Protein AF-A0A844MMY8-F1 (afdb_monomer_lite)

Structure (mmCIF, N/CA/C/O backbone):
data_AF-A0A844MMY8-F1
#
_entry.id   AF-A0A844MMY8-F1
#
loop_
_atom_site.group_PDB
_atom_site.id
_atom_site.type_symbol
_atom_site.label_atom_id
_atom_site.label_alt_id
_atom_site.label_comp_id
_atom_site.label_asym_id
_atom_site.label_entity_id
_atom_site.label_seq_id
_atom_site.pdbx_PDB_ins_code
_atom_site.Cartn_x
_atom_site.Cartn_y
_atom_site.Cartn_z
_atom_site.occupancy
_atom_site.B_iso_or_equiv
_atom_site.auth_seq_id
_atom_site.auth_comp_id
_atom_site.auth_asym_id
_atom_site.auth_atom_id
_atom_site.pdbx_PDB_model_num
ATOM 1 N N . MET A 1 1 ? -20.496 33.159 46.612 1.00 36.12 1 MET A N 1
ATOM 2 C CA . MET A 1 1 ? -21.439 32.023 46.579 1.00 36.12 1 MET A CA 1
ATOM 3 C C . MET A 1 1 ? -22.538 32.361 45.583 1.00 36.12 1 MET A C 1
ATOM 5 O O . MET A 1 1 ? -23.432 33.113 45.930 1.00 36.12 1 MET A O 1
ATOM 9 N N . TYR A 1 2 ? -22.430 31.902 44.335 1.00 32.75 2 TYR A N 1
ATOM 10 C CA . TYR A 1 2 ? -23.520 31.998 43.359 1.00 32.75 2 TYR A CA 1
ATOM 11 C C . TYR A 1 2 ? -24.105 30.597 43.206 1.00 32.75 2 TYR A C 1
ATOM 13 O O . TYR A 1 2 ? -23.544 29.748 42.520 1.00 32.75 2 TYR A O 1
ATOM 21 N N . THR A 1 3 ? -25.186 30.333 43.929 1.00 41.75 3 THR A N 1
ATOM 22 C CA . THR A 1 3 ? -26.015 29.145 43.750 1.00 41.75 3 THR A CA 1
ATOM 23 C C . THR A 1 3 ? -26.840 29.348 42.481 1.00 41.75 3 THR A C 1
ATOM 25 O O . THR A 1 3 ? -27.788 30.128 42.464 1.00 41.75 3 THR A O 1
ATOM 28 N N . SER A 1 4 ? -26.464 28.679 41.389 1.00 43.34 4 SER A N 1
ATOM 29 C CA . SER A 1 4 ? -27.285 28.597 40.178 1.00 43.34 4 SER A CA 1
ATOM 30 C C . SER A 1 4 ? -28.481 27.685 40.461 1.00 43.34 4 SER A C 1
ATOM 32 O O . SER A 1 4 ? -28.447 26.478 40.217 1.00 43.34 4 SER A O 1
ATOM 34 N N . THR A 1 5 ? -29.533 28.247 41.043 1.00 51.28 5 THR A N 1
ATOM 35 C CA . THR A 1 5 ? -30.830 27.592 41.145 1.00 51.28 5 THR A CA 1
ATOM 36 C C . THR A 1 5 ? -31.421 27.520 39.742 1.00 51.28 5 THR A C 1
ATOM 38 O O . THR A 1 5 ? -31.941 28.501 39.216 1.00 51.28 5 THR A O 1
ATOM 41 N N . LEU A 1 6 ? -31.349 26.347 39.108 1.00 52.34 6 LEU A N 1
ATOM 42 C CA . LEU A 1 6 ? -32.318 26.027 38.062 1.00 52.34 6 LEU A CA 1
ATOM 43 C C . LEU A 1 6 ? -33.708 26.278 38.675 1.00 52.34 6 LEU A C 1
ATOM 45 O O . LEU A 1 6 ? -33.994 25.706 39.734 1.00 52.34 6 LEU A O 1
ATOM 49 N N . PRO A 1 7 ? -34.553 27.151 38.100 1.00 65.94 7 PRO A N 1
ATOM 50 C CA . PRO A 1 7 ? -35.840 27.454 38.703 1.00 65.94 7 PRO A CA 1
ATOM 51 C C . PRO A 1 7 ? -36.644 26.153 38.788 1.00 65.94 7 PRO A C 1
ATOM 53 O O . PRO A 1 7 ? -36.786 25.438 37.797 1.00 65.94 7 PRO A O 1
ATOM 56 N N . GLN A 1 8 ? -37.139 25.812 39.983 1.00 65.69 8 GLN A N 1
ATOM 57 C CA . GLN A 1 8 ? -37.882 24.571 40.271 1.00 65.69 8 GLN A CA 1
ATOM 58 C C . GLN A 1 8 ? -39.009 24.293 39.265 1.00 65.69 8 GLN A C 1
ATOM 60 O O . GLN A 1 8 ? -39.330 23.134 39.010 1.00 65.69 8 GLN A O 1
ATOM 65 N N . SER A 1 9 ? -39.557 25.339 38.644 1.00 63.69 9 SER A N 1
ATOM 66 C CA . SER A 1 9 ? -40.526 25.260 37.552 1.00 63.69 9 SER A CA 1
ATOM 67 C C . SER A 1 9 ? -39.974 24.595 36.285 1.00 63.69 9 SER A C 1
ATOM 69 O O . SER A 1 9 ? -40.670 23.782 35.686 1.00 63.69 9 SER A O 1
ATOM 71 N N . GLN A 1 10 ? -38.723 24.862 35.895 1.00 64.44 10 GLN A N 1
ATOM 72 C CA . GLN A 1 10 ? -38.068 24.193 34.765 1.00 64.44 10 GLN A CA 1
ATOM 73 C C . GLN A 1 10 ? -37.782 22.723 35.072 1.00 64.44 10 GLN A C 1
ATOM 75 O O . GLN A 1 10 ? -37.980 21.871 34.211 1.00 64.44 10 GLN A O 1
ATOM 80 N N . LEU A 1 11 ? -37.379 22.401 36.306 1.00 67.25 11 LEU A N 1
ATOM 81 C CA . LEU A 1 11 ? -37.163 21.013 36.717 1.00 67.25 11 LEU A CA 1
ATOM 82 C C . LEU A 1 11 ? -38.486 20.230 36.765 1.00 67.25 11 LEU A C 1
ATOM 84 O O . LEU A 1 11 ? -38.545 19.090 36.312 1.00 67.25 11 LEU A O 1
ATOM 88 N N . ALA A 1 12 ? -39.557 20.846 37.274 1.00 74.25 12 ALA A N 1
ATOM 89 C CA . ALA A 1 12 ? -40.899 20.267 37.280 1.00 74.25 12 ALA A CA 1
ATOM 90 C C . ALA A 1 12 ? -41.437 20.074 35.853 1.00 74.25 12 ALA A C 1
ATOM 92 O O . ALA A 1 12 ? -41.962 19.008 35.538 1.00 74.25 12 ALA A O 1
ATOM 93 N N . HIS A 1 13 ? -41.226 21.055 34.969 1.00 74.38 13 HIS A N 1
ATOM 94 C CA . HIS A 1 13 ? -41.562 20.959 33.551 1.00 74.38 13 HIS A CA 1
ATOM 95 C C . HIS A 1 13 ? -40.797 19.817 32.869 1.00 74.38 13 HIS A C 1
ATOM 97 O O . HIS A 1 13 ? -41.408 19.002 32.186 1.00 74.38 13 HIS A O 1
ATOM 103 N N . LEU A 1 14 ? -39.480 19.701 33.075 1.00 65.12 14 LEU A N 1
ATOM 104 C CA . LEU A 1 14 ? -38.668 18.620 32.502 1.00 65.12 14 LEU A CA 1
ATOM 105 C C . LEU A 1 14 ? -39.064 17.235 33.037 1.00 65.12 14 LEU A C 1
ATOM 107 O O . LEU A 1 14 ? -39.080 16.284 32.266 1.00 65.12 14 LEU A O 1
ATOM 111 N N . LYS A 1 15 ? -39.445 17.121 34.317 1.00 69.00 15 LYS A N 1
ATOM 112 C CA . LYS A 1 15 ? -39.974 15.873 34.897 1.00 69.00 15 LYS A CA 1
ATOM 113 C C . LYS A 1 15 ? -41.361 15.502 34.356 1.00 69.00 15 LYS A C 1
ATOM 115 O O . LYS A 1 15 ? -41.656 14.320 34.217 1.00 69.00 15 LYS A O 1
ATOM 120 N N . ALA A 1 16 ? -42.208 16.489 34.056 1.00 73.81 16 ALA A N 1
ATOM 121 C CA . ALA A 1 16 ? -43.549 16.280 33.500 1.00 73.81 16 ALA A CA 1
ATOM 122 C C . ALA A 1 16 ? -43.545 16.060 31.976 1.00 73.81 16 ALA A C 1
ATOM 124 O O . ALA A 1 16 ? -44.453 15.434 31.425 1.00 73.81 16 ALA A O 1
ATOM 125 N N . THR A 1 17 ? -42.519 16.557 31.284 1.00 59.88 17 THR A N 1
ATOM 126 C CA . THR A 1 17 ? -42.361 16.398 29.839 1.00 59.88 17 THR A CA 1
ATOM 127 C C . THR A 1 17 ? -41.838 14.997 29.548 1.00 59.88 17 THR A C 1
ATOM 129 O O . THR A 1 17 ? -40.646 14.736 29.679 1.00 59.88 17 THR A O 1
ATOM 132 N N . LYS A 1 18 ? -42.708 14.080 29.106 1.00 55.31 18 LYS A N 1
ATOM 133 C CA . LYS A 1 18 ? -42.243 12.830 28.486 1.00 55.31 18 LYS A CA 1
ATOM 134 C C . LYS A 1 18 ? -41.450 13.202 27.228 1.00 55.31 18 LYS A C 1
ATOM 136 O O . LYS A 1 18 ? -42.053 13.769 26.311 1.00 55.31 18 LYS A O 1
ATOM 141 N N . PRO A 1 19 ? -40.137 12.927 27.151 1.00 54.69 19 PRO A N 1
ATOM 142 C CA . PRO A 1 19 ? -39.389 13.238 25.949 1.00 54.69 19 PRO A CA 1
ATOM 143 C C . PRO A 1 19 ? -39.979 12.404 24.809 1.00 54.69 19 PRO A C 1
ATOM 145 O O . PRO A 1 19 ? -40.080 11.183 24.909 1.00 54.69 19 PRO A O 1
ATOM 148 N N . LYS A 1 20 ? -40.420 13.061 23.735 1.00 41.12 20 LYS A N 1
ATOM 149 C CA . LYS A 1 20 ? -40.782 12.365 22.501 1.00 41.12 20 LYS A CA 1
ATOM 150 C C . LYS A 1 20 ? -39.494 12.074 21.746 1.00 41.12 20 LYS A C 1
ATOM 152 O O . LYS A 1 20 ? -39.033 12.889 20.956 1.00 41.12 20 LYS A O 1
ATOM 157 N N . TYR A 1 21 ? -38.904 10.921 22.022 1.00 46.59 21 TYR A N 1
ATOM 158 C CA . TYR A 1 21 ? -37.867 10.350 21.174 1.00 46.59 21 TYR A CA 1
ATOM 159 C C . TYR A 1 21 ? -38.557 9.632 20.016 1.00 46.59 21 TYR A C 1
ATOM 161 O O . TYR A 1 21 ? -39.164 8.578 20.194 1.00 46.59 21 TYR A O 1
ATOM 169 N N . ALA A 1 22 ? -38.479 10.219 18.825 1.00 38.53 22 ALA A N 1
ATOM 170 C CA . ALA A 1 22 ? -38.630 9.445 17.606 1.00 38.53 22 ALA A CA 1
ATOM 171 C C . ALA A 1 22 ? -37.302 8.713 17.409 1.00 38.53 22 ALA A C 1
ATOM 173 O O . ALA A 1 22 ? -36.314 9.309 16.980 1.00 38.53 22 ALA A O 1
ATOM 174 N N . LEU A 1 23 ? -37.255 7.439 17.801 1.00 44.72 23 LEU A N 1
ATOM 175 C CA . LEU A 1 23 ? -36.214 6.562 17.284 1.00 44.72 23 LEU A CA 1
ATOM 176 C C . LEU A 1 23 ? -36.405 6.548 15.760 1.00 44.72 23 LEU A C 1
ATOM 178 O O . LEU A 1 23 ? -37.543 6.359 15.324 1.00 44.72 23 LEU A O 1
ATOM 182 N N . PRO A 1 24 ? -35.361 6.810 14.952 1.00 46.94 24 PRO A N 1
ATOM 183 C CA . PRO A 1 24 ? -35.466 6.663 13.506 1.00 46.94 24 PRO A CA 1
ATOM 184 C C . PRO A 1 24 ? -36.042 5.280 13.225 1.00 46.94 24 PRO A C 1
ATOM 186 O O . PRO A 1 24 ? -35.600 4.334 13.884 1.00 46.94 24 PRO A O 1
ATOM 189 N N . ASP A 1 25 ? -37.015 5.178 12.314 1.00 48.03 25 ASP A N 1
ATOM 190 C CA . ASP A 1 25 ? -37.605 3.904 11.893 1.00 48.03 25 ASP A CA 1
ATOM 191 C C . ASP A 1 25 ? -36.473 2.909 11.626 1.00 48.03 25 ASP A C 1
ATOM 193 O O . ASP A 1 25 ? -35.747 3.007 10.640 1.00 48.03 25 ASP A O 1
ATOM 197 N N . ILE A 1 26 ? -36.264 2.028 12.606 1.00 50.84 26 ILE A N 1
ATOM 198 C CA . ILE A 1 26 ? -35.167 1.073 12.698 1.00 50.84 26 ILE A CA 1
ATOM 199 C C . ILE A 1 26 ? -33.801 1.714 12.381 1.00 50.84 26 ILE A C 1
ATOM 201 O O . ILE A 1 26 ? -33.213 1.513 11.315 1.00 50.84 26 ILE A O 1
ATOM 205 N N . ALA A 1 27 ? -33.232 2.451 13.337 1.00 56.16 27 ALA A N 1
ATOM 206 C CA . ALA A 1 27 ? -31.795 2.702 13.333 1.00 56.16 27 ALA A CA 1
ATOM 207 C C . ALA A 1 27 ? -31.052 1.356 13.465 1.00 56.16 27 ALA A C 1
ATOM 209 O O . ALA A 1 27 ? -30.640 0.959 14.550 1.00 56.16 27 ALA A O 1
ATOM 210 N N . ASN A 1 28 ? -30.837 0.665 12.339 1.00 76.06 28 ASN A N 1
ATOM 211 C CA . ASN A 1 28 ? -30.014 -0.544 12.216 1.00 76.06 28 ASN A CA 1
ATOM 212 C C . ASN A 1 28 ? -28.538 -0.277 12.559 1.00 76.06 28 ASN A C 1
ATOM 214 O O . ASN A 1 28 ? -27.682 -1.101 12.267 1.00 76.06 28 ASN A O 1
ATOM 218 N N . SER A 1 29 ? -28.193 0.890 13.104 1.00 84.75 29 SER A N 1
ATOM 219 C CA . SER A 1 29 ? -26.869 1.173 13.628 1.00 84.75 29 SER A CA 1
ATOM 220 C C . SER A 1 29 ? -26.875 2.354 14.587 1.00 84.75 29 SER A C 1
ATOM 222 O O . SER A 1 29 ? -27.616 3.314 14.377 1.00 84.75 29 SER A O 1
ATOM 224 N N . PHE A 1 30 ? -25.972 2.328 15.561 1.00 87.12 30 PHE A N 1
ATOM 225 C CA . PHE A 1 30 ? -25.628 3.473 16.399 1.00 87.12 30 PHE A CA 1
ATOM 226 C C . PHE A 1 30 ? -24.109 3.539 16.601 1.00 87.12 30 PHE A C 1
ATOM 228 O O . PHE A 1 30 ? -23.391 2.564 16.373 1.00 87.12 30 PHE A O 1
ATOM 235 N N . VAL A 1 31 ? -23.601 4.713 16.976 1.00 89.69 31 VAL A N 1
ATOM 236 C CA . VAL A 1 31 ? -22.163 4.963 17.135 1.00 89.69 31 VAL A CA 1
ATOM 237 C C . VAL A 1 31 ? -21.904 5.580 18.500 1.00 89.69 31 VAL A C 1
ATOM 239 O O . VAL A 1 31 ? -22.552 6.555 18.871 1.00 89.69 31 VAL A O 1
ATOM 242 N N . LEU A 1 32 ? -20.929 5.027 19.212 1.00 91.75 32 LEU A N 1
ATOM 243 C CA . LEU A 1 32 ? -20.371 5.562 20.444 1.00 91.75 32 LEU A CA 1
ATOM 244 C C . LEU A 1 32 ? -18.982 6.105 20.114 1.00 91.75 32 LEU A C 1
ATOM 246 O O . LEU A 1 32 ? -18.034 5.348 19.900 1.00 91.75 32 LEU A O 1
ATOM 250 N N . VAL A 1 33 ? -18.890 7.427 19.990 1.00 91.06 33 VAL A N 1
ATOM 251 C CA . VAL A 1 33 ? -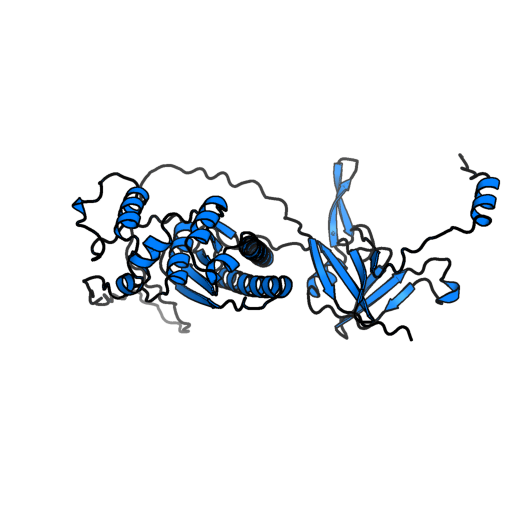17.642 8.121 19.655 1.00 91.06 33 VAL A CA 1
ATOM 252 C C . VAL A 1 33 ? -16.766 8.173 20.895 1.00 91.06 33 VAL A C 1
ATOM 254 O O . VAL A 1 33 ? -17.228 8.620 21.937 1.00 91.06 33 VAL A O 1
ATOM 257 N N . GLY A 1 34 ? -15.526 7.715 20.758 1.00 89.62 34 GLY A N 1
ATOM 258 C CA . GLY A 1 34 ? -14.546 7.743 21.835 1.00 89.62 34 GLY A CA 1
ATOM 259 C C . GLY A 1 34 ? -13.541 8.879 21.688 1.00 89.62 34 GLY A C 1
ATOM 260 O O . GLY A 1 34 ? -13.336 9.403 20.586 1.00 89.62 34 GLY A O 1
ATOM 261 N N . SER A 1 35 ? -12.882 9.232 22.789 1.00 85.94 35 SER A N 1
ATOM 262 C CA . SER A 1 35 ? -11.821 10.239 22.828 1.00 85.94 35 SER A CA 1
ATOM 263 C C . SER A 1 35 ? -10.567 9.743 23.557 1.00 85.94 35 SER A C 1
ATOM 265 O O . SER A 1 35 ? -10.591 8.806 24.345 1.00 85.94 35 SER A O 1
ATOM 267 N N . LYS A 1 36 ? -9.426 10.383 23.282 1.00 82.31 36 LYS A N 1
ATOM 268 C CA . LYS A 1 36 ? -8.106 10.018 23.838 1.00 82.31 36 LYS A CA 1
ATOM 269 C C . LYS A 1 36 ? -7.976 10.244 25.353 1.00 82.31 36 LYS A C 1
ATOM 271 O O . LYS A 1 36 ? -7.073 9.707 25.987 1.00 82.31 36 LYS A O 1
ATOM 276 N N . ASP A 1 37 ? -8.816 11.117 25.897 1.00 82.25 37 ASP A N 1
ATOM 277 C CA . ASP A 1 37 ? -8.902 11.471 27.315 1.00 82.25 37 ASP A CA 1
ATOM 278 C C . ASP A 1 37 ? -9.904 10.596 28.080 1.00 82.25 37 ASP A C 1
ATOM 280 O O . ASP A 1 37 ? -10.070 10.767 29.285 1.00 82.25 37 ASP A O 1
ATOM 284 N N . GLU A 1 38 ? -10.535 9.639 27.400 1.00 86.19 38 GLU A N 1
ATOM 285 C CA . GLU A 1 38 ? -11.451 8.679 28.000 1.00 86.19 38 GLU A CA 1
ATOM 286 C C . GLU A 1 38 ? -10.732 7.354 28.282 1.00 86.19 38 GLU A C 1
ATOM 288 O O . GLU A 1 38 ? -9.877 6.915 27.508 1.00 86.19 38 GLU A O 1
ATOM 293 N N . SER A 1 39 ? -11.082 6.708 29.398 1.00 86.44 39 SER A N 1
ATOM 294 C CA . SER A 1 39 ? -10.570 5.381 29.762 1.00 86.44 39 SER A CA 1
ATOM 295 C C . SER A 1 39 ? -10.835 4.372 28.647 1.00 86.44 39 SER A C 1
ATOM 297 O O . SER A 1 39 ? -11.929 4.353 28.076 1.00 86.44 39 SER A O 1
ATOM 299 N N . SER A 1 40 ? -9.816 3.581 28.305 1.00 87.00 40 SER A N 1
ATOM 300 C CA . SER A 1 40 ? -9.834 2.639 27.174 1.00 87.00 40 SER A CA 1
ATOM 301 C C . SER A 1 40 ? -10.287 3.276 25.848 1.00 87.00 40 SER A C 1
ATOM 303 O O . SER A 1 40 ? -10.797 2.599 24.956 1.00 87.00 40 SER A O 1
ATOM 305 N N . GLY A 1 41 ? -10.119 4.597 25.711 1.00 87.75 41 GLY A N 1
ATOM 306 C CA . GLY A 1 41 ? -10.432 5.353 24.505 1.00 87.75 41 GLY A CA 1
ATOM 307 C C . GLY A 1 41 ? -11.904 5.680 24.279 1.00 87.75 41 GLY A C 1
ATOM 308 O O . GLY A 1 41 ? -12.203 6.249 23.226 1.00 87.75 41 GLY A O 1
ATOM 309 N N . ASN A 1 42 ? -12.810 5.301 25.191 1.00 92.62 42 ASN A N 1
ATOM 310 C CA . ASN A 1 42 ? -14.250 5.545 25.072 1.00 92.62 42 ASN A CA 1
ATOM 311 C C . ASN A 1 42 ? -14.969 5.446 26.430 1.00 92.62 42 ASN A C 1
ATOM 313 O O . ASN A 1 42 ? -14.933 4.406 27.077 1.00 92.62 42 ASN A O 1
ATOM 317 N N . GLN A 1 43 ? -15.671 6.488 26.877 1.00 90.75 43 GLN A N 1
ATOM 318 C CA . GLN A 1 43 ? -16.357 6.448 28.182 1.00 90.75 43 GLN A CA 1
ATOM 319 C C . GLN A 1 43 ? -17.694 5.682 28.158 1.00 90.75 43 GLN A C 1
ATOM 321 O O . GLN A 1 43 ? -18.150 5.189 29.191 1.00 90.75 43 GLN A O 1
ATOM 326 N N . LEU A 1 44 ? -18.360 5.619 27.003 1.00 91.94 44 LEU A N 1
ATOM 327 C CA . LEU A 1 44 ? -19.688 5.013 26.868 1.00 91.94 44 LEU A CA 1
ATOM 328 C C . LEU A 1 44 ? -19.621 3.508 26.625 1.00 91.94 44 LEU A C 1
ATOM 330 O O . LEU A 1 44 ? -20.568 2.802 26.965 1.00 91.94 44 LEU A O 1
ATOM 334 N N . ALA A 1 45 ? -18.537 3.016 26.029 1.00 92.56 45 ALA A N 1
ATOM 335 C CA . ALA A 1 45 ? -18.331 1.592 25.834 1.00 92.56 45 ALA A CA 1
ATOM 336 C C . ALA A 1 45 ? -16.846 1.240 25.731 1.00 92.56 45 ALA A C 1
ATOM 338 O O . ALA A 1 45 ? -16.158 1.734 24.845 1.00 92.56 45 ALA A O 1
ATOM 339 N N . GLN A 1 46 ? -16.373 0.365 26.611 1.00 93.88 46 GLN A N 1
ATOM 340 C CA . GLN A 1 46 ? -14.957 0.050 26.792 1.00 93.88 46 GLN A CA 1
ATOM 341 C C . GLN A 1 46 ? -14.668 -1.391 26.406 1.00 93.88 46 GLN A C 1
ATOM 343 O O . GLN A 1 46 ? -15.468 -2.281 26.690 1.00 93.88 46 GLN A O 1
ATOM 348 N N . PHE A 1 47 ? -13.515 -1.610 25.777 1.00 91.69 47 PHE A N 1
ATOM 349 C CA . PHE A 1 47 ? -12.948 -2.944 25.646 1.00 91.69 47 PHE A CA 1
ATOM 350 C C . PHE A 1 47 ? -11.915 -3.172 26.740 1.00 91.69 47 PHE A C 1
ATOM 352 O O . PHE A 1 47 ? -11.024 -2.342 26.919 1.00 91.69 47 PHE A O 1
ATOM 359 N N . ASP A 1 48 ? -12.003 -4.334 27.372 1.00 91.06 48 ASP A N 1
ATOM 360 C CA . ASP A 1 48 ? -10.958 -4.912 28.204 1.00 91.06 48 ASP A CA 1
ATOM 361 C C . ASP A 1 48 ? -10.412 -6.152 27.496 1.00 91.06 48 ASP A C 1
ATOM 363 O O . ASP A 1 48 ? -11.175 -6.947 26.945 1.00 91.06 48 ASP A O 1
ATOM 367 N N . TYR A 1 49 ? -9.092 -6.315 27.483 1.00 91.25 49 TYR A N 1
ATOM 368 C CA . TYR A 1 49 ? -8.445 -7.480 26.886 1.00 91.25 49 TYR A CA 1
ATOM 369 C C . TYR A 1 49 ? -8.064 -8.501 27.961 1.00 91.25 49 TYR A C 1
ATOM 371 O O . TYR A 1 49 ? -7.430 -8.157 28.958 1.00 91.25 49 TYR A O 1
ATOM 379 N N . ILE A 1 50 ? -8.434 -9.763 27.738 1.00 90.12 50 ILE A N 1
ATOM 380 C CA . ILE A 1 50 ? -8.101 -10.899 28.596 1.00 90.12 50 ILE A CA 1
ATOM 381 C C . ILE A 1 50 ? -7.125 -11.810 27.844 1.00 90.12 50 ILE A C 1
ATOM 383 O O . ILE A 1 50 ? -7.513 -12.480 26.887 1.00 90.12 50 ILE A O 1
ATOM 387 N N . GLU A 1 51 ? -5.877 -11.883 28.323 1.00 87.00 51 GLU A N 1
ATOM 388 C CA . GLU A 1 51 ? -4.797 -12.671 27.700 1.00 87.00 51 GLU A CA 1
ATOM 389 C C . GLU A 1 51 ? -5.107 -14.169 27.596 1.00 87.00 51 GLU A C 1
ATOM 391 O O . GLU A 1 51 ? -4.783 -14.802 26.600 1.00 87.00 51 GLU A O 1
ATOM 396 N N . ASN A 1 52 ? -5.777 -14.738 28.598 1.00 85.12 52 ASN A N 1
ATOM 397 C CA . ASN A 1 52 ? -6.236 -16.126 28.604 1.00 85.12 52 ASN A CA 1
ATOM 398 C C . ASN A 1 52 ? -7.736 -16.107 28.924 1.00 85.12 52 ASN A C 1
ATOM 400 O O . ASN A 1 52 ? -8.077 -15.956 30.100 1.00 85.12 52 ASN A O 1
ATOM 404 N N . PRO A 1 53 ? -8.637 -16.165 27.922 1.00 87.06 53 PRO A N 1
ATOM 405 C CA . PRO A 1 53 ? -8.550 -17.008 26.720 1.00 87.06 53 PRO A CA 1
ATOM 406 C C . PRO A 1 53 ? -8.294 -16.277 25.379 1.00 87.06 53 PRO A C 1
ATOM 408 O O . PRO A 1 53 ? -8.801 -16.724 24.355 1.00 87.06 53 PRO A O 1
ATOM 411 N N . ASP A 1 54 ? -7.536 -15.179 25.357 1.00 87.62 54 ASP A N 1
ATOM 412 C CA . ASP A 1 54 ? -7.298 -14.354 24.157 1.00 87.62 54 ASP A CA 1
ATOM 413 C C . ASP A 1 54 ? -8.599 -13.768 23.573 1.00 87.62 54 ASP A C 1
ATOM 415 O O . ASP A 1 54 ? -9.037 -14.048 22.450 1.00 87.62 54 ASP A O 1
ATOM 419 N N . SER A 1 55 ? -9.284 -12.981 24.404 1.00 89.19 55 SER A N 1
ATOM 420 C CA . SER A 1 55 ? -10.587 -12.408 24.067 1.00 89.19 55 SER A CA 1
ATOM 421 C C . SER A 1 55 ? -10.784 -11.026 24.674 1.00 89.19 55 SER A C 1
ATOM 423 O O . SER A 1 55 ? -10.165 -10.670 25.676 1.00 89.19 55 SER A O 1
ATOM 425 N N . PHE A 1 56 ? -11.675 -10.256 24.069 1.00 89.25 56 PHE A N 1
ATOM 426 C CA . PHE A 1 56 ? -12.135 -8.979 24.572 1.00 89.25 56 PHE A CA 1
ATOM 427 C C . PHE A 1 56 ? -13.457 -9.133 25.316 1.00 89.25 56 PHE A C 1
ATOM 429 O O . PHE A 1 56 ? -14.340 -9.898 24.915 1.00 89.25 56 PHE A O 1
ATOM 436 N N . VAL A 1 57 ? -13.598 -8.319 26.352 1.00 92.81 57 VAL A N 1
ATOM 437 C CA . VAL A 1 57 ? -14.859 -8.029 27.025 1.00 92.81 57 VAL A CA 1
ATOM 438 C C . VAL A 1 57 ? -15.270 -6.619 26.648 1.00 92.81 57 VAL A C 1
ATOM 440 O O . VAL A 1 57 ? -14.486 -5.682 26.776 1.00 92.81 57 VAL A O 1
ATOM 443 N N . LEU A 1 58 ? -16.492 -6.463 26.155 1.00 93.44 58 LEU A N 1
ATOM 444 C CA . LEU A 1 58 ? -17.087 -5.167 25.862 1.00 93.44 58 LEU A CA 1
ATOM 445 C C . LEU A 1 58 ? -18.043 -4.781 26.983 1.00 93.44 58 LEU A C 1
ATOM 447 O O . LEU A 1 58 ? -19.069 -5.429 27.176 1.00 93.44 58 LEU A O 1
ATOM 451 N N . SER A 1 59 ? -17.731 -3.689 27.669 1.00 93.94 59 SER A N 1
ATOM 452 C CA . SER A 1 59 ? -18.577 -3.087 28.695 1.00 93.94 59 SER A CA 1
ATOM 453 C C . SER A 1 59 ? -19.264 -1.851 28.123 1.00 93.94 59 SER A C 1
ATOM 455 O O . SER A 1 59 ? -18.607 -0.844 27.884 1.00 93.94 59 SER A O 1
ATOM 457 N N . ILE A 1 60 ? -20.578 -1.899 27.903 1.00 92.50 60 ILE A N 1
ATOM 458 C CA . ILE A 1 60 ? -21.386 -0.760 27.441 1.00 92.50 60 ILE A CA 1
ATOM 459 C C . ILE A 1 60 ? -22.061 -0.132 28.652 1.00 92.50 60 ILE A C 1
ATOM 461 O O . ILE A 1 60 ? -22.777 -0.817 29.377 1.00 92.50 60 ILE A O 1
ATOM 465 N N . ARG A 1 61 ? -21.862 1.168 28.869 1.00 91.56 61 ARG A N 1
ATOM 466 C CA . ARG A 1 61 ? -22.464 1.876 29.996 1.00 91.56 61 ARG A CA 1
ATOM 467 C C . ARG A 1 61 ? -23.982 1.905 29.862 1.00 91.56 61 ARG A C 1
ATOM 469 O O . ARG A 1 61 ? -24.524 2.397 28.868 1.00 91.56 61 ARG A O 1
ATOM 476 N N . THR A 1 62 ? -24.662 1.412 30.885 1.00 88.88 62 THR A N 1
ATOM 477 C CA . THR A 1 62 ? -26.116 1.434 30.971 1.00 88.88 62 THR A CA 1
ATOM 478 C C . THR A 1 62 ? -26.581 2.869 31.233 1.00 88.88 62 THR A C 1
ATOM 480 O O . THR A 1 62 ? -26.053 3.543 32.117 1.00 88.88 62 THR A O 1
ATOM 483 N N . PRO A 1 63 ? -27.563 3.395 30.482 1.00 86.06 63 PRO A N 1
ATOM 484 C CA . PRO A 1 63 ? -28.196 4.656 30.844 1.00 86.06 63 PRO A CA 1
ATOM 485 C C . PRO A 1 63 ? -28.894 4.531 32.203 1.00 86.06 63 PRO A C 1
ATOM 487 O O . PRO A 1 63 ? -29.646 3.580 32.392 1.00 86.06 63 PRO A O 1
ATOM 490 N N . TYR A 1 64 ? -28.754 5.526 33.088 1.00 85.88 64 TYR A N 1
ATOM 491 C CA . TYR A 1 64 ? -29.333 5.513 34.446 1.00 85.88 64 TYR A CA 1
ATOM 492 C C . TYR A 1 64 ? -30.806 5.073 34.510 1.00 85.88 64 TYR A C 1
ATOM 494 O O . TYR A 1 64 ? -31.221 4.363 35.416 1.00 85.88 64 TYR A O 1
ATOM 502 N N . ALA A 1 65 ? -31.613 5.452 33.513 1.00 84.94 65 ALA A N 1
ATOM 503 C CA . ALA A 1 65 ? -33.030 5.088 33.442 1.00 84.94 65 ALA A CA 1
ATOM 504 C C . ALA A 1 65 ? -33.298 3.581 33.231 1.00 84.94 65 ALA A C 1
ATOM 506 O O . ALA A 1 65 ? -34.444 3.150 33.335 1.00 84.94 65 ALA A O 1
ATOM 507 N N . LEU A 1 66 ? -32.278 2.798 32.876 1.00 83.38 66 LEU A N 1
ATOM 508 C CA . LEU A 1 66 ? -32.369 1.373 32.561 1.00 83.38 66 LEU A CA 1
ATOM 509 C C . LEU A 1 66 ? -31.574 0.489 33.530 1.00 83.38 66 LEU A C 1
ATOM 511 O O . LEU A 1 66 ? -31.675 -0.729 33.415 1.00 83.38 66 LEU A O 1
ATOM 515 N N . GLU A 1 67 ? -30.825 1.063 34.475 1.00 87.38 67 GLU A N 1
ATOM 516 C CA . GLU A 1 67 ? -29.974 0.313 35.414 1.00 87.38 67 GLU A CA 1
ATOM 517 C C . GLU A 1 67 ? -30.783 -0.672 36.262 1.00 87.38 67 GLU A C 1
ATOM 519 O O . GLU A 1 67 ? -30.413 -1.838 36.355 1.00 87.38 67 GLU A O 1
ATOM 524 N N . GLU A 1 68 ? -31.936 -0.250 36.793 1.00 85.69 68 GLU A N 1
ATOM 525 C CA . GLU A 1 68 ? -32.829 -1.120 37.574 1.00 85.69 68 GLU A CA 1
ATOM 526 C C . GLU A 1 68 ? -33.354 -2.299 36.740 1.00 85.69 68 GLU A C 1
ATOM 528 O O . GLU A 1 68 ? -33.464 -3.421 37.229 1.00 85.69 68 GLU A O 1
ATOM 533 N N . ARG A 1 69 ? -33.636 -2.065 35.451 1.00 83.44 69 ARG A N 1
ATOM 534 C CA . ARG A 1 69 ? -34.154 -3.097 34.542 1.00 83.44 69 ARG A CA 1
ATOM 535 C C . ARG A 1 69 ? -33.072 -4.075 34.092 1.00 83.44 69 ARG A C 1
ATOM 537 O O . ARG A 1 69 ? -33.365 -5.243 33.869 1.00 83.44 69 ARG A O 1
ATOM 544 N N . LEU A 1 70 ? -31.861 -3.575 33.864 1.00 80.38 70 LEU A N 1
ATOM 545 C CA . LEU A 1 70 ? -30.748 -4.338 33.297 1.00 80.38 70 LEU A CA 1
ATOM 546 C C . LEU A 1 70 ? -29.781 -4.866 34.364 1.00 80.38 70 LEU A C 1
ATOM 548 O O . LEU A 1 70 ? -28.862 -5.605 34.030 1.00 80.38 70 LEU A O 1
ATOM 552 N N . GLY A 1 71 ? -30.014 -4.536 35.637 1.00 81.94 71 GLY A N 1
ATOM 553 C CA . GLY A 1 71 ? -29.297 -5.105 36.773 1.00 81.94 71 GLY A CA 1
ATOM 554 C C . GLY A 1 71 ? -27.893 -4.539 36.990 1.00 81.94 71 GLY A C 1
ATOM 555 O O . GLY A 1 71 ? -27.078 -5.211 37.618 1.00 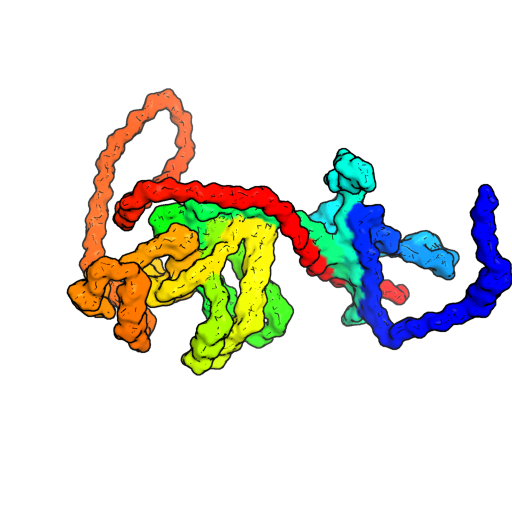81.94 71 GLY A O 1
ATOM 556 N N . GLY A 1 72 ? -27.597 -3.333 36.490 1.00 87.00 72 GLY A N 1
ATOM 557 C CA . GLY A 1 72 ? -26.326 -2.663 36.767 1.00 87.00 72 GLY A CA 1
ATOM 558 C C . GLY A 1 72 ? -25.906 -1.573 35.781 1.00 87.00 72 GLY A C 1
ATOM 559 O O . GLY A 1 72 ? -26.525 -1.344 34.739 1.00 87.00 72 GLY A O 1
ATOM 560 N N . ASP A 1 73 ? -24.791 -0.934 36.128 1.00 89.75 73 ASP A N 1
ATOM 561 C CA . ASP A 1 73 ? -24.222 0.245 35.465 1.00 89.75 73 ASP A CA 1
ATOM 562 C C . ASP A 1 73 ? -23.610 -0.067 34.085 1.00 89.75 73 ASP A C 1
ATOM 564 O O . ASP A 1 73 ? -23.331 0.846 33.304 1.00 89.75 73 ASP A O 1
ATOM 568 N N . TYR A 1 74 ? -23.391 -1.351 33.773 1.00 89.56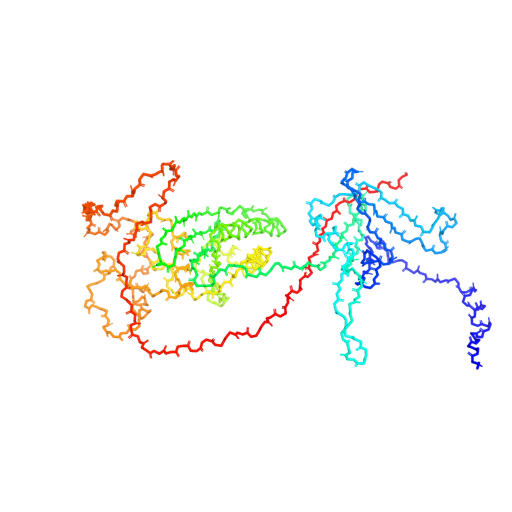 74 TYR A N 1
ATOM 569 C CA . TYR A 1 74 ? -22.830 -1.814 32.503 1.00 89.56 74 TYR A CA 1
ATOM 570 C C . TYR A 1 74 ? -23.508 -3.087 31.995 1.00 89.56 74 TYR A C 1
ATOM 572 O O . TYR A 1 74 ? -23.752 -4.023 32.754 1.00 89.56 74 TYR A O 1
ATOM 580 N N . ILE A 1 75 ? -23.693 -3.158 30.679 1.00 89.69 75 ILE A N 1
ATOM 581 C CA . ILE A 1 75 ? -23.947 -4.394 29.936 1.00 89.69 75 ILE A CA 1
ATOM 582 C C . ILE A 1 75 ? -22.592 -4.952 29.499 1.00 89.69 75 ILE A C 1
ATOM 584 O O . ILE A 1 75 ? -21.836 -4.252 28.824 1.00 89.69 75 ILE A O 1
ATOM 588 N N . ARG A 1 76 ? -22.288 -6.201 29.859 1.00 90.19 76 ARG A N 1
ATOM 589 C CA . ARG A 1 76 ? -21.036 -6.870 29.481 1.00 90.19 76 ARG A CA 1
ATOM 590 C C . ARG A 1 76 ? -21.271 -7.930 28.418 1.00 90.19 76 ARG A C 1
ATOM 592 O O . ARG A 1 76 ? -22.233 -8.689 28.498 1.00 90.19 76 ARG A O 1
ATOM 599 N N . ILE A 1 77 ? -20.390 -7.956 27.427 1.00 88.75 77 ILE A N 1
ATOM 600 C CA . ILE A 1 77 ? -20.382 -8.934 26.342 1.00 88.75 77 ILE A CA 1
ATOM 601 C C . ILE A 1 77 ? -18.980 -9.534 26.280 1.00 88.75 77 ILE A C 1
ATOM 603 O O . ILE A 1 77 ? -18.026 -8.844 25.918 1.00 88.75 77 ILE A O 1
ATOM 607 N N . ASP A 1 78 ? -18.874 -10.813 26.619 1.00 87.94 78 ASP A N 1
ATOM 608 C CA . ASP A 1 78 ? -17.606 -11.539 26.685 1.00 87.94 78 ASP A CA 1
ATOM 609 C C . ASP A 1 78 ? -17.325 -12.324 25.391 1.00 87.94 78 ASP A C 1
ATOM 611 O O . ASP A 1 78 ? -18.204 -12.521 24.548 1.00 87.94 78 ASP A O 1
ATOM 615 N N . GLY A 1 79 ? -16.089 -12.811 25.240 1.00 82.50 79 GLY A N 1
ATOM 616 C CA . GLY A 1 79 ? -15.716 -13.743 24.168 1.00 82.50 79 GLY A CA 1
ATOM 617 C C . GLY A 1 79 ? -15.551 -13.100 22.788 1.00 82.50 79 GLY A C 1
ATOM 618 O O . GLY A 1 79 ? -15.609 -13.788 21.768 1.00 82.50 79 GLY A O 1
ATOM 619 N N . LEU A 1 80 ? -15.345 -11.785 22.729 1.00 84.88 80 LEU A N 1
ATOM 620 C CA . LEU A 1 80 ? -15.158 -11.063 21.475 1.00 84.88 80 LEU A CA 1
ATOM 621 C C . LEU A 1 80 ? -13.726 -11.245 20.957 1.00 84.88 80 LEU A C 1
ATOM 623 O O . LEU A 1 80 ? -12.776 -11.102 21.716 1.00 84.88 80 LEU A O 1
ATOM 627 N N . ASN A 1 81 ? -13.529 -11.523 19.666 1.00 80.75 81 ASN A N 1
ATOM 628 C CA . ASN A 1 81 ? -12.178 -11.663 19.108 1.00 80.75 81 ASN A CA 1
ATOM 629 C C . ASN A 1 81 ? -12.062 -11.083 17.691 1.00 80.75 81 ASN A C 1
ATOM 631 O O . ASN A 1 81 ? -12.656 -11.584 16.729 1.00 80.75 81 ASN A O 1
ATOM 635 N N . PHE A 1 82 ? -11.251 -10.029 17.566 1.00 77.19 82 PHE A N 1
ATOM 636 C CA . PHE A 1 82 ? -11.004 -9.328 16.311 1.00 77.19 82 PHE A CA 1
ATOM 637 C C . PHE A 1 82 ? -9.996 -10.078 15.441 1.00 77.19 82 PHE A C 1
ATOM 639 O O . PHE A 1 82 ? -8.794 -9.993 15.651 1.00 77.19 82 PHE A O 1
ATOM 646 N N . LYS A 1 83 ? -10.458 -10.704 14.352 1.00 71.56 83 LYS A N 1
ATOM 647 C CA . LYS A 1 83 ? -9.560 -11.326 13.351 1.00 71.56 83 LYS A CA 1
ATOM 648 C C . LYS A 1 83 ? -8.555 -10.349 12.726 1.00 71.56 83 LYS A C 1
ATOM 650 O O . LYS A 1 83 ? -7.490 -10.752 12.265 1.00 71.56 83 LYS A O 1
ATOM 655 N N . HIS A 1 84 ? -8.915 -9.069 12.652 1.00 68.31 84 HIS A N 1
ATOM 656 C CA . HIS A 1 84 ? -8.098 -8.011 12.069 1.00 68.31 84 HIS A CA 1
ATOM 657 C C . HIS A 1 84 ? -8.030 -6.825 13.019 1.00 68.31 84 HIS A C 1
ATOM 659 O O . HIS A 1 84 ? -9.052 -6.419 13.567 1.00 68.31 84 HIS A O 1
ATOM 665 N N . GLY A 1 85 ? -6.847 -6.229 13.158 1.00 72.44 85 GLY A N 1
ATOM 666 C CA . GLY A 1 85 ? -6.672 -5.087 14.049 1.00 72.44 85 GLY A CA 1
ATOM 667 C C . GLY A 1 85 ? -6.564 -5.461 15.523 1.00 72.44 85 GLY A C 1
ATOM 668 O O . GLY A 1 85 ? -6.654 -4.571 16.356 1.00 72.44 85 GLY A O 1
ATOM 669 N N . PHE A 1 86 ? -6.436 -6.753 15.848 1.00 81.38 86 PHE A N 1
ATOM 670 C CA . PHE A 1 86 ? -6.355 -7.245 17.221 1.00 81.38 86 PHE A CA 1
ATOM 671 C C . PHE A 1 86 ? -5.298 -6.484 18.022 1.00 81.38 86 PHE A C 1
ATOM 673 O O . PHE A 1 86 ? -5.611 -5.835 19.016 1.00 81.38 86 PHE A O 1
ATOM 680 N N . HIS A 1 87 ? -4.054 -6.510 17.536 1.00 82.06 87 HIS A N 1
ATOM 681 C CA . HIS A 1 87 ? -2.929 -5.876 18.210 1.00 82.06 87 HIS A CA 1
ATOM 682 C C . HIS A 1 87 ? -3.126 -4.365 18.291 1.00 82.06 87 HIS A C 1
ATOM 684 O O . HIS A 1 87 ? -2.896 -3.774 19.335 1.00 82.06 87 HIS A O 1
ATOM 690 N N . GLU A 1 88 ? -3.619 -3.751 17.218 1.00 84.00 88 GLU A N 1
ATOM 691 C CA . GLU A 1 88 ? -3.876 -2.318 17.150 1.00 84.00 88 GLU A CA 1
ATOM 692 C C . GLU A 1 88 ? -4.969 -1.864 18.132 1.00 84.00 88 GLU A C 1
ATOM 694 O O . GLU A 1 88 ? -4.873 -0.768 18.686 1.00 84.00 88 GLU A O 1
ATOM 699 N N . ILE A 1 89 ? -5.987 -2.695 18.380 1.00 86.12 89 ILE A N 1
ATOM 700 C CA . ILE A 1 89 ? -7.021 -2.440 19.389 1.00 86.12 89 ILE A CA 1
ATOM 701 C C . ILE A 1 89 ? -6.433 -2.604 20.788 1.00 86.12 89 ILE A C 1
ATOM 703 O O . ILE A 1 89 ? -6.574 -1.671 21.575 1.00 86.12 89 ILE A O 1
ATOM 707 N N . VAL A 1 90 ? -5.726 -3.708 21.077 1.00 88.00 90 VAL A N 1
ATOM 708 C CA . VAL A 1 90 ? -5.038 -3.916 22.370 1.00 88.00 90 VAL A CA 1
ATOM 709 C C . VAL A 1 90 ? -4.115 -2.736 22.682 1.00 88.00 90 VAL A C 1
ATOM 711 O O . VAL A 1 90 ? -4.179 -2.156 23.763 1.00 88.00 90 VAL A O 1
ATOM 714 N N . GLU A 1 91 ? -3.298 -2.317 21.716 1.00 85.12 91 GLU A N 1
ATOM 715 C CA . GLU A 1 91 ? -2.385 -1.184 21.867 1.00 85.12 91 GLU A CA 1
ATOM 716 C C . GLU A 1 91 ? -3.146 0.127 22.119 1.00 85.12 91 GLU A C 1
ATOM 718 O O . GLU A 1 91 ? -2.672 0.995 22.847 1.00 85.12 91 GLU A O 1
ATOM 723 N N . SER A 1 92 ? -4.326 0.293 21.517 1.00 86.00 92 SER A N 1
ATOM 724 C CA . SER A 1 92 ? -5.124 1.519 21.616 1.00 86.00 92 SER A CA 1
ATOM 725 C C . SER A 1 92 ? -5.869 1.666 22.937 1.00 86.00 92 SER A C 1
ATOM 727 O O . SER A 1 92 ? -5.983 2.793 23.424 1.00 86.00 92 SER A O 1
ATOM 729 N N . ILE A 1 93 ? -6.319 0.552 23.519 1.00 88.56 93 ILE A N 1
ATOM 730 C CA . ILE A 1 93 ? -6.941 0.512 24.850 1.00 88.56 93 ILE A CA 1
ATOM 731 C C . ILE A 1 93 ? -5.915 0.446 25.985 1.00 88.56 93 ILE A C 1
ATOM 733 O O . ILE A 1 93 ? -6.288 0.586 27.142 1.00 88.56 93 ILE A O 1
ATOM 737 N N . SER A 1 94 ? -4.631 0.257 25.674 1.00 87.06 94 SER A N 1
ATOM 738 C CA . SER A 1 94 ? -3.555 0.278 26.667 1.00 87.06 94 SER A CA 1
ATOM 739 C C . SER A 1 94 ? -3.176 1.710 27.053 1.00 87.06 94 SER A C 1
ATOM 741 O O . SER A 1 94 ? -3.124 2.606 26.203 1.00 87.06 94 SER A O 1
ATOM 743 N N . GLU A 1 95 ? -2.855 1.921 28.331 1.00 85.38 95 GLU A N 1
ATOM 744 C CA . GLU A 1 95 ? -2.373 3.208 28.837 1.00 85.38 95 GLU A CA 1
ATOM 745 C C . GLU A 1 95 ? -1.084 3.645 28.136 1.00 85.38 95 GLU A C 1
ATOM 747 O O . GLU A 1 95 ? -0.128 2.880 27.988 1.00 85.38 95 GLU A O 1
ATOM 752 N N . ARG A 1 96 ? -1.031 4.915 27.727 1.00 77.25 96 ARG A N 1
ATOM 753 C CA . ARG A 1 96 ? 0.146 5.522 27.106 1.00 77.25 96 ARG A CA 1
ATOM 754 C C . ARG A 1 96 ? 0.474 6.877 27.704 1.00 77.25 96 ARG A C 1
ATOM 756 O O . ARG A 1 96 ? -0.401 7.698 27.964 1.00 77.25 96 ARG A O 1
ATOM 763 N N . CYS A 1 97 ? 1.770 7.152 27.808 1.00 78.94 97 CYS A N 1
ATOM 764 C CA . CYS A 1 97 ? 2.287 8.468 28.158 1.00 78.94 97 CYS A CA 1
ATOM 765 C C . CYS A 1 97 ? 2.429 9.348 26.908 1.00 78.94 97 CYS A C 1
ATOM 767 O O . CYS A 1 97 ? 3.106 8.975 25.950 1.00 78.94 97 CYS A O 1
ATOM 769 N N . TYR A 1 98 ? 1.854 10.549 26.927 1.00 75.12 98 TYR A N 1
ATOM 770 C CA . TYR A 1 98 ? 2.039 11.561 25.887 1.00 75.12 98 TYR A CA 1
ATOM 771 C C . TYR A 1 98 ? 2.404 12.923 26.476 1.00 75.12 98 TYR A C 1
ATOM 773 O O . TYR A 1 98 ? 2.033 13.266 27.598 1.00 75.12 98 TYR A O 1
ATOM 781 N N . GLN A 1 99 ? 3.133 13.726 25.698 1.00 78.31 99 GLN A N 1
ATOM 782 C CA . GLN A 1 99 ? 3.427 15.111 26.057 1.00 78.31 99 GLN A CA 1
ATOM 783 C C . GLN A 1 99 ? 2.242 16.016 25.718 1.00 78.31 99 GLN A C 1
ATOM 785 O O . GLN A 1 99 ? 1.737 16.027 24.592 1.00 78.31 99 GLN A O 1
ATOM 790 N N . VAL A 1 100 ? 1.821 16.805 26.699 1.00 80.38 100 VAL A N 1
ATOM 791 C CA . VAL A 1 100 ? 0.747 17.790 26.585 1.00 80.38 100 VAL A CA 1
ATOM 792 C C . VAL A 1 100 ? 1.321 19.168 26.834 1.00 80.38 100 VAL A C 1
ATOM 794 O O . VAL A 1 100 ? 2.007 19.386 27.830 1.00 80.38 100 VAL A O 1
ATOM 797 N N . LYS A 1 101 ? 0.996 20.115 25.953 1.00 81.75 101 LYS A N 1
ATOM 798 C CA . LYS A 1 101 ? 1.218 21.533 26.227 1.00 81.75 101 LYS A CA 1
ATOM 799 C C . LYS A 1 101 ? 0.106 22.047 27.124 1.00 81.75 101 LYS A C 1
ATOM 801 O O . LYS A 1 101 ? -1.066 21.985 26.753 1.00 81.75 101 LYS A O 1
ATOM 806 N N . THR A 1 102 ? 0.474 22.534 28.298 1.00 80.00 102 THR A N 1
ATOM 807 C CA . THR A 1 102 ? -0.438 23.238 29.197 1.00 80.00 102 THR A CA 1
ATOM 808 C C . THR A 1 102 ? -0.792 24.609 28.616 1.00 80.00 102 THR A C 1
ATOM 810 O O . THR A 1 102 ? -0.143 25.102 27.687 1.00 80.00 102 THR A O 1
ATOM 813 N N . LYS A 1 103 ? -1.831 25.246 29.169 1.00 81.50 103 LYS A N 1
ATOM 814 C CA . LYS A 1 103 ? -2.218 26.616 28.791 1.00 81.50 103 LYS A CA 1
ATOM 815 C C . LYS A 1 103 ? -1.083 27.622 29.013 1.00 81.50 103 LYS A C 1
ATOM 817 O O . LYS A 1 103 ? -0.984 28.585 28.263 1.00 81.50 103 LYS A O 1
ATOM 822 N N . ASP A 1 104 ? -0.203 27.331 29.967 1.00 82.88 104 ASP A N 1
ATOM 823 C CA . ASP A 1 104 ? 0.952 28.156 30.329 1.00 82.88 104 ASP A CA 1
ATOM 824 C C . ASP A 1 104 ? 2.171 27.904 29.418 1.00 82.88 104 ASP A C 1
ATOM 826 O O . ASP A 1 104 ? 3.245 28.461 29.628 1.00 82.88 104 ASP A O 1
ATOM 830 N N . GLY A 1 105 ? 2.029 27.049 28.397 1.00 82.12 105 GLY A N 1
ATOM 831 C CA . GLY A 1 105 ? 3.071 26.747 27.414 1.00 82.12 105 GLY A CA 1
ATOM 832 C C . GLY A 1 105 ? 4.098 25.704 27.862 1.00 82.12 105 GLY A C 1
ATOM 833 O O . GLY A 1 105 ? 4.976 25.355 27.073 1.00 82.12 105 GLY A O 1
ATOM 834 N N . THR A 1 106 ? 3.984 25.171 29.081 1.00 83.31 106 THR A N 1
ATOM 835 C CA . THR A 1 106 ? 4.866 24.114 29.594 1.00 83.31 106 THR A CA 1
ATOM 836 C C . THR A 1 106 ? 4.456 22.741 29.060 1.00 83.31 106 THR A C 1
ATOM 838 O O . THR A 1 106 ? 3.274 22.449 28.879 1.00 83.31 106 THR A O 1
ATOM 841 N N . GLU A 1 107 ? 5.435 21.880 28.783 1.00 86.31 107 GLU A N 1
ATOM 842 C CA . GLU A 1 107 ? 5.193 20.500 28.357 1.00 86.31 107 GLU A CA 1
ATOM 843 C C . GLU A 1 107 ? 5.172 19.579 29.584 1.00 86.31 107 GLU A C 1
ATOM 845 O O . GLU A 1 107 ? 6.126 19.538 30.359 1.00 86.31 107 GLU A O 1
ATOM 850 N N . LYS A 1 108 ? 4.070 18.846 29.776 1.00 86.31 108 LYS A N 1
ATOM 851 C CA . LYS A 1 108 ? 3.894 17.870 30.858 1.00 86.31 108 LYS A CA 1
ATOM 852 C C . LYS A 1 108 ? 3.557 16.500 30.274 1.00 86.31 108 LYS A C 1
ATOM 854 O O . LYS A 1 108 ? 2.800 16.406 29.311 1.00 86.31 108 LYS A O 1
ATOM 859 N N . TRP A 1 109 ? 4.081 15.439 30.881 1.00 81.69 109 TRP A N 1
ATOM 860 C CA . TRP A 1 109 ? 3.664 14.070 30.583 1.00 81.69 109 TRP A CA 1
ATOM 861 C C . TRP A 1 109 ? 2.294 13.778 31.205 1.00 81.69 109 TRP A C 1
ATOM 863 O O . TRP A 1 109 ? 2.081 14.022 32.394 1.00 81.69 109 TRP A O 1
ATOM 873 N N . ALA A 1 110 ? 1.371 13.267 30.398 1.00 80.25 110 ALA A N 1
ATOM 874 C CA . ALA A 1 110 ? 0.064 12.786 30.825 1.00 80.25 110 ALA A CA 1
ATOM 875 C C . ALA A 1 110 ? -0.126 11.339 30.369 1.00 80.25 110 ALA A C 1
ATOM 877 O O . ALA A 1 110 ? 0.398 10.951 29.325 1.00 80.25 110 ALA A O 1
ATOM 878 N N . ILE A 1 111 ? -0.875 10.568 31.153 1.00 80.19 111 ILE A N 1
ATOM 879 C CA . ILE A 1 111 ? -1.320 9.225 30.782 1.00 80.19 111 ILE A CA 1
ATOM 880 C C . ILE A 1 111 ? -2.695 9.354 30.126 1.00 80.19 111 ILE A C 1
ATOM 882 O O . ILE A 1 111 ? -3.529 10.134 30.585 1.00 80.19 111 ILE A O 1
ATOM 886 N N . GLY A 1 112 ? -2.926 8.598 29.063 1.00 82.38 112 GLY A N 1
ATOM 887 C CA . GLY A 1 112 ? -4.248 8.399 28.481 1.00 82.38 112 GLY A CA 1
ATOM 888 C C . GLY A 1 112 ? -4.187 7.382 27.351 1.00 82.38 112 GLY A C 1
ATOM 889 O O . GLY A 1 112 ? -3.273 6.561 27.309 1.00 82.38 112 GLY A O 1
ATOM 890 N N . TYR A 1 113 ? -5.150 7.437 26.440 1.00 85.12 113 TYR A N 1
ATOM 891 C CA . TYR A 1 113 ? -5.438 6.341 25.515 1.00 85.12 113 TYR A CA 1
ATOM 892 C C . TYR A 1 113 ? -5.489 6.833 24.065 1.00 85.12 113 TYR A C 1
ATOM 894 O O . TYR A 1 113 ? -5.442 8.037 23.787 1.00 85.12 113 TYR A O 1
ATOM 902 N N . ASN A 1 114 ? -5.589 5.914 23.104 1.00 85.81 114 ASN A N 1
ATOM 903 C CA . ASN A 1 114 ? -6.045 6.293 21.767 1.00 85.81 114 ASN A CA 1
ATOM 904 C C . ASN A 1 114 ? -7.569 6.388 21.771 1.00 85.81 114 ASN A C 1
ATOM 906 O O . ASN A 1 114 ? -8.230 5.601 22.432 1.00 85.81 114 ASN A O 1
ATOM 910 N N . ALA A 1 115 ? -8.136 7.302 20.986 1.00 88.25 115 ALA A N 1
ATOM 911 C CA . ALA A 1 115 ? -9.580 7.325 20.788 1.00 88.25 115 ALA A CA 1
ATOM 912 C C . ALA A 1 115 ? -10.042 6.014 20.127 1.00 88.25 115 ALA A C 1
ATOM 914 O O . ALA A 1 115 ? -9.469 5.588 19.117 1.00 88.25 115 ALA A O 1
ATOM 915 N N . VAL A 1 116 ? -11.086 5.395 20.679 1.00 90.44 116 VAL A N 1
ATOM 916 C CA . VAL A 1 116 ? -11.705 4.179 20.142 1.00 90.44 116 VAL A CA 1
ATOM 917 C C . VAL A 1 116 ? -13.185 4.455 19.895 1.00 90.44 116 VAL A C 1
ATOM 919 O O . VAL A 1 116 ? -13.991 4.568 20.809 1.00 90.44 116 VAL A O 1
ATOM 922 N N . THR A 1 117 ? -13.572 4.580 18.631 1.00 91.38 117 THR A N 1
ATOM 923 C CA . THR A 1 117 ? -14.981 4.753 18.252 1.00 91.38 117 THR A CA 1
ATOM 924 C C . THR A 1 117 ? -15.607 3.403 17.946 1.00 91.38 117 THR A C 1
ATOM 926 O O . THR A 1 117 ? -15.085 2.659 17.114 1.00 91.38 117 THR A O 1
ATOM 929 N N . LEU A 1 118 ? -16.740 3.111 18.584 1.00 91.31 118 LEU A N 1
ATOM 930 C CA . LEU A 1 118 ? -17.476 1.864 18.408 1.00 91.31 118 LEU A CA 1
ATOM 931 C C . LEU A 1 118 ? -18.742 2.108 17.602 1.00 91.31 118 LEU A C 1
ATOM 933 O O . LEU A 1 118 ? -19.561 2.958 17.944 1.00 91.31 118 LEU A O 1
ATOM 937 N N . ARG A 1 119 ? -18.918 1.352 16.524 1.00 90.19 119 ARG A N 1
ATOM 938 C CA . ARG A 1 119 ? -20.136 1.362 15.719 1.00 90.19 119 ARG A CA 1
ATOM 939 C C . ARG A 1 119 ? -20.827 0.021 15.842 1.00 90.19 119 ARG A C 1
ATOM 941 O O . ARG A 1 119 ? -20.276 -0.990 15.421 1.00 90.19 119 ARG A O 1
ATOM 948 N N . PHE A 1 120 ? -22.056 0.050 16.325 1.00 89.88 120 PHE A N 1
ATOM 949 C CA . PHE A 1 120 ? -22.939 -1.100 16.373 1.00 89.88 120 PHE A CA 1
ATOM 950 C C . PHE A 1 120 ? -23.859 -1.061 15.169 1.00 89.88 120 PHE A C 1
ATOM 952 O O . PHE A 1 120 ? -24.355 0.011 14.820 1.00 89.88 120 PHE A O 1
ATOM 959 N N . TYR A 1 121 ? -24.080 -2.192 14.513 1.00 85.94 121 TYR A N 1
ATOM 960 C CA . TYR A 1 121 ? -25.017 -2.267 13.397 1.00 85.94 121 TYR A CA 1
ATOM 961 C C . TYR A 1 121 ? -25.651 -3.647 13.267 1.00 85.94 121 TYR A C 1
ATOM 963 O O . TYR A 1 121 ? -25.014 -4.656 13.538 1.00 85.94 121 TYR A O 1
ATOM 971 N N . TRP A 1 122 ? -26.914 -3.680 12.863 1.00 83.69 122 TRP A N 1
ATOM 972 C CA . TRP A 1 122 ? -27.693 -4.887 12.651 1.00 83.69 122 TRP A CA 1
ATOM 973 C C . TRP A 1 122 ? -27.604 -5.317 11.189 1.00 83.69 122 TRP A C 1
ATOM 975 O O . TRP A 1 122 ? -27.895 -4.534 10.281 1.00 83.69 122 TRP A O 1
ATOM 985 N N . GLN A 1 123 ? -27.205 -6.562 10.960 1.00 79.69 123 GLN A N 1
ATOM 986 C CA . GLN A 1 123 ? -27.141 -7.174 9.637 1.00 79.69 123 GLN A CA 1
ATOM 987 C C . GLN A 1 123 ? -27.351 -8.685 9.778 1.00 79.69 123 GLN A C 1
ATOM 989 O O . GLN A 1 123 ? -26.971 -9.250 10.792 1.00 79.69 123 GLN A O 1
ATOM 994 N N . ASP A 1 124 ? -27.952 -9.354 8.791 1.00 83.69 124 ASP A N 1
ATOM 995 C CA . ASP A 1 124 ? -28.065 -10.826 8.763 1.00 83.69 124 ASP A CA 1
ATOM 996 C C . ASP A 1 124 ? -28.631 -11.439 10.064 1.00 83.69 124 ASP A C 1
ATOM 998 O O . ASP A 1 124 ? -28.180 -12.480 10.532 1.00 83.69 124 ASP A O 1
ATOM 1002 N N . ASN A 1 125 ? -29.628 -10.764 10.650 1.00 81.50 125 ASN A N 1
ATOM 1003 C CA . ASN A 1 125 ? -30.249 -11.095 11.938 1.00 81.50 125 ASN A CA 1
ATOM 1004 C C . ASN A 1 125 ? -29.291 -11.126 13.141 1.00 81.50 125 ASN A C 1
ATOM 1006 O O . ASN A 1 125 ? -29.551 -11.827 14.117 1.00 81.50 125 ASN A O 1
ATOM 1010 N N . CYS A 1 126 ? -28.204 -10.354 13.108 1.00 82.19 126 CYS A N 1
ATOM 1011 C CA . CYS A 1 126 ? -27.334 -10.196 14.261 1.00 82.19 126 CYS A CA 1
ATOM 1012 C C . CYS A 1 126 ? -26.692 -8.802 14.389 1.00 82.19 126 CYS A C 1
ATOM 1014 O O . CYS A 1 126 ? -26.546 -8.052 13.422 1.00 82.19 126 CYS A O 1
ATOM 1016 N N . TRP A 1 127 ? -26.311 -8.437 15.618 1.00 82.62 127 TRP A N 1
ATOM 1017 C CA . TRP A 1 127 ? -25.622 -7.179 15.931 1.00 82.62 127 TRP A CA 1
ATOM 1018 C C . TRP A 1 127 ? -24.113 -7.307 15.785 1.00 82.62 127 TRP A C 1
ATOM 1020 O O . TRP A 1 127 ? -23.510 -8.057 16.530 1.00 82.62 127 TRP A O 1
ATOM 1030 N N . TYR A 1 128 ? -23.500 -6.487 14.940 1.00 83.62 128 TYR A N 1
ATOM 1031 C CA . TYR A 1 128 ? -22.059 -6.363 14.735 1.00 83.62 128 TYR A CA 1
ATOM 1032 C C . TYR A 1 128 ? -21.488 -5.184 15.529 1.00 83.62 128 TYR A C 1
ATOM 1034 O O . TYR A 1 128 ? -22.168 -4.167 15.676 1.00 83.62 128 TYR A O 1
ATOM 1042 N N . VAL A 1 129 ? -20.213 -5.265 15.938 1.00 87.62 129 VAL A N 1
ATOM 1043 C CA . VAL A 1 129 ? -19.440 -4.103 16.413 1.00 87.62 129 VAL A CA 1
ATOM 1044 C C . VAL A 1 129 ? -18.207 -3.880 15.538 1.00 87.62 129 VAL A C 1
ATOM 1046 O O . VAL A 1 129 ? -17.417 -4.784 15.272 1.00 87.62 129 VAL A O 1
ATOM 1049 N N . ALA A 1 130 ? -18.015 -2.646 15.092 1.00 87.88 130 ALA A N 1
ATOM 1050 C CA . ALA A 1 130 ? -16.790 -2.197 14.447 1.00 87.88 130 ALA A CA 1
ATOM 1051 C C . ALA A 1 130 ? -16.059 -1.225 15.374 1.00 87.88 130 ALA A C 1
ATOM 1053 O O . ALA A 1 130 ? -16.665 -0.274 15.870 1.00 87.88 130 ALA A O 1
ATOM 1054 N N . ALA A 1 131 ? -14.764 -1.453 15.577 1.00 88.50 131 ALA A N 1
ATOM 1055 C CA . ALA A 1 131 ? -13.897 -0.582 16.354 1.00 88.50 131 ALA A CA 1
ATOM 1056 C C . ALA A 1 131 ? -13.045 0.256 15.397 1.00 88.50 131 ALA A C 1
ATOM 1058 O O . ALA A 1 131 ? -12.516 -0.232 14.404 1.00 88.50 131 ALA A O 1
ATOM 1059 N N . THR A 1 132 ? -12.929 1.552 15.645 1.00 88.00 132 THR A N 1
ATOM 1060 C CA . THR A 1 132 ? -12.085 2.443 14.843 1.00 88.00 132 THR A CA 1
ATOM 1061 C C . THR A 1 132 ? -11.142 3.173 15.771 1.00 88.00 132 THR A C 1
ATOM 1063 O O . THR A 1 132 ? -11.588 3.791 16.735 1.00 88.00 132 THR A O 1
ATOM 1066 N N . THR A 1 133 ? -9.850 3.119 15.468 1.00 87.19 133 THR A N 1
ATOM 1067 C CA . THR A 1 133 ? -8.823 3.778 16.270 1.00 87.19 133 THR A CA 1
ATOM 1068 C C . THR A 1 133 ? -7.715 4.367 15.399 1.00 87.19 133 THR A C 1
ATOM 1070 O O . THR A 1 133 ? -7.594 4.067 14.204 1.00 87.19 133 THR A O 1
ATOM 1073 N N . ASP A 1 134 ? -6.929 5.251 16.004 1.00 77.12 134 ASP A N 1
ATOM 1074 C CA . ASP A 1 134 ? -5.741 5.830 15.395 1.00 77.12 134 ASP A CA 1
ATOM 1075 C C . ASP A 1 134 ? -4.562 4.871 15.562 1.00 77.12 134 ASP A C 1
ATOM 1077 O O . ASP A 1 134 ? -4.196 4.502 16.677 1.00 77.12 134 ASP A O 1
ATOM 1081 N N . ILE A 1 135 ? -3.913 4.519 14.453 1.00 73.31 135 ILE A N 1
ATOM 1082 C CA . ILE A 1 135 ? -2.720 3.668 14.473 1.00 73.31 135 ILE A CA 1
ATOM 1083 C C . ILE A 1 135 ? -1.480 4.541 14.301 1.00 73.31 135 ILE A C 1
ATOM 1085 O O . ILE A 1 135 ? -1.414 5.393 13.405 1.00 73.31 135 ILE A O 1
ATOM 1089 N N . ASN A 1 136 ? -0.471 4.296 15.136 1.00 71.44 136 ASN A N 1
ATOM 1090 C CA . ASN A 1 136 ? 0.860 4.846 14.932 1.00 71.44 136 ASN A CA 1
ATOM 1091 C C . ASN A 1 136 ? 1.549 4.041 13.832 1.00 71.44 136 ASN A C 1
ATOM 1093 O O . ASN A 1 136 ? 1.923 2.887 14.017 1.00 71.44 136 ASN A O 1
ATOM 1097 N N . LEU A 1 137 ? 1.685 4.646 12.656 1.00 74.94 137 LEU A N 1
ATOM 1098 C CA . LEU A 1 137 ? 2.420 4.020 11.565 1.00 74.94 137 LEU A CA 1
ATOM 1099 C C . LEU A 1 137 ? 3.915 3.988 11.910 1.00 74.94 137 LEU A C 1
ATOM 1101 O O . LEU A 1 137 ? 4.423 4.980 12.446 1.00 74.94 137 LEU A O 1
ATOM 1105 N N . PRO A 1 138 ? 4.625 2.894 11.586 1.00 79.31 138 PRO A N 1
ATOM 1106 C CA . PRO A 1 138 ? 6.058 2.823 11.815 1.00 79.31 138 PRO A CA 1
ATOM 1107 C C . PRO A 1 138 ? 6.783 3.923 11.038 1.00 79.31 138 PRO A C 1
ATOM 1109 O O . PRO A 1 138 ? 6.342 4.364 9.968 1.00 79.31 138 PRO A O 1
ATOM 1112 N N . GLU A 1 139 ? 7.926 4.351 11.569 1.00 83.81 139 GLU A N 1
ATOM 1113 C CA . GLU A 1 139 ? 8.816 5.237 10.830 1.00 83.81 139 GLU A CA 1
ATOM 1114 C C . GLU A 1 139 ? 9.281 4.574 9.531 1.00 83.81 139 GLU A C 1
ATOM 1116 O O . GLU A 1 139 ? 9.341 3.350 9.399 1.00 83.81 139 GLU A O 1
ATOM 1121 N N . ILE A 1 140 ? 9.594 5.405 8.539 1.00 85.06 140 ILE A N 1
ATOM 1122 C CA . ILE A 1 140 ? 10.107 4.914 7.266 1.00 85.06 140 ILE A CA 1
ATOM 1123 C C . ILE A 1 140 ? 11.545 4.438 7.484 1.00 85.06 140 ILE A C 1
ATOM 1125 O O . ILE A 1 140 ? 12.436 5.258 7.688 1.00 85.06 140 ILE A O 1
ATOM 1129 N N . THR A 1 141 ? 11.763 3.129 7.405 1.00 81.12 141 THR A N 1
ATOM 1130 C CA . THR A 1 141 ? 13.069 2.483 7.605 1.00 81.12 141 THR A CA 1
ATOM 1131 C C . THR A 1 141 ? 13.795 2.186 6.296 1.00 81.12 141 THR A C 1
ATOM 1133 O O . THR A 1 141 ? 15.020 2.073 6.286 1.00 81.12 141 THR A O 1
ATOM 1136 N N . SER A 1 142 ? 13.066 2.100 5.178 1.00 81.25 142 SER A N 1
ATOM 1137 C CA . SER A 1 142 ? 13.666 1.823 3.869 1.00 81.25 142 SER A CA 1
ATOM 1138 C C . SER A 1 142 ? 14.646 2.919 3.451 1.00 81.25 142 SER A C 1
ATOM 1140 O O . SER A 1 142 ? 14.303 4.108 3.452 1.00 81.25 142 SER A O 1
ATOM 1142 N N . GLU A 1 143 ? 15.829 2.530 2.994 1.00 81.00 143 GLU A N 1
ATOM 1143 C CA . GLU A 1 143 ? 16.893 3.479 2.682 1.00 81.00 143 GLU A CA 1
ATOM 1144 C C . GLU A 1 143 ? 16.709 4.103 1.285 1.00 81.00 143 GLU A C 1
ATOM 1146 O O . GLU A 1 143 ? 16.799 3.446 0.256 1.00 81.00 143 GLU A O 1
ATOM 1151 N N . TYR A 1 144 ? 16.482 5.417 1.201 1.00 77.25 144 TYR A N 1
ATOM 1152 C CA . TYR A 1 144 ? 16.215 6.093 -0.082 1.00 77.25 144 TYR A CA 1
ATOM 1153 C C . TYR A 1 144 ? 17.352 5.954 -1.120 1.00 77.25 144 TYR A C 1
ATOM 1155 O O . TYR A 1 144 ? 17.108 6.000 -2.336 1.00 77.25 144 TYR A O 1
ATOM 1163 N N . LEU A 1 145 ? 18.595 5.806 -0.647 1.00 79.81 145 LEU A N 1
ATOM 1164 C CA . LEU A 1 145 ? 19.801 5.653 -1.459 1.00 79.81 145 LEU A CA 1
ATOM 1165 C C . LEU A 1 145 ? 20.189 4.182 -1.717 1.00 79.81 145 LEU A C 1
ATOM 1167 O O . LEU A 1 145 ? 21.172 3.974 -2.425 1.00 79.81 145 LEU A O 1
ATOM 1171 N N . SER A 1 146 ? 19.404 3.193 -1.274 1.00 86.44 146 SER A N 1
ATOM 1172 C CA . SER A 1 146 ? 19.658 1.762 -1.518 1.00 86.44 146 SER A CA 1
ATOM 1173 C C . SER A 1 146 ? 19.055 1.264 -2.849 1.00 86.44 146 SER A C 1
ATOM 1175 O O . SER A 1 146 ? 18.836 2.047 -3.768 1.00 86.44 146 SER A O 1
ATOM 1177 N N . GLY A 1 147 ? 18.809 -0.030 -3.039 1.00 93.06 147 GLY A N 1
ATOM 1178 C CA . GLY A 1 147 ? 18.084 -0.512 -4.220 1.00 93.06 147 GLY A CA 1
ATOM 1179 C C . GLY A 1 147 ? 16.613 -0.069 -4.251 1.00 93.06 147 GLY A C 1
ATOM 1180 O O . GLY A 1 147 ? 16.167 0.702 -3.413 1.00 93.06 147 GLY A O 1
ATOM 1181 N N . TYR A 1 148 ? 15.844 -0.509 -5.245 1.00 97.56 148 TYR A N 1
ATOM 1182 C CA . TYR A 1 148 ? 14.408 -0.213 -5.361 1.00 97.56 148 TYR A CA 1
ATOM 1183 C C . TYR A 1 148 ? 13.626 -1.453 -5.788 1.00 97.56 148 TYR A C 1
ATOM 1185 O O . TYR A 1 148 ? 14.068 -2.206 -6.655 1.00 97.56 148 TYR A O 1
ATOM 1193 N N . VAL A 1 149 ? 12.414 -1.601 -5.257 1.00 98.31 149 VAL A N 1
ATOM 1194 C CA . VAL A 1 149 ? 11.394 -2.501 -5.806 1.00 98.31 149 VAL A CA 1
ATOM 1195 C C . VAL A 1 149 ? 10.505 -1.697 -6.744 1.00 98.31 149 VAL A C 1
ATOM 1197 O O . VAL A 1 149 ? 9.766 -0.820 -6.310 1.00 98.31 149 VAL A O 1
ATOM 1200 N N . GLY A 1 150 ? 10.587 -1.948 -8.043 1.00 97.38 150 GLY A N 1
ATOM 1201 C CA . GLY A 1 150 ? 9.712 -1.320 -9.028 1.00 97.38 150 GLY A CA 1
ATOM 1202 C C . GLY A 1 150 ? 8.469 -2.155 -9.288 1.00 97.38 150 GLY A C 1
ATOM 1203 O O . GLY A 1 150 ? 8.516 -3.383 -9.192 1.00 97.38 150 GLY A O 1
ATOM 1204 N N . ILE A 1 151 ? 7.374 -1.488 -9.654 1.00 97.12 151 ILE A N 1
ATOM 1205 C CA . ILE A 1 151 ? 6.115 -2.138 -10.027 1.00 97.12 151 ILE A CA 1
ATOM 1206 C C . ILE A 1 151 ? 5.527 -1.591 -11.334 1.00 97.12 151 ILE A C 1
ATOM 1208 O O . ILE A 1 151 ? 5.675 -0.409 -11.652 1.00 97.12 151 ILE A O 1
ATOM 1212 N N . ASP A 1 152 ? 4.811 -2.451 -12.057 1.00 93.31 152 ASP A N 1
ATOM 1213 C CA . ASP A 1 152 ? 4.022 -2.125 -13.248 1.00 93.31 152 ASP A CA 1
ATOM 1214 C C . ASP A 1 152 ? 2.648 -2.808 -13.162 1.00 93.31 152 ASP A C 1
ATOM 1216 O O . ASP A 1 152 ? 2.556 -4.033 -13.064 1.00 93.31 152 ASP A O 1
ATOM 1220 N N . LEU A 1 153 ? 1.570 -2.017 -13.172 1.00 88.69 153 LEU A N 1
ATOM 1221 C CA . LEU A 1 153 ? 0.203 -2.528 -13.037 1.00 88.69 153 LEU A CA 1
ATOM 1222 C C . LEU A 1 153 ? -0.395 -2.868 -14.411 1.00 88.69 153 LEU A C 1
ATOM 1224 O O . LEU A 1 153 ? -0.569 -1.993 -15.265 1.00 88.69 153 LEU A O 1
ATOM 1228 N N . ASN A 1 154 ? -0.806 -4.125 -14.585 1.00 83.44 154 ASN A N 1
ATOM 1229 C CA . ASN A 1 154 ? -1.511 -4.637 -15.759 1.00 83.44 154 ASN A CA 1
ATOM 1230 C C . ASN A 1 154 ? -2.896 -5.197 -15.402 1.00 83.44 154 ASN A C 1
ATOM 1232 O O . ASN A 1 154 ? -3.312 -5.222 -14.248 1.00 83.44 154 ASN A O 1
ATOM 1236 N N . ALA A 1 155 ? -3.683 -5.534 -16.431 1.00 77.81 155 ALA A N 1
ATOM 1237 C CA . ALA A 1 155 ? -5.118 -5.787 -16.275 1.00 77.81 155 ALA A CA 1
ATOM 1238 C C . ALA A 1 155 ? -5.448 -6.977 -15.362 1.00 77.81 155 ALA A C 1
ATOM 1240 O O . ALA A 1 155 ? -6.506 -7.004 -14.742 1.00 77.81 155 ALA A O 1
ATOM 1241 N N . ASP A 1 156 ? -4.559 -7.960 -15.345 1.00 83.25 156 ASP A N 1
ATOM 1242 C CA . ASP A 1 156 ? -4.680 -9.245 -14.668 1.00 83.25 156 ASP A CA 1
ATOM 1243 C C . ASP A 1 156 ? -3.418 -9.610 -13.880 1.00 83.25 156 ASP A C 1
ATOM 1245 O O . ASP A 1 156 ? -3.293 -10.738 -13.402 1.00 83.25 156 ASP A O 1
ATOM 1249 N N . SER A 1 157 ? -2.473 -8.678 -13.738 1.00 90.00 157 SER A N 1
ATOM 1250 C CA . SER A 1 157 ? -1.273 -8.909 -12.947 1.00 90.00 157 SER A CA 1
ATOM 1251 C C . SER A 1 157 ? -0.532 -7.626 -12.573 1.00 90.00 157 SER A C 1
ATOM 1253 O O . SER A 1 157 ? -0.740 -6.566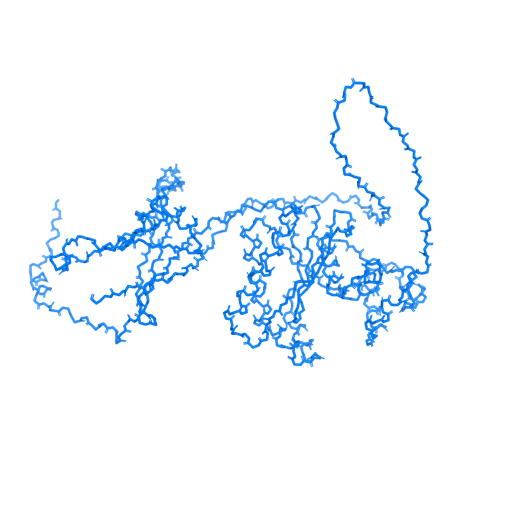 -13.168 1.00 90.00 157 SER A O 1
ATOM 1255 N N . ILE A 1 158 ? 0.355 -7.732 -11.589 1.00 94.00 158 ILE A N 1
ATOM 1256 C CA . ILE A 1 158 ? 1.328 -6.708 -11.213 1.00 94.00 158 ILE A CA 1
ATOM 1257 C C . ILE A 1 158 ? 2.718 -7.279 -11.464 1.00 94.00 158 ILE A C 1
ATOM 1259 O O . ILE A 1 158 ? 3.175 -8.169 -10.740 1.00 94.00 158 ILE A O 1
ATOM 1263 N N . GLY A 1 159 ? 3.401 -6.730 -12.464 1.00 95.81 159 GLY A N 1
ATOM 1264 C CA . GLY A 1 159 ? 4.816 -6.998 -12.659 1.00 95.81 159 GLY A CA 1
ATOM 1265 C C . GLY A 1 159 ? 5.610 -6.313 -11.556 1.00 95.81 159 GLY A C 1
ATOM 1266 O O . GLY A 1 159 ? 5.361 -5.146 -11.250 1.00 95.81 159 GLY A O 1
ATOM 1267 N N . TRP A 1 160 ? 6.571 -7.014 -10.968 1.00 98.06 160 TRP A N 1
ATOM 1268 C CA . TRP A 1 160 ? 7.476 -6.450 -9.972 1.00 98.06 160 TRP A CA 1
ATOM 1269 C C . TRP A 1 160 ? 8.914 -6.880 -10.247 1.00 98.06 160 TRP A C 1
ATOM 1271 O O . TRP A 1 160 ? 9.160 -7.942 -10.824 1.00 98.06 160 TRP A O 1
ATOM 1281 N N . ALA A 1 161 ? 9.863 -6.034 -9.859 1.00 98.12 161 ALA A N 1
ATOM 1282 C CA . ALA A 1 161 ? 11.285 -6.326 -9.971 1.00 98.12 161 ALA A CA 1
ATOM 1283 C C . ALA A 1 161 ? 12.087 -5.585 -8.901 1.00 98.12 161 ALA A C 1
ATOM 1285 O O . ALA A 1 161 ? 11.805 -4.429 -8.587 1.00 98.12 161 ALA A O 1
ATOM 1286 N N . VAL A 1 162 ? 13.112 -6.247 -8.381 1.00 97.69 162 VAL A N 1
ATOM 1287 C CA . VAL A 1 162 ? 14.051 -5.736 -7.388 1.00 97.69 162 VAL A CA 1
ATOM 1288 C C . VAL A 1 162 ? 15.342 -5.360 -8.100 1.00 97.69 162 VAL A C 1
ATOM 1290 O O . VAL A 1 162 ? 15.951 -6.168 -8.801 1.00 97.69 162 VAL A O 1
ATOM 1293 N N . CYS A 1 163 ? 15.740 -4.111 -7.925 1.00 95.31 163 CYS A N 1
ATOM 1294 C CA . CYS A 1 163 ? 16.942 -3.522 -8.483 1.00 95.31 163 CYS A CA 1
ATOM 1295 C C . CYS A 1 163 ? 17.891 -3.169 -7.340 1.00 95.31 163 CYS A C 1
ATOM 1297 O O . CYS A 1 163 ? 17.465 -2.505 -6.398 1.00 95.31 163 CYS A O 1
ATOM 1299 N N . ASP A 1 164 ? 19.159 -3.556 -7.426 1.00 92.44 164 ASP A N 1
ATOM 1300 C CA . ASP A 1 164 ? 20.164 -3.173 -6.433 1.00 92.44 164 ASP A CA 1
ATOM 1301 C C . ASP A 1 164 ? 20.583 -1.689 -6.557 1.00 92.44 164 ASP A C 1
ATOM 1303 O O . ASP A 1 164 ? 20.055 -0.909 -7.362 1.00 92.44 164 ASP A O 1
ATOM 1307 N N . THR A 1 165 ? 21.556 -1.286 -5.738 1.00 91.62 165 THR A N 1
ATOM 1308 C CA . THR A 1 165 ? 22.133 0.067 -5.722 1.00 91.62 165 THR A CA 1
ATOM 1309 C C . THR A 1 165 ? 22.850 0.450 -7.016 1.00 91.62 165 THR A C 1
ATOM 1311 O O . THR A 1 165 ? 22.869 1.633 -7.366 1.00 91.62 165 THR A O 1
ATOM 1314 N N . GLN A 1 166 ? 23.412 -0.529 -7.727 1.00 90.69 166 GLN A N 1
ATOM 1315 C CA . GLN A 1 166 ? 24.175 -0.374 -8.970 1.00 90.69 166 GLN A CA 1
ATOM 1316 C C . GLN A 1 166 ? 23.286 -0.419 -10.216 1.00 90.69 166 GLN A C 1
ATOM 1318 O O . GLN A 1 166 ? 23.712 -0.047 -11.312 1.00 90.69 166 GLN A O 1
ATOM 1323 N N . GLY A 1 167 ? 22.030 -0.825 -10.052 1.00 88.62 167 GLY A N 1
ATOM 1324 C CA . GLY A 1 167 ? 21.079 -0.965 -11.134 1.00 88.62 167 GLY A CA 1
ATOM 1325 C C . GLY A 1 167 ? 20.881 -2.408 -11.610 1.00 88.62 167 GLY A C 1
ATOM 1326 O O . GLY A 1 167 ? 20.137 -2.621 -12.569 1.00 88.62 167 GLY A O 1
ATOM 1327 N N . ASN A 1 168 ? 21.541 -3.397 -11.017 1.00 91.94 168 ASN A N 1
ATOM 1328 C CA . ASN A 1 168 ? 21.413 -4.783 -11.443 1.00 91.94 168 ASN A CA 1
ATOM 1329 C C . ASN A 1 168 ? 20.109 -5.389 -10.933 1.00 91.94 168 ASN A C 1
ATOM 1331 O O . ASN A 1 168 ? 19.540 -4.973 -9.922 1.00 91.94 168 ASN A O 1
ATOM 1335 N N . LEU A 1 169 ? 19.621 -6.373 -11.675 1.00 94.88 169 LEU A N 1
ATOM 1336 C CA . LEU A 1 169 ? 18.441 -7.131 -11.305 1.00 94.88 169 LEU A CA 1
ATOM 1337 C C . LEU A 1 169 ? 18.796 -8.140 -10.210 1.00 94.88 169 LEU A C 1
ATOM 1339 O O . LEU A 1 169 ? 19.706 -8.939 -10.403 1.00 94.88 169 LEU A O 1
ATOM 1343 N N . LEU A 1 170 ? 18.036 -8.142 -9.116 1.00 94.25 170 LEU A N 1
ATOM 1344 C CA . LEU A 1 170 ? 18.158 -9.145 -8.053 1.00 94.25 170 LEU A CA 1
ATOM 1345 C C . LEU A 1 170 ? 17.062 -10.206 -8.136 1.00 94.25 170 LEU A C 1
ATOM 1347 O O . LEU A 1 170 ? 17.329 -11.397 -8.041 1.00 94.25 170 LEU A O 1
ATOM 1351 N N . GLU A 1 171 ? 15.817 -9.773 -8.315 1.00 96.75 171 GLU A N 1
ATOM 1352 C CA . GLU A 1 171 ? 14.648 -10.651 -8.329 1.00 96.75 171 GLU A CA 1
ATOM 1353 C C . GLU A 1 171 ? 13.557 -10.017 -9.199 1.00 96.75 171 GLU A C 1
ATOM 1355 O O . GLU A 1 171 ? 13.496 -8.794 -9.338 1.00 96.75 171 GLU A O 1
ATOM 1360 N N . TYR A 1 172 ? 12.682 -10.819 -9.795 1.00 97.56 172 TYR A N 1
ATOM 1361 C CA . TYR A 1 172 ? 11.478 -10.320 -10.451 1.00 97.56 172 TYR A CA 1
ATOM 1362 C C . TYR A 1 172 ? 10.372 -11.360 -10.435 1.00 97.56 172 TYR A C 1
ATOM 1364 O O . TYR A 1 172 ? 10.609 -12.554 -10.268 1.00 97.56 172 TYR A O 1
ATOM 1372 N N . GLY A 1 173 ? 9.156 -10.899 -10.690 1.00 95.50 173 GLY A N 1
ATOM 1373 C CA . GLY A 1 173 ? 8.017 -11.778 -10.845 1.00 95.50 173 GLY A CA 1
ATOM 1374 C C . GLY A 1 173 ? 6.787 -11.042 -11.335 1.00 95.50 173 GLY A C 1
ATOM 1375 O O . GLY A 1 173 ? 6.836 -9.882 -11.758 1.00 95.50 173 GLY A O 1
ATOM 1376 N N . ASP A 1 174 ? 5.676 -11.762 -11.313 1.00 94.44 174 ASP A N 1
ATOM 1377 C CA . ASP A 1 174 ? 4.382 -11.271 -11.753 1.00 94.44 174 ASP A CA 1
ATOM 1378 C C . ASP A 1 174 ? 3.312 -11.801 -10.800 1.00 94.44 174 ASP A C 1
ATOM 1380 O O . ASP A 1 174 ? 3.101 -13.009 -10.699 1.00 94.44 174 ASP A O 1
ATOM 1384 N N . TYR A 1 175 ? 2.670 -10.899 -10.064 1.00 94.69 175 TYR A N 1
ATOM 1385 C CA . TYR A 1 175 ? 1.610 -11.242 -9.124 1.00 94.69 175 TYR A CA 1
ATOM 1386 C C . TYR A 1 175 ? 0.276 -11.247 -9.866 1.00 94.69 175 TYR A C 1
ATOM 1388 O O . TYR A 1 175 ? -0.152 -10.208 -10.366 1.00 94.69 175 TYR A O 1
ATOM 1396 N N . LYS A 1 176 ? -0.388 -12.400 -9.975 1.00 92.81 176 LYS A N 1
ATOM 1397 C CA . LYS A 1 176 ? -1.652 -12.518 -10.717 1.00 92.81 176 LYS A CA 1
ATOM 1398 C C . LYS A 1 176 ? -2.822 -11.917 -9.940 1.00 92.81 176 LYS A C 1
ATOM 1400 O O . LYS A 1 176 ? -2.953 -12.123 -8.741 1.00 92.81 176 LYS A O 1
ATOM 1405 N N . LEU A 1 177 ? -3.687 -11.196 -10.649 1.00 89.38 177 LEU A N 1
ATOM 1406 C CA . LEU A 1 177 ? -4.878 -10.548 -10.109 1.00 89.38 177 LEU A CA 1
ATOM 1407 C C . LEU A 1 177 ? -6.140 -11.176 -10.711 1.00 89.38 177 LEU A C 1
ATOM 1409 O O . LEU A 1 177 ? -6.443 -10.971 -11.890 1.00 89.38 177 LEU A O 1
ATOM 1413 N N . ASP A 1 178 ? -6.913 -11.893 -9.895 1.00 85.81 178 ASP A N 1
ATOM 1414 C CA . ASP A 1 178 ? -8.224 -12.417 -10.294 1.00 85.81 178 ASP A CA 1
ATOM 1415 C C . ASP A 1 178 ? -9.341 -11.394 -10.031 1.00 85.81 178 ASP A C 1
ATOM 1417 O O . ASP A 1 178 ? -10.050 -11.444 -9.029 1.00 85.81 178 ASP A O 1
ATOM 1421 N N . LEU A 1 179 ? -9.491 -10.428 -10.938 1.00 82.25 179 LEU A N 1
ATOM 1422 C CA . LEU A 1 179 ? -10.485 -9.351 -10.806 1.00 82.25 179 LEU A CA 1
ATOM 1423 C C . LEU A 1 179 ? -11.804 -9.635 -11.544 1.00 82.25 179 LEU A C 1
ATOM 1425 O O . LEU A 1 179 ? -12.698 -8.782 -11.547 1.00 82.25 179 LEU A O 1
ATOM 1429 N N . HIS A 1 180 ? -11.940 -10.785 -12.213 1.00 78.88 180 HIS A N 1
ATOM 1430 C CA . H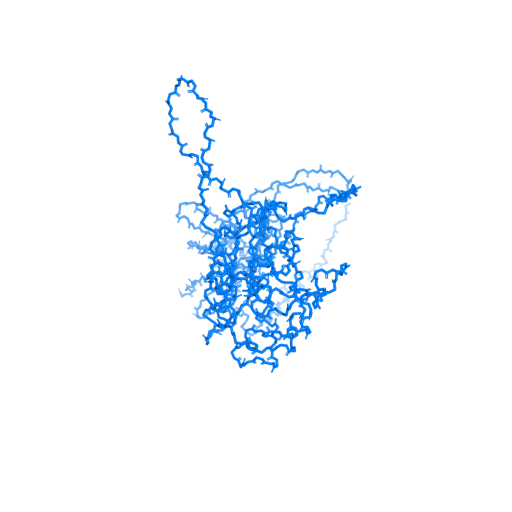IS A 1 180 ? -13.128 -11.079 -13.019 1.00 78.88 180 HIS A CA 1
ATOM 1431 C C . HIS A 1 180 ? -14.322 -11.421 -12.138 1.00 78.88 180 HIS A C 1
ATOM 1433 O O . HIS A 1 180 ? -14.212 -12.187 -11.187 1.00 78.88 180 HIS A O 1
ATOM 1439 N N . SER A 1 181 ? -15.477 -10.839 -12.470 1.00 81.56 181 SER A N 1
ATOM 1440 C CA . SER A 1 181 ? -16.743 -11.060 -11.755 1.00 81.56 181 SER A CA 1
ATOM 1441 C C . SER A 1 181 ? -16.681 -10.773 -10.245 1.00 81.56 181 SER A C 1
ATOM 1443 O O . SER A 1 181 ? -17.511 -11.270 -9.492 1.00 81.56 181 SER A O 1
ATOM 1445 N N . LYS A 1 182 ? -15.713 -9.960 -9.796 1.00 83.94 182 LYS A N 1
ATOM 1446 C CA . LYS A 1 182 ? -15.564 -9.563 -8.392 1.00 83.94 182 LYS A CA 1
ATOM 1447 C C . LYS A 1 182 ? -16.295 -8.256 -8.096 1.00 83.94 182 LYS A C 1
ATOM 1449 O O . LYS A 1 182 ? -16.299 -7.328 -8.911 1.00 83.94 182 LYS A O 1
ATOM 1454 N N . THR A 1 183 ? -16.853 -8.153 -6.893 1.00 84.12 183 THR A N 1
ATOM 1455 C CA . THR A 1 183 ? -17.444 -6.908 -6.377 1.00 84.12 183 THR A CA 1
ATOM 1456 C C . THR A 1 183 ? -16.365 -5.859 -6.081 1.00 84.12 183 THR A C 1
ATOM 1458 O O . THR A 1 183 ? -15.165 -6.138 -6.116 1.00 84.12 183 THR A O 1
ATOM 1461 N N . SER A 1 184 ? -16.755 -4.612 -5.789 1.00 80.50 184 SER A N 1
ATOM 1462 C CA . SER A 1 184 ? -15.774 -3.578 -5.416 1.00 80.50 184 SER A CA 1
ATOM 1463 C C . SER A 1 184 ? -14.979 -3.949 -4.163 1.00 80.50 184 SER A C 1
ATOM 1465 O O . SER A 1 184 ? -13.760 -3.822 -4.172 1.00 80.50 184 SER A O 1
ATOM 1467 N N . ASN A 1 185 ? -15.647 -4.482 -3.139 1.00 81.50 185 ASN A N 1
ATOM 1468 C CA . ASN A 1 185 ? -15.009 -4.860 -1.876 1.00 81.50 185 ASN A CA 1
ATOM 1469 C C . ASN A 1 185 ? -14.040 -6.033 -2.064 1.00 81.50 185 ASN A C 1
ATOM 1471 O O . ASN A 1 185 ? -12.924 -5.999 -1.557 1.00 81.50 185 ASN A O 1
ATOM 1475 N N . GLN A 1 186 ? -14.423 -7.033 -2.864 1.00 86.12 186 GLN A N 1
ATOM 1476 C CA . GLN A 1 186 ? -13.533 -8.147 -3.202 1.00 86.12 186 GLN A CA 1
ATOM 1477 C C . GLN A 1 186 ? -12.289 -7.672 -3.964 1.00 86.12 186 GLN A C 1
ATOM 1479 O O . GLN A 1 186 ? -11.184 -8.119 -3.676 1.00 86.12 186 GLN A O 1
ATOM 1484 N N . ARG A 1 187 ? -12.439 -6.732 -4.908 1.00 86.25 187 ARG A N 1
ATOM 1485 C CA . ARG A 1 187 ? -11.290 -6.139 -5.614 1.00 86.25 187 ARG A CA 1
ATOM 1486 C C . ARG A 1 187 ? -10.380 -5.355 -4.673 1.00 86.25 187 ARG A C 1
ATOM 1488 O O . ARG A 1 187 ? -9.166 -5.471 -4.796 1.00 86.25 187 ARG A O 1
ATOM 1495 N N . ALA A 1 188 ? -10.947 -4.589 -3.742 1.00 86.81 188 ALA A N 1
ATOM 1496 C CA . ALA A 1 188 ? -10.176 -3.864 -2.737 1.00 86.81 188 ALA A CA 1
ATOM 1497 C C . ALA A 1 188 ? -9.360 -4.818 -1.848 1.00 86.81 188 ALA A C 1
ATOM 1499 O O . ALA A 1 188 ? -8.182 -4.559 -1.616 1.00 86.81 188 ALA A O 1
ATOM 1500 N N . ALA A 1 189 ? -9.943 -5.950 -1.437 1.00 87.62 189 ALA A N 1
ATOM 1501 C CA . ALA A 1 189 ? -9.230 -6.996 -0.703 1.00 87.62 189 ALA A CA 1
ATOM 1502 C C . ALA A 1 189 ? -8.068 -7.582 -1.525 1.00 87.62 189 ALA A C 1
ATOM 1504 O O . ALA A 1 189 ? -6.929 -7.563 -1.072 1.00 87.62 189 ALA A O 1
ATOM 1505 N N . ILE A 1 190 ? -8.317 -7.969 -2.782 1.00 91.75 190 ILE A N 1
ATOM 1506 C CA . ILE A 1 190 ? -7.275 -8.496 -3.684 1.00 91.75 190 ILE A CA 1
ATOM 1507 C C . ILE A 1 190 ? -6.136 -7.482 -3.885 1.00 91.75 190 ILE A C 1
ATOM 1509 O O . ILE A 1 190 ? -4.961 -7.847 -3.870 1.00 91.75 190 ILE A O 1
ATOM 1513 N N . PHE A 1 191 ? -6.459 -6.198 -4.070 1.00 92.69 191 PHE A N 1
ATOM 1514 C CA . PHE A 1 191 ? -5.440 -5.154 -4.178 1.00 92.69 191 PHE A CA 1
ATOM 1515 C C . PHE A 1 191 ? -4.669 -4.957 -2.872 1.00 92.69 191 PHE A C 1
ATOM 1517 O O . PHE A 1 191 ? -3.462 -4.737 -2.929 1.00 92.69 191 PHE A O 1
ATOM 1524 N N . SER A 1 192 ? -5.331 -5.054 -1.719 1.00 92.25 192 SER A N 1
ATOM 1525 C CA . SER A 1 192 ? -4.689 -4.985 -0.403 1.00 92.25 192 SER A CA 1
ATOM 1526 C C . SER A 1 192 ? -3.692 -6.128 -0.194 1.00 92.25 192 SER A C 1
ATOM 1528 O O . SER A 1 192 ? -2.567 -5.887 0.252 1.00 92.25 192 SER A O 1
ATOM 1530 N N . ASP A 1 193 ? -4.055 -7.350 -0.580 1.00 93.94 193 ASP A N 1
ATOM 1531 C CA . ASP A 1 193 ? -3.178 -8.522 -0.488 1.00 93.94 193 ASP A CA 1
ATOM 1532 C C . ASP A 1 193 ? -1.959 -8.374 -1.404 1.00 93.94 193 ASP A C 1
ATOM 1534 O O . ASP A 1 193 ? -0.813 -8.534 -0.974 1.00 93.94 193 ASP A O 1
ATOM 1538 N N . ALA A 1 194 ? -2.186 -7.975 -2.657 1.00 95.75 194 ALA A N 1
ATOM 1539 C CA . ALA A 1 194 ? -1.113 -7.738 -3.615 1.00 95.75 194 ALA A CA 1
ATOM 1540 C C . ALA A 1 194 ? -0.184 -6.588 -3.180 1.00 95.75 194 ALA A C 1
ATOM 1542 O O . ALA A 1 194 ? 1.038 -6.686 -3.299 1.00 95.75 194 ALA A O 1
ATOM 1543 N N . ALA A 1 195 ? -0.737 -5.501 -2.639 1.00 96.88 195 ALA A N 1
ATOM 1544 C CA . ALA A 1 195 ? 0.034 -4.381 -2.106 1.00 96.88 195 ALA A CA 1
ATOM 1545 C C . ALA A 1 195 ? 0.874 -4.796 -0.890 1.00 96.88 195 ALA A C 1
ATOM 1547 O O . ALA A 1 195 ? 2.033 -4.393 -0.772 1.00 96.88 195 ALA A O 1
ATOM 1548 N N . THR A 1 196 ? 0.314 -5.639 -0.020 1.00 96.19 196 THR A N 1
ATOM 1549 C CA . THR A 1 196 ? 1.009 -6.205 1.141 1.00 96.19 196 THR A CA 1
ATOM 1550 C C . THR A 1 196 ? 2.171 -7.087 0.700 1.00 96.19 196 THR A C 1
ATOM 1552 O O . THR A 1 196 ? 3.278 -6.917 1.204 1.00 96.19 196 THR A O 1
ATOM 1555 N N . PHE A 1 197 ? 1.971 -7.947 -0.305 1.00 97.69 197 PHE A N 1
ATOM 1556 C CA . PHE A 1 197 ? 3.051 -8.733 -0.903 1.00 97.69 197 PHE A CA 1
ATOM 1557 C C . PHE A 1 197 ? 4.212 -7.844 -1.384 1.00 97.69 197 PHE A C 1
ATOM 1559 O O . PHE A 1 197 ? 5.367 -8.103 -1.044 1.00 97.69 197 PHE A O 1
ATOM 1566 N N . ILE A 1 198 ? 3.921 -6.761 -2.114 1.00 98.25 198 ILE A N 1
ATOM 1567 C CA . ILE A 1 198 ? 4.952 -5.826 -2.598 1.00 98.25 198 ILE A CA 1
ATOM 1568 C C . ILE A 1 198 ? 5.673 -5.128 -1.438 1.00 98.25 198 ILE A C 1
ATOM 1570 O O . ILE A 1 198 ? 6.900 -5.031 -1.451 1.00 98.25 198 ILE A O 1
ATOM 1574 N N . ALA A 1 199 ? 4.940 -4.653 -0.430 1.00 96.81 199 ALA A N 1
ATOM 1575 C CA . ALA A 1 199 ? 5.533 -3.980 0.723 1.00 96.81 199 ALA A CA 1
ATOM 1576 C C . ALA A 1 199 ? 6.424 -4.926 1.548 1.00 96.81 199 ALA A C 1
ATOM 1578 O O . ALA A 1 199 ? 7.503 -4.527 1.980 1.00 96.81 199 ALA A O 1
ATOM 1579 N N . LEU A 1 200 ? 6.025 -6.190 1.711 1.00 95.94 200 LEU A N 1
ATOM 1580 C CA . LEU A 1 200 ? 6.836 -7.214 2.372 1.00 95.94 200 LEU A CA 1
ATOM 1581 C C . LEU A 1 200 ? 8.087 -7.570 1.563 1.00 95.94 200 LEU A C 1
ATOM 1583 O O . LEU A 1 200 ? 9.166 -7.684 2.142 1.00 95.94 200 LEU A O 1
ATOM 1587 N N . LYS A 1 201 ? 7.980 -7.661 0.231 1.00 96.81 201 LYS A N 1
ATOM 1588 C CA . LYS A 1 201 ? 9.150 -7.800 -0.648 1.00 96.81 201 LYS A CA 1
ATOM 1589 C C . LYS A 1 201 ? 10.115 -6.632 -0.480 1.00 96.81 201 LYS A C 1
ATOM 1591 O O . LYS A 1 201 ? 11.304 -6.842 -0.284 1.00 96.81 201 LYS A O 1
ATOM 1596 N N . ALA A 1 202 ? 9.615 -5.402 -0.481 1.00 96.44 202 ALA A N 1
ATOM 1597 C CA . ALA A 1 202 ? 10.431 -4.215 -0.247 1.00 96.44 202 ALA A CA 1
ATOM 1598 C C . ALA A 1 202 ? 11.099 -4.221 1.140 1.00 96.44 202 ALA A C 1
ATOM 1600 O O . ALA A 1 202 ? 12.284 -3.905 1.256 1.00 96.44 202 ALA A O 1
ATOM 1601 N N . LYS A 1 203 ? 10.375 -4.674 2.170 1.00 94.75 203 LYS A N 1
ATOM 1602 C CA . LYS A 1 203 ? 10.890 -4.845 3.532 1.00 94.75 203 LYS A CA 1
ATOM 1603 C C . LYS A 1 203 ? 12.014 -5.879 3.615 1.00 94.75 203 LYS A C 1
ATOM 1605 O O . LYS A 1 203 ? 12.998 -5.615 4.294 1.00 94.75 203 LYS A O 1
ATOM 1610 N N . GLN A 1 204 ? 11.913 -7.001 2.897 1.00 95.00 204 GLN A N 1
ATOM 1611 C CA . GLN A 1 204 ? 12.951 -8.042 2.855 1.00 95.00 204 GLN A CA 1
ATOM 1612 C C . GLN A 1 204 ? 14.320 -7.487 2.425 1.00 95.00 204 GLN A C 1
ATOM 1614 O O . GLN A 1 204 ? 15.341 -7.877 2.982 1.00 95.00 204 GLN A O 1
ATOM 1619 N N . TYR A 1 205 ? 14.337 -6.568 1.457 1.00 92.94 205 TYR A N 1
ATOM 1620 C CA . TYR A 1 205 ? 15.565 -5.941 0.954 1.00 92.94 205 TYR A CA 1
ATOM 1621 C C . TYR A 1 205 ? 15.909 -4.614 1.649 1.00 92.94 205 TYR A C 1
ATOM 1623 O O . TYR A 1 205 ? 16.944 -4.024 1.356 1.00 92.94 205 TYR A O 1
ATOM 1631 N N . ASN A 1 206 ? 15.043 -4.117 2.537 1.00 93.50 206 ASN A N 1
ATOM 1632 C CA . ASN A 1 206 ? 15.086 -2.753 3.072 1.00 93.50 206 ASN A CA 1
ATOM 1633 C C . ASN A 1 206 ? 15.124 -1.657 1.979 1.00 93.50 206 ASN A C 1
ATOM 1635 O O . ASN A 1 206 ? 15.777 -0.616 2.110 1.00 93.50 206 ASN A O 1
ATOM 1639 N N . PHE A 1 207 ? 14.431 -1.901 0.865 1.00 96.38 207 PHE A N 1
ATOM 1640 C CA . PHE A 1 207 ? 14.410 -1.022 -0.305 1.00 96.38 207 PHE A CA 1
ATOM 1641 C C . PHE A 1 207 ? 13.092 -0.243 -0.390 1.00 96.38 207 PHE A C 1
ATOM 1643 O O . PHE A 1 207 ? 12.037 -0.770 -0.040 1.00 96.38 207 PHE A O 1
ATOM 1650 N N . PRO A 1 208 ? 13.101 1.002 -0.893 1.00 96.94 208 PRO A N 1
ATOM 1651 C CA . PRO A 1 208 ? 11.883 1.703 -1.271 1.00 96.94 208 PRO A CA 1
ATOM 1652 C C . PRO A 1 208 ? 11.120 1.017 -2.411 1.00 96.94 208 PRO A C 1
ATOM 1654 O O . PRO A 1 208 ? 11.697 0.313 -3.244 1.00 96.94 208 PRO A O 1
ATOM 1657 N N . VAL A 1 209 ? 9.829 1.329 -2.524 1.00 97.94 209 VAL A N 1
ATOM 1658 C CA . VAL A 1 209 ? 8.997 0.951 -3.676 1.00 97.94 209 VAL A CA 1
ATOM 1659 C C . VAL A 1 209 ? 8.919 2.111 -4.665 1.00 97.94 209 VAL A C 1
ATOM 1661 O O . VAL A 1 209 ? 8.653 3.248 -4.277 1.00 97.94 209 VAL A O 1
ATOM 1664 N N . ALA A 1 210 ? 9.099 1.842 -5.957 1.00 96.56 210 ALA A N 1
ATOM 1665 C CA . ALA A 1 210 ? 8.850 2.779 -7.047 1.00 96.56 210 ALA A CA 1
ATOM 1666 C C . ALA A 1 210 ? 7.629 2.353 -7.872 1.00 96.56 210 ALA A C 1
ATOM 1668 O O . ALA A 1 210 ? 7.546 1.220 -8.340 1.00 96.56 210 ALA A O 1
ATOM 1669 N N . SER A 1 211 ? 6.713 3.289 -8.118 1.00 95.12 211 SER A N 1
ATOM 1670 C CA . SER A 1 211 ? 5.592 3.106 -9.046 1.00 95.12 211 SER A CA 1
ATOM 1671 C C . SER A 1 211 ? 5.458 4.289 -9.998 1.00 95.12 211 SER A C 1
ATOM 1673 O O . SER A 1 211 ? 5.981 5.376 -9.736 1.00 95.12 211 SER A O 1
ATOM 1675 N N . GLU A 1 212 ? 4.780 4.090 -11.127 1.00 88.19 212 GLU A N 1
ATOM 1676 C CA . GLU A 1 212 ? 4.542 5.179 -12.072 1.00 88.19 212 GLU A CA 1
ATOM 1677 C C . GLU A 1 212 ? 3.746 6.334 -11.434 1.00 88.19 212 GLU A C 1
ATOM 1679 O O . GLU A 1 212 ? 2.843 6.145 -10.614 1.00 88.19 212 GLU A O 1
ATOM 1684 N N . LYS A 1 213 ? 4.107 7.568 -11.797 1.00 83.81 213 LYS A N 1
ATOM 1685 C CA . LYS A 1 213 ? 3.356 8.764 -11.430 1.00 83.81 213 LYS A CA 1
ATOM 1686 C C . LYS A 1 213 ? 2.090 8.832 -12.279 1.00 83.81 213 LYS A C 1
ATOM 1688 O O . LYS A 1 213 ? 2.149 8.828 -13.505 1.00 83.81 213 LYS A O 1
ATOM 1693 N N . LEU A 1 214 ? 0.964 8.949 -11.589 1.00 65.81 214 LEU A N 1
ATOM 1694 C CA . LEU A 1 214 ? -0.367 9.123 -12.153 1.00 65.81 214 LEU A CA 1
ATOM 1695 C C . LEU A 1 214 ? -0.465 10.347 -13.076 1.00 65.81 214 LEU A C 1
ATOM 1697 O O . LEU A 1 214 ? -0.303 11.479 -12.621 1.00 65.81 214 LEU A O 1
ATOM 1701 N N . ASP A 1 215 ? -0.829 10.109 -14.337 1.00 64.88 215 ASP A N 1
ATOM 1702 C CA . ASP A 1 215 ? -1.476 11.094 -15.208 1.00 64.88 215 ASP A CA 1
ATOM 1703 C C . ASP A 1 215 ? -2.774 10.487 -15.763 1.00 64.88 215 ASP A C 1
ATOM 1705 O O . ASP A 1 215 ? -2.783 9.676 -16.698 1.00 64.88 215 ASP A O 1
ATOM 1709 N N . PHE A 1 216 ? -3.894 10.861 -15.139 1.00 58.34 216 PHE A N 1
ATOM 1710 C CA . PHE A 1 216 ? -5.223 10.364 -15.493 1.00 58.34 216 PHE A CA 1
ATOM 1711 C C . PHE A 1 216 ? -5.626 10.731 -16.930 1.00 58.34 216 PHE A C 1
ATOM 1713 O O . PHE A 1 216 ? -6.408 10.006 -17.550 1.00 58.34 216 PHE A O 1
ATOM 1720 N N . SER A 1 217 ? -5.096 11.830 -17.479 1.00 60.31 217 SER A N 1
ATOM 1721 C CA . SER A 1 217 ? -5.463 12.323 -18.808 1.00 60.31 217 SER A CA 1
ATOM 1722 C C . SER A 1 217 ? -4.878 11.446 -19.921 1.00 60.31 217 SER A C 1
ATOM 1724 O O . SER A 1 217 ? -5.592 11.038 -20.843 1.00 60.31 217 SER A O 1
ATOM 1726 N N . GLU A 1 218 ? -3.608 11.067 -19.786 1.00 62.59 218 GLU A N 1
ATOM 1727 C CA . GLU A 1 218 ? -2.881 10.197 -20.711 1.00 62.59 218 GLU A CA 1
ATOM 1728 C C . GLU A 1 218 ? -3.410 8.756 -20.663 1.00 62.59 218 GLU A C 1
ATOM 1730 O O . GLU A 1 218 ? -3.644 8.135 -21.705 1.00 62.59 218 GLU A O 1
ATOM 1735 N N . LYS A 1 219 ? -3.701 8.226 -19.466 1.00 63.38 219 LYS A N 1
ATOM 1736 C CA . LYS A 1 219 ? -4.269 6.872 -19.332 1.00 63.38 219 LYS A CA 1
ATOM 1737 C C . LYS A 1 219 ? -5.674 6.783 -19.927 1.00 63.38 219 LYS A C 1
ATOM 1739 O O . LYS A 1 219 ? -5.972 5.797 -20.596 1.00 63.38 219 LYS A O 1
ATOM 1744 N N . LYS A 1 220 ? -6.515 7.817 -19.791 1.00 62.19 220 LYS A N 1
ATOM 1745 C CA . LYS A 1 220 ? -7.856 7.840 -20.409 1.00 62.19 220 LYS A CA 1
ATOM 1746 C C . LYS A 1 220 ? -7.800 7.751 -21.939 1.00 62.19 220 LYS A C 1
ATOM 1748 O O . LYS A 1 220 ? -8.679 7.132 -22.537 1.00 62.19 220 LYS A O 1
ATOM 1753 N N . LYS A 1 221 ? -6.757 8.303 -22.573 1.00 62.34 221 LYS A N 1
ATOM 1754 C CA . LYS A 1 221 ? -6.497 8.130 -24.015 1.00 62.34 221 LYS A CA 1
ATOM 1755 C C . LYS A 1 221 ? -6.087 6.689 -24.338 1.00 62.34 221 LYS A C 1
ATOM 1757 O O . LYS A 1 221 ? -6.684 6.082 -25.218 1.00 62.34 221 LYS A O 1
ATOM 1762 N N . GLN A 1 222 ? -5.163 6.105 -23.568 1.00 61.62 222 GLN A N 1
ATOM 1763 C CA . GLN A 1 222 ? -4.731 4.708 -23.749 1.00 61.62 222 GLN A CA 1
ATOM 1764 C C . GLN A 1 222 ? -5.858 3.684 -23.531 1.00 61.62 222 GLN A C 1
ATOM 1766 O O . GLN A 1 222 ? -5.851 2.621 -24.147 1.00 61.62 222 GLN A O 1
ATOM 1771 N N . ILE A 1 223 ? -6.833 3.983 -22.667 1.00 60.91 223 ILE A N 1
ATOM 1772 C CA . ILE A 1 223 ? -8.023 3.145 -22.453 1.00 60.91 223 ILE A CA 1
ATOM 1773 C C . ILE A 1 223 ? -8.852 3.020 -23.729 1.00 60.91 223 ILE A C 1
ATOM 1775 O O . ILE A 1 223 ? -9.322 1.928 -24.025 1.00 60.91 223 ILE A O 1
ATOM 1779 N N . LYS A 1 224 ? -9.012 4.111 -24.493 1.00 57.94 224 LYS A N 1
ATOM 1780 C CA . LYS A 1 224 ? -9.769 4.094 -25.757 1.00 57.94 224 LYS A CA 1
ATOM 1781 C C . LYS A 1 224 ? -9.115 3.199 -26.811 1.00 57.94 224 LYS A C 1
ATOM 1783 O O . LYS A 1 224 ? -9.811 2.656 -27.659 1.00 57.94 224 LYS A O 1
ATOM 1788 N N . GLU A 1 225 ? -7.795 3.042 -26.743 1.00 59.75 225 GLU A N 1
ATOM 1789 C CA . GLU A 1 225 ? -7.011 2.231 -27.679 1.00 59.75 225 GLU A CA 1
ATOM 1790 C C . GLU A 1 225 ? -6.925 0.746 -27.274 1.00 59.75 225 GLU A C 1
ATOM 1792 O O . GLU A 1 225 ? -6.580 -0.097 -28.101 1.00 59.75 225 GLU A O 1
ATOM 1797 N N . LYS A 1 226 ? -7.220 0.396 -26.013 1.00 59.03 226 LYS A N 1
ATOM 1798 C CA . LYS A 1 226 ? -7.116 -0.979 -25.495 1.00 59.03 226 LYS A CA 1
ATOM 1799 C C . LYS A 1 226 ? -8.496 -1.637 -25.357 1.00 59.03 226 LYS A C 1
ATOM 1801 O O . LYS A 1 226 ? -9.487 -0.995 -25.038 1.00 59.03 226 LYS A O 1
ATOM 1806 N N . GLY A 1 227 ? -8.563 -2.956 -25.566 1.00 64.81 227 GLY A N 1
ATOM 1807 C CA . GLY A 1 227 ? -9.817 -3.721 -25.514 1.00 64.81 227 GLY A CA 1
ATOM 1808 C C . GLY A 1 227 ? -10.544 -3.682 -24.155 1.00 64.81 227 GLY A C 1
ATOM 1809 O O . GLY A 1 227 ? -9.980 -3.297 -23.128 1.00 64.81 227 GLY A O 1
ATOM 1810 N N . LYS A 1 228 ? -11.802 -4.157 -24.135 1.00 66.06 228 LYS A N 1
ATOM 1811 C CA . LYS A 1 228 ? -12.737 -4.067 -22.987 1.00 66.06 228 LYS A CA 1
ATOM 1812 C C . LYS A 1 228 ? -12.142 -4.519 -21.640 1.00 66.06 228 LYS A C 1
ATOM 1814 O O . LYS A 1 228 ? -12.397 -3.881 -20.622 1.00 66.06 228 LYS A O 1
ATOM 1819 N N . LYS A 1 229 ? -11.335 -5.591 -21.617 1.00 63.25 229 LYS A N 1
ATOM 1820 C CA . LYS A 1 229 ? -10.695 -6.120 -20.392 1.00 63.25 229 LYS A CA 1
ATOM 1821 C C . LYS A 1 229 ? -9.691 -5.126 -19.793 1.00 63.25 229 LYS A C 1
ATOM 1823 O O . LYS A 1 229 ? -9.755 -4.832 -18.604 1.00 63.25 229 LYS A O 1
ATOM 1828 N N . SER A 1 230 ? -8.808 -4.561 -20.616 1.00 61.62 230 SER A N 1
ATOM 1829 C CA . SER A 1 230 ? -7.837 -3.558 -20.166 1.00 61.62 230 SER A CA 1
ATOM 1830 C C . SER A 1 230 ? -8.509 -2.248 -19.767 1.00 61.62 230 SER A C 1
ATOM 1832 O O . SER A 1 230 ? -8.088 -1.643 -18.790 1.00 61.62 230 SER A O 1
ATOM 1834 N N . ALA A 1 231 ? -9.574 -1.841 -20.464 1.00 64.44 231 ALA A N 1
ATOM 1835 C CA . ALA A 1 231 ? -10.337 -0.640 -20.133 1.00 64.44 231 ALA A CA 1
ATOM 1836 C C . ALA A 1 231 ? -11.000 -0.705 -18.744 1.00 64.44 231 ALA A C 1
ATOM 1838 O O . ALA A 1 231 ? -11.064 0.306 -18.050 1.00 64.44 231 ALA A O 1
ATOM 1839 N N . ARG A 1 232 ? -11.455 -1.893 -18.315 1.00 64.25 232 ARG A N 1
ATOM 1840 C CA . ARG A 1 232 ? -12.037 -2.105 -16.977 1.00 64.25 232 ARG A CA 1
ATOM 1841 C C . ARG A 1 232 ? -11.006 -1.937 -15.859 1.00 64.25 232 ARG A C 1
ATOM 1843 O O . ARG A 1 232 ? -11.282 -1.208 -14.908 1.00 64.25 232 ARG A O 1
ATOM 1850 N N . MET A 1 233 ? -9.827 -2.562 -15.973 1.00 63.16 233 MET A N 1
ATOM 1851 C CA . MET A 1 233 ? -8.757 -2.390 -14.972 1.00 63.16 233 MET A CA 1
ATOM 1852 C C . MET A 1 233 ? -8.215 -0.960 -14.989 1.00 63.16 233 MET A C 1
ATOM 1854 O O . MET A 1 233 ? -8.071 -0.343 -13.945 1.00 63.16 233 MET A O 1
ATOM 1858 N N . LEU A 1 234 ? -7.983 -0.399 -16.176 1.00 62.97 234 LEU A N 1
ATOM 1859 C CA . LEU A 1 234 ? -7.469 0.962 -16.320 1.00 62.97 234 LEU A CA 1
ATOM 1860 C C . LEU A 1 234 ? -8.516 2.040 -16.012 1.00 62.97 234 LEU A C 1
ATOM 1862 O O . LEU A 1 234 ? -8.203 3.223 -16.134 1.00 62.97 234 LEU A O 1
ATOM 1866 N N . SER A 1 235 ? -9.742 1.670 -15.621 1.00 69.31 235 SER A N 1
ATOM 1867 C CA . SER A 1 235 ? -10.699 2.643 -15.101 1.00 69.31 235 SER A CA 1
ATOM 1868 C C . SER A 1 235 ? -10.039 3.437 -13.973 1.00 69.31 235 SER A C 1
ATOM 1870 O O . SER A 1 235 ? -9.332 2.876 -13.133 1.00 69.31 235 SER A O 1
ATOM 1872 N N . SER A 1 236 ? -10.261 4.754 -13.956 1.00 66.62 236 SER A N 1
ATOM 1873 C CA . SER A 1 236 ? -9.658 5.647 -12.957 1.00 66.62 236 SER A CA 1
ATOM 1874 C C . SER A 1 236 ? -9.888 5.141 -11.531 1.00 66.62 236 SER A C 1
ATOM 1876 O O . SER A 1 236 ? -9.008 5.258 -10.692 1.00 66.62 236 SER A O 1
ATOM 1878 N N . PHE A 1 237 ? -11.033 4.500 -11.288 1.00 73.00 237 PHE A N 1
ATOM 1879 C CA . PHE A 1 237 ? -11.414 3.943 -9.998 1.00 73.00 237 PHE A CA 1
ATOM 1880 C C . PHE A 1 237 ? -10.576 2.735 -9.540 1.00 73.00 237 PHE A C 1
ATOM 1882 O O . PHE A 1 237 ? -10.145 2.696 -8.391 1.00 73.00 237 PHE A O 1
ATOM 1889 N N . ALA A 1 238 ? -10.337 1.735 -10.395 1.00 78.12 238 ALA A N 1
ATOM 1890 C CA . ALA A 1 238 ? -9.540 0.562 -10.006 1.00 78.12 238 ALA A CA 1
ATOM 1891 C C . ALA A 1 238 ? -8.059 0.923 -9.822 1.00 78.12 238 ALA A C 1
ATOM 1893 O O . ALA A 1 238 ? -7.398 0.436 -8.908 1.00 78.12 238 ALA A O 1
ATOM 1894 N N . TYR A 1 239 ? -7.567 1.840 -10.648 1.00 79.94 239 TYR A N 1
ATOM 1895 C CA . TYR A 1 239 ? -6.200 2.327 -10.571 1.00 79.94 239 TYR A CA 1
ATOM 1896 C C . TYR A 1 239 ? -5.955 3.194 -9.316 1.00 79.94 239 TYR A C 1
ATOM 1898 O O . TYR A 1 239 ? -4.915 3.061 -8.669 1.00 79.94 239 TYR A O 1
ATOM 1906 N N . SER A 1 240 ? -6.927 4.028 -8.916 1.00 83.50 240 SER A N 1
ATOM 1907 C CA . SER A 1 240 ? -6.882 4.743 -7.629 1.00 83.50 240 SER A CA 1
ATOM 1908 C C . SER A 1 240 ? -6.884 3.782 -6.439 1.00 83.50 240 SER A C 1
ATOM 1910 O O . SER A 1 240 ? -6.022 3.908 -5.574 1.00 83.50 240 SER A O 1
ATOM 1912 N N . GLN A 1 241 ? -7.766 2.773 -6.435 1.00 87.06 241 GLN A N 1
ATOM 1913 C CA . GLN A 1 241 ? -7.806 1.761 -5.368 1.00 87.06 241 GLN A CA 1
ATOM 1914 C C . GLN A 1 241 ? -6.472 1.028 -5.206 1.00 87.06 241 GLN A C 1
ATOM 1916 O O . GLN A 1 241 ? -6.007 0.846 -4.085 1.00 87.06 241 GLN A O 1
ATOM 1921 N N . TRP A 1 242 ? -5.827 0.640 -6.312 1.00 90.88 242 TRP A N 1
ATOM 1922 C CA . TRP A 1 242 ? -4.502 0.022 -6.261 1.00 90.88 242 TRP A CA 1
ATOM 1923 C C . TRP A 1 242 ? -3.473 0.925 -5.577 1.00 90.88 242 TRP A C 1
ATOM 1925 O O . TRP A 1 242 ? -2.725 0.480 -4.708 1.00 90.88 242 TRP A O 1
ATOM 1935 N N . HIS A 1 243 ? -3.416 2.199 -5.962 1.00 90.06 243 HIS A N 1
ATOM 1936 C CA . HIS A 1 243 ? -2.438 3.108 -5.382 1.00 90.06 243 HIS A CA 1
ATOM 1937 C C . HIS A 1 243 ? -2.709 3.425 -3.919 1.00 90.06 243 HIS A C 1
ATOM 1939 O O . HIS A 1 243 ? -1.753 3.465 -3.152 1.00 90.06 243 HIS A O 1
ATOM 1945 N N . GLU A 1 244 ? -3.971 3.576 -3.524 1.00 91.25 244 GLU A N 1
ATOM 1946 C CA . GLU A 1 244 ? -4.348 3.736 -2.119 1.00 91.25 244 GLU A CA 1
ATOM 1947 C C . GLU A 1 244 ? -3.973 2.504 -1.290 1.00 91.25 244 GLU A C 1
ATOM 1949 O O . GLU A 1 244 ? -3.432 2.652 -0.191 1.00 91.25 244 GLU A O 1
ATOM 1954 N N . ALA A 1 245 ? -4.196 1.298 -1.826 1.00 93.56 245 ALA A N 1
ATOM 1955 C CA . ALA A 1 245 ? -3.785 0.048 -1.195 1.00 93.56 245 ALA A CA 1
ATOM 1956 C C . ALA A 1 245 ? -2.258 -0.026 -1.044 1.00 93.56 245 ALA A C 1
ATOM 1958 O O . ALA A 1 245 ? -1.761 -0.327 0.040 1.00 93.56 245 ALA A O 1
ATOM 1959 N N . LEU A 1 246 ? -1.505 0.327 -2.091 1.00 95.62 246 LEU A N 1
ATOM 1960 C CA . LEU A 1 246 ? -0.043 0.342 -2.064 1.00 95.62 246 LEU A CA 1
ATOM 1961 C C . LEU A 1 246 ? 0.523 1.390 -1.099 1.00 95.62 246 LEU A C 1
ATOM 1963 O O . LEU A 1 246 ? 1.421 1.078 -0.324 1.00 95.62 246 LEU A O 1
ATOM 1967 N N . ASP A 1 247 ? -0.015 2.611 -1.101 1.00 93.88 247 ASP A N 1
ATOM 1968 C CA . ASP A 1 247 ? 0.360 3.666 -0.154 1.00 93.88 247 ASP A CA 1
ATOM 1969 C C . ASP A 1 247 ? 0.068 3.241 1.293 1.00 93.88 247 ASP A C 1
ATOM 1971 O O . ASP A 1 247 ? 0.880 3.483 2.191 1.00 93.88 247 ASP A O 1
ATOM 1975 N N . SER A 1 248 ? -1.069 2.573 1.520 1.00 90.44 248 SER A N 1
ATOM 1976 C CA . SER A 1 248 ? -1.431 2.013 2.823 1.00 90.44 248 SER A CA 1
ATOM 1977 C C . SER A 1 248 ? -0.454 0.928 3.270 1.00 90.44 248 SER A C 1
ATOM 1979 O O . SER A 1 248 ? 0.091 1.018 4.369 1.00 90.44 248 SER A O 1
ATOM 1981 N N . ALA A 1 249 ? -0.174 -0.052 2.407 1.00 94.12 249 ALA A N 1
ATOM 1982 C CA . ALA A 1 249 ? 0.739 -1.148 2.708 1.00 94.12 249 ALA A CA 1
ATOM 1983 C C . ALA A 1 249 ? 2.165 -0.638 2.958 1.00 94.12 249 ALA A C 1
ATOM 1985 O O . ALA A 1 249 ? 2.760 -0.953 3.985 1.00 94.12 249 ALA A O 1
ATOM 1986 N N . CYS A 1 250 ? 2.702 0.216 2.082 1.00 94.25 250 CYS A N 1
ATOM 1987 C CA . CYS A 1 250 ? 4.028 0.798 2.276 1.00 94.25 250 CYS A CA 1
ATOM 1988 C C . CYS A 1 250 ? 4.123 1.557 3.605 1.00 94.25 250 CYS A C 1
ATOM 1990 O O . CYS A 1 250 ? 5.079 1.357 4.348 1.00 94.25 250 CYS A O 1
ATOM 1992 N N . SER A 1 251 ? 3.106 2.350 3.958 1.00 89.94 251 SER A N 1
ATOM 1993 C CA . SER A 1 251 ? 3.087 3.062 5.241 1.00 89.94 251 SER A CA 1
ATOM 1994 C C . SER A 1 251 ? 3.011 2.104 6.435 1.00 89.94 251 SER A C 1
ATOM 1996 O O . SER A 1 251 ? 3.731 2.294 7.409 1.00 89.94 251 SER A O 1
ATOM 1998 N N . LYS A 1 252 ? 2.186 1.050 6.349 1.00 87.19 252 LYS A N 1
ATOM 1999 C CA . LYS A 1 252 ? 2.047 0.022 7.393 1.00 87.19 252 LYS A CA 1
ATOM 2000 C C . LYS A 1 252 ? 3.362 -0.706 7.681 1.00 87.19 252 LYS A C 1
ATOM 2002 O O . LYS A 1 252 ? 3.595 -1.100 8.815 1.00 87.19 252 LYS A O 1
ATOM 2007 N N . TYR A 1 253 ? 4.216 -0.885 6.675 1.00 90.38 253 TYR A N 1
ATOM 2008 C CA . TYR A 1 253 ? 5.483 -1.611 6.809 1.00 90.38 253 TYR A CA 1
ATOM 2009 C C . TYR A 1 253 ? 6.725 -0.711 6.898 1.00 90.38 253 TYR A C 1
ATOM 2011 O O . TYR A 1 253 ? 7.835 -1.239 6.873 1.00 90.38 253 TYR A O 1
ATOM 2019 N N . GLY A 1 254 ? 6.568 0.613 7.010 1.00 90.31 254 GLY A N 1
ATOM 2020 C CA . GLY A 1 254 ? 7.700 1.545 7.120 1.00 90.31 254 GLY A CA 1
ATOM 2021 C C . GLY A 1 254 ? 8.497 1.695 5.818 1.00 90.31 254 GLY A C 1
ATOM 2022 O O . GLY A 1 254 ? 9.695 1.968 5.832 1.00 90.31 254 GLY A O 1
ATOM 2023 N N . ILE A 1 255 ? 7.855 1.500 4.666 1.00 94.94 255 ILE A N 1
ATOM 2024 C CA . ILE A 1 255 ? 8.492 1.537 3.348 1.00 94.94 255 ILE A CA 1
ATOM 2025 C C . ILE A 1 255 ? 8.204 2.863 2.648 1.00 94.94 255 ILE A C 1
ATOM 2027 O O . ILE A 1 255 ? 7.059 3.299 2.516 1.00 94.94 255 ILE A O 1
ATOM 2031 N N . TYR A 1 256 ? 9.252 3.499 2.133 1.00 94.62 256 TYR A N 1
ATOM 2032 C CA . TYR A 1 256 ? 9.135 4.690 1.310 1.00 94.62 256 TYR A CA 1
ATOM 2033 C C . TYR A 1 256 ? 8.565 4.327 -0.059 1.00 94.62 256 TYR A C 1
ATOM 2035 O O . TYR A 1 256 ? 9.137 3.528 -0.800 1.00 94.62 256 TYR A O 1
ATOM 2043 N N . HIS A 1 257 ? 7.460 4.967 -0.427 1.00 94.88 257 HIS A N 1
ATOM 2044 C CA . HIS A 1 257 ? 6.855 4.810 -1.739 1.00 94.88 257 HIS A CA 1
ATOM 2045 C C . HIS A 1 257 ? 7.113 6.042 -2.609 1.00 94.88 257 HIS A C 1
ATOM 2047 O O . HIS A 1 257 ? 6.666 7.155 -2.323 1.00 94.88 257 HIS A O 1
ATOM 2053 N N . LYS A 1 258 ? 7.840 5.837 -3.707 1.00 93.44 258 LYS A N 1
ATOM 2054 C CA . LYS A 1 258 ? 8.247 6.867 -4.657 1.00 93.44 258 LYS A CA 1
ATOM 2055 C C . LYS A 1 258 ? 7.442 6.779 -5.947 1.00 93.44 258 LYS A C 1
ATOM 2057 O O . LYS A 1 258 ? 7.438 5.756 -6.627 1.00 93.44 258 LYS A O 1
ATOM 2062 N N . LYS A 1 259 ? 6.839 7.896 -6.349 1.00 93.00 259 LYS A N 1
ATOM 2063 C CA . LYS A 1 259 ? 6.229 8.043 -7.677 1.00 93.00 259 LYS A CA 1
ATOM 2064 C C . LYS A 1 259 ? 7.279 8.527 -8.677 1.00 93.00 259 LYS A C 1
ATOM 2066 O O . LYS A 1 259 ? 7.902 9.565 -8.453 1.00 93.00 259 LYS A O 1
ATOM 2071 N N . VAL A 1 260 ? 7.476 7.798 -9.773 1.00 91.88 260 VAL A N 1
ATOM 2072 C CA . VAL A 1 260 ? 8.500 8.094 -10.792 1.00 91.88 260 VAL A CA 1
ATOM 2073 C C . VAL A 1 260 ? 7.876 8.398 -12.150 1.00 91.88 260 VAL A C 1
ATOM 2075 O O . VAL A 1 260 ? 6.767 7.967 -12.448 1.00 91.88 260 VAL A O 1
ATOM 2078 N N . ASN A 1 261 ? 8.585 9.138 -13.002 1.00 88.19 261 ASN A N 1
ATOM 2079 C CA . ASN A 1 261 ? 8.122 9.391 -14.365 1.00 88.19 261 ASN A CA 1
ATOM 2080 C C . ASN A 1 261 ? 8.150 8.078 -15.188 1.00 88.19 261 ASN A C 1
ATOM 2082 O O . ASN A 1 261 ? 9.231 7.492 -15.327 1.00 88.19 261 ASN A O 1
ATOM 2086 N N . PRO A 1 262 ? 7.015 7.620 -15.755 1.00 85.31 262 PRO A N 1
ATOM 2087 C CA . PRO A 1 262 ? 6.968 6.404 -16.568 1.00 85.31 262 PRO A CA 1
ATOM 2088 C C . PRO A 1 262 ? 7.508 6.584 -17.994 1.00 85.31 262 PRO A C 1
ATOM 2090 O O . PRO A 1 262 ? 7.423 5.653 -18.792 1.00 85.31 262 PRO A O 1
ATOM 2093 N N . ALA A 1 263 ? 8.035 7.759 -18.357 1.00 84.81 263 ALA A N 1
ATOM 2094 C CA . ALA A 1 263 ? 8.486 8.064 -19.712 1.00 84.81 263 ALA A CA 1
ATOM 2095 C C . ALA A 1 263 ? 9.320 6.928 -20.333 1.00 84.81 263 ALA A C 1
ATOM 2097 O O . ALA A 1 263 ? 10.405 6.590 -19.861 1.00 84.81 263 ALA A O 1
ATOM 2098 N N . PHE A 1 264 ? 8.793 6.363 -21.423 1.00 87.06 264 PHE A N 1
ATOM 2099 C CA . PHE A 1 264 ? 9.395 5.282 -22.210 1.00 87.06 264 PHE A CA 1
ATOM 2100 C C . PHE A 1 264 ? 9.637 3.957 -21.465 1.00 87.06 264 PHE A C 1
ATOM 2102 O O . PHE A 1 264 ? 10.277 3.080 -22.045 1.00 87.06 264 PHE A O 1
ATOM 2109 N N . SER A 1 265 ? 9.106 3.760 -20.250 1.00 90.81 265 SER A N 1
ATOM 2110 C CA . SER A 1 265 ? 9.362 2.565 -19.428 1.00 90.81 265 SER A CA 1
ATOM 2111 C C . SER A 1 265 ? 9.072 1.263 -20.177 1.00 90.81 265 SER A C 1
ATOM 2113 O O . SER A 1 265 ? 9.935 0.391 -20.246 1.00 90.81 265 SER A O 1
ATOM 2115 N N . SER A 1 266 ? 7.918 1.163 -20.844 1.00 89.19 266 SER A N 1
ATOM 2116 C CA . SER A 1 266 ? 7.550 -0.018 -21.633 1.00 89.19 266 SER A CA 1
ATOM 2117 C C . SER A 1 266 ? 8.475 -0.237 -22.837 1.00 89.19 266 SER A C 1
ATOM 2119 O O . SER A 1 266 ? 8.874 -1.365 -23.112 1.00 89.19 266 SER A O 1
ATOM 2121 N N . THR A 1 267 ? 8.842 0.820 -23.569 1.00 89.50 267 THR A N 1
ATOM 2122 C CA . THR A 1 267 ? 9.724 0.713 -24.747 1.00 89.50 267 THR A CA 1
ATOM 2123 C C . THR A 1 267 ? 11.135 0.285 -24.346 1.00 89.50 267 THR A C 1
ATOM 2125 O O . THR A 1 267 ? 11.712 -0.599 -24.976 1.00 89.50 267 THR A O 1
ATOM 2128 N N . ILE A 1 268 ? 11.671 0.880 -23.278 1.00 90.94 268 ILE A N 1
ATOM 2129 C CA . ILE A 1 268 ? 12.969 0.525 -22.698 1.00 90.94 268 ILE A CA 1
ATOM 2130 C C . ILE A 1 268 ? 12.951 -0.934 -22.244 1.00 90.94 268 ILE A C 1
ATOM 2132 O O . ILE A 1 268 ? 13.849 -1.695 -22.599 1.00 90.94 268 ILE A O 1
ATOM 2136 N N . ALA A 1 269 ? 11.922 -1.327 -21.494 1.00 91.94 269 ALA A N 1
ATOM 2137 C CA . ALA A 1 269 ? 11.760 -2.673 -20.966 1.00 91.94 269 ALA A CA 1
ATOM 2138 C C . ALA A 1 269 ? 11.801 -3.731 -22.067 1.00 91.94 269 ALA A C 1
ATOM 2140 O O . ALA A 1 269 ? 12.592 -4.673 -21.988 1.00 91.94 269 ALA A O 1
ATOM 2141 N N . MET A 1 270 ? 11.005 -3.532 -23.122 1.00 89.19 270 MET A N 1
ATOM 2142 C CA . MET A 1 270 ? 10.952 -4.448 -24.259 1.00 89.19 270 MET A CA 1
ATOM 2143 C C . MET A 1 270 ? 12.290 -4.524 -25.004 1.00 89.19 270 MET A C 1
ATOM 2145 O O . MET A 1 270 ? 12.744 -5.616 -25.319 1.00 89.19 270 MET A O 1
ATOM 2149 N N . LEU A 1 271 ? 12.948 -3.388 -25.258 1.00 87.56 271 LEU A N 1
ATOM 2150 C CA . LEU A 1 271 ? 14.186 -3.350 -26.050 1.00 87.56 271 LEU A CA 1
ATOM 2151 C C . LEU A 1 271 ? 15.446 -3.773 -25.284 1.00 87.56 271 LEU A C 1
ATOM 2153 O O . LEU A 1 271 ? 16.407 -4.223 -25.905 1.00 87.56 271 LEU A O 1
ATOM 2157 N N . LYS A 1 272 ? 15.493 -3.573 -23.962 1.00 86.94 272 LYS A N 1
ATOM 2158 C CA . LYS A 1 272 ? 16.696 -3.837 -23.155 1.00 86.94 272 LYS A CA 1
ATOM 2159 C C . LYS A 1 272 ? 16.596 -5.100 -22.328 1.00 86.94 272 LYS A C 1
ATOM 2161 O O . LYS A 1 272 ? 17.548 -5.870 -22.308 1.00 86.94 272 LYS A O 1
ATOM 2166 N N . PHE A 1 273 ? 15.491 -5.277 -21.613 1.00 89.94 273 PHE A N 1
ATOM 2167 C CA . PHE A 1 273 ? 15.465 -6.160 -20.450 1.00 89.94 273 PHE A CA 1
ATOM 2168 C C . PHE A 1 273 ? 14.661 -7.436 -20.675 1.00 89.94 273 PHE A C 1
ATOM 2170 O O . PHE A 1 273 ? 15.030 -8.469 -20.128 1.00 89.94 273 PHE A O 1
ATOM 2177 N N . MET A 1 274 ? 13.642 -7.412 -21.542 1.00 88.00 274 MET A N 1
ATOM 2178 C CA . MET A 1 274 ? 12.851 -8.609 -21.849 1.00 88.00 274 MET A CA 1
ATOM 2179 C C . MET A 1 274 ? 13.705 -9.766 -22.378 1.00 88.00 274 MET A C 1
ATOM 2181 O O . MET A 1 274 ? 13.722 -10.827 -21.766 1.00 88.00 274 MET A O 1
ATOM 2185 N N . SER A 1 275 ? 14.440 -9.568 -23.480 1.00 84.94 275 SER A N 1
ATOM 2186 C CA . SER A 1 275 ? 15.301 -10.627 -24.035 1.00 84.94 275 SER A CA 1
ATOM 2187 C C . SER A 1 275 ? 16.518 -10.917 -23.147 1.00 84.94 275 SER A C 1
ATOM 2189 O O . SER A 1 275 ? 16.913 -12.069 -23.009 1.00 84.94 275 SER A O 1
ATOM 2191 N N . MET A 1 276 ? 17.083 -9.889 -22.501 1.00 85.88 276 MET A N 1
ATOM 2192 C CA . MET A 1 276 ? 18.279 -10.017 -21.656 1.00 85.88 276 MET A CA 1
ATOM 2193 C C . MET A 1 276 ? 18.056 -10.910 -20.433 1.00 85.88 276 MET A C 1
ATOM 2195 O O . MET A 1 276 ? 18.922 -11.717 -20.118 1.00 85.88 276 MET A O 1
ATOM 2199 N N . TYR A 1 277 ? 16.910 -10.768 -19.765 1.00 85.94 277 TYR A N 1
ATOM 2200 C CA . TYR A 1 277 ? 16.613 -11.469 -18.513 1.00 85.94 277 TYR A CA 1
ATOM 2201 C C . TYR A 1 277 ? 15.478 -12.494 -18.634 1.00 85.94 277 TYR A C 1
ATOM 2203 O O . TYR A 1 277 ? 15.039 -13.042 -17.626 1.00 85.94 277 TYR A O 1
ATOM 2211 N N . GLY A 1 278 ? 14.965 -12.736 -19.844 1.00 86.81 278 GLY A N 1
ATOM 2212 C CA . GLY A 1 278 ? 13.835 -13.644 -20.060 1.00 86.81 278 GLY A CA 1
ATOM 2213 C C . GLY A 1 278 ? 12.525 -13.163 -19.426 1.00 86.81 278 GLY A C 1
ATOM 2214 O O . GLY A 1 278 ? 11.639 -13.965 -19.149 1.00 86.81 278 GLY A O 1
ATOM 2215 N N . MET A 1 279 ? 12.388 -11.860 -19.179 1.00 89.06 279 MET A N 1
ATOM 2216 C CA . MET A 1 279 ? 11.232 -11.291 -18.490 1.00 89.06 279 MET A CA 1
ATOM 2217 C C . MET A 1 279 ? 10.011 -11.167 -19.401 1.00 89.06 279 MET A C 1
ATOM 2219 O O . MET A 1 279 ? 10.112 -10.848 -20.591 1.00 89.06 279 MET A O 1
ATOM 2223 N N . ASN A 1 280 ? 8.826 -11.273 -18.799 1.00 90.75 280 ASN A N 1
ATOM 2224 C CA . ASN A 1 280 ? 7.613 -10.749 -19.417 1.00 90.75 280 ASN A CA 1
ATOM 2225 C C . ASN A 1 280 ? 7.655 -9.203 -19.466 1.00 90.75 280 ASN A C 1
ATOM 2227 O O . ASN A 1 280 ? 8.445 -8.550 -18.779 1.00 90.75 280 ASN A O 1
ATOM 2231 N N . SER A 1 281 ? 6.783 -8.593 -20.272 1.00 90.38 281 SER A N 1
ATOM 2232 C CA . SER A 1 281 ? 6.794 -7.137 -20.461 1.00 90.38 281 SER A CA 1
ATOM 2233 C C . SER A 1 281 ? 6.475 -6.337 -19.195 1.00 90.38 281 SER A C 1
ATOM 2235 O O . SER A 1 281 ? 6.974 -5.223 -19.066 1.00 90.38 281 SER A O 1
ATOM 2237 N N . ALA A 1 282 ? 5.658 -6.884 -18.288 1.00 91.19 282 ALA A N 1
ATOM 2238 C CA . ALA A 1 282 ? 5.256 -6.226 -17.046 1.00 91.19 282 ALA A CA 1
ATOM 2239 C C . ALA A 1 282 ? 6.429 -6.157 -16.061 1.00 91.19 282 ALA A C 1
ATOM 2241 O O . ALA A 1 282 ? 6.818 -5.077 -15.632 1.00 91.19 282 ALA A O 1
ATOM 2242 N N . SER A 1 283 ? 7.064 -7.295 -15.769 1.00 94.94 283 SER A N 1
ATOM 2243 C CA . SER A 1 283 ? 8.231 -7.364 -14.880 1.00 94.94 283 SER A CA 1
ATOM 2244 C C . SER A 1 283 ? 9.416 -6.571 -15.443 1.00 94.94 283 SER A C 1
ATOM 2246 O O . SER A 1 283 ? 10.116 -5.885 -14.702 1.00 94.94 283 SER A O 1
ATOM 2248 N N . ALA A 1 284 ? 9.605 -6.573 -16.768 1.00 94.50 284 ALA A N 1
ATOM 2249 C CA . ALA A 1 284 ? 10.621 -5.740 -17.407 1.00 94.50 284 ALA A CA 1
ATOM 2250 C C . ALA A 1 284 ? 10.319 -4.237 -17.261 1.00 94.50 284 ALA A C 1
ATOM 2252 O O . ALA A 1 284 ? 11.234 -3.450 -17.017 1.00 94.50 284 ALA A O 1
ATOM 2253 N N . ALA A 1 285 ? 9.054 -3.818 -17.392 1.00 94.81 285 ALA A N 1
ATOM 2254 C CA . ALA A 1 285 ? 8.646 -2.432 -17.155 1.00 94.81 285 ALA A CA 1
ATOM 2255 C C . ALA A 1 285 ? 8.842 -2.042 -15.687 1.00 94.81 285 ALA A C 1
ATOM 2257 O O . ALA A 1 285 ? 9.423 -0.992 -15.411 1.00 94.81 285 ALA A O 1
ATOM 2258 N N . ALA A 1 286 ? 8.468 -2.925 -14.763 1.00 96.69 286 ALA A N 1
ATOM 2259 C CA . ALA A 1 286 ? 8.706 -2.769 -13.336 1.00 96.69 286 ALA A CA 1
ATOM 2260 C C . ALA A 1 286 ? 10.200 -2.582 -13.025 1.00 96.69 286 ALA A C 1
ATOM 2262 O O . ALA A 1 286 ? 10.566 -1.696 -12.256 1.00 96.69 286 ALA A O 1
ATOM 2263 N N . PHE A 1 287 ? 11.086 -3.323 -13.697 1.00 97.06 287 PHE A N 1
ATOM 2264 C CA . PHE A 1 287 ? 12.530 -3.155 -13.539 1.00 97.06 287 PHE A CA 1
ATOM 2265 C C . PHE A 1 287 ? 13.025 -1.780 -14.014 1.00 97.06 287 PHE A C 1
ATOM 2267 O O . PHE A 1 287 ? 13.827 -1.136 -13.334 1.00 97.06 287 PHE A O 1
ATOM 2274 N N . VAL A 1 288 ? 12.498 -1.262 -15.129 1.00 96.12 288 VAL A N 1
ATOM 2275 C CA . VAL A 1 288 ? 12.792 0.117 -15.566 1.00 96.12 288 VAL A CA 1
ATOM 2276 C C . VAL A 1 288 ? 12.294 1.139 -14.543 1.00 96.12 288 VAL A C 1
ATOM 2278 O O . VAL A 1 288 ? 13.003 2.097 -14.244 1.00 96.12 288 VAL A O 1
ATOM 2281 N N . ILE A 1 289 ? 11.105 0.930 -13.973 1.00 96.19 289 ILE A N 1
ATOM 2282 C CA . ILE A 1 289 ? 10.539 1.789 -12.926 1.00 96.19 289 ILE A CA 1
ATOM 2283 C C . ILE A 1 289 ? 11.421 1.788 -11.668 1.00 96.19 289 ILE A C 1
ATOM 2285 O O . ILE A 1 289 ? 11.698 2.861 -11.128 1.00 96.19 289 ILE A O 1
ATOM 2289 N N . ALA A 1 290 ? 11.937 0.629 -11.247 1.00 96.12 290 ALA A N 1
ATOM 2290 C CA . ALA A 1 290 ? 12.894 0.519 -10.143 1.00 96.12 290 ALA A CA 1
ATOM 2291 C C . ALA A 1 290 ? 14.158 1.352 -10.416 1.00 96.12 290 ALA A C 1
ATOM 2293 O O . ALA A 1 290 ? 14.572 2.185 -9.605 1.00 96.12 290 ALA A O 1
ATOM 2294 N N . ARG A 1 291 ? 14.723 1.203 -11.620 1.00 94.75 291 ARG A N 1
ATOM 2295 C CA . ARG A 1 291 ? 15.912 1.939 -12.068 1.00 94.75 291 ARG A CA 1
ATOM 2296 C C . ARG A 1 291 ? 15.665 3.449 -12.177 1.00 94.75 291 ARG A C 1
ATOM 2298 O O . ARG A 1 291 ? 16.516 4.241 -11.769 1.00 94.75 291 ARG A O 1
ATOM 2305 N N . HIS A 1 292 ? 14.485 3.874 -12.633 1.00 92.62 292 HIS A N 1
ATOM 2306 C CA . HIS A 1 292 ? 14.055 5.278 -12.591 1.00 92.62 292 HIS A CA 1
ATOM 2307 C C . HIS A 1 292 ? 13.916 5.795 -11.152 1.00 92.62 292 HIS A C 1
ATOM 2309 O O . HIS A 1 292 ? 14.228 6.958 -10.888 1.00 92.62 292 HIS A O 1
ATOM 2315 N N . GLY A 1 293 ? 13.514 4.938 -10.208 1.00 91.81 293 GLY A N 1
ATOM 2316 C CA . GLY A 1 293 ? 13.556 5.216 -8.770 1.00 91.81 293 GLY A CA 1
ATOM 2317 C C . GLY A 1 293 ? 14.940 5.679 -8.321 1.00 91.81 293 GLY A C 1
ATOM 2318 O O . GLY A 1 293 ? 15.055 6.716 -7.664 1.00 91.81 293 GLY A O 1
ATOM 2319 N N . ARG A 1 294 ? 15.994 5.013 -8.799 1.00 89.69 294 ARG A N 1
ATOM 2320 C CA . ARG A 1 294 ? 17.402 5.398 -8.591 1.00 89.69 294 ARG A CA 1
ATOM 2321 C C . ARG A 1 294 ? 17.932 6.488 -9.522 1.00 89.69 294 ARG A C 1
ATOM 2323 O O . ARG A 1 294 ? 19.103 6.835 -9.442 1.00 89.69 294 ARG A O 1
ATOM 2330 N N . ARG A 1 295 ? 17.084 7.075 -10.372 1.00 89.81 295 ARG A N 1
ATOM 2331 C CA . ARG A 1 295 ? 17.462 8.084 -11.381 1.00 89.81 295 ARG A CA 1
ATOM 2332 C C . ARG A 1 295 ? 18.467 7.571 -12.420 1.00 89.81 295 ARG A C 1
ATOM 2334 O O . ARG A 1 295 ? 19.159 8.375 -13.046 1.00 89.81 295 ARG A O 1
ATOM 2341 N N . PHE A 1 296 ? 18.527 6.259 -12.653 1.00 88.44 296 PHE A N 1
ATOM 2342 C CA . PHE A 1 296 ? 19.312 5.739 -13.765 1.00 88.44 296 PHE A CA 1
ATOM 2343 C C . PHE A 1 296 ? 18.731 6.220 -15.092 1.00 88.44 296 PHE A C 1
ATOM 2345 O O . PHE A 1 296 ? 17.524 6.160 -15.337 1.00 88.44 296 PHE A O 1
ATOM 2352 N N . SER A 1 297 ? 19.623 6.700 -15.955 1.00 82.00 297 SER A N 1
ATOM 2353 C CA . SER A 1 297 ? 19.292 7.043 -17.328 1.00 82.00 297 SER A CA 1
ATOM 2354 C C . SER A 1 297 ? 19.551 5.838 -18.225 1.00 82.00 297 SER A C 1
ATOM 2356 O O . SER A 1 297 ? 20.628 5.240 -18.225 1.00 82.00 297 SER A O 1
ATOM 2358 N N . GLU A 1 298 ? 18.552 5.465 -19.015 1.00 87.56 298 GLU A N 1
ATOM 2359 C CA . GLU A 1 298 ? 18.678 4.326 -19.911 1.00 87.56 298 GLU A CA 1
ATOM 2360 C C . GLU A 1 298 ? 19.255 4.788 -21.241 1.00 87.56 298 GLU A C 1
ATOM 2362 O O . GLU A 1 298 ? 18.635 5.557 -21.966 1.00 87.56 298 GLU A O 1
ATOM 2367 N N . ARG A 1 299 ? 20.462 4.339 -21.583 1.00 83.75 299 ARG A N 1
ATOM 2368 C CA . ARG A 1 299 ? 21.021 4.552 -22.926 1.00 83.75 299 ARG A CA 1
ATOM 2369 C C . ARG A 1 299 ? 20.482 3.504 -23.896 1.00 83.75 299 ARG A C 1
ATOM 2371 O O . ARG A 1 299 ? 20.234 2.361 -23.491 1.00 83.75 299 ARG A O 1
ATOM 2378 N N . LEU A 1 300 ? 20.344 3.889 -25.167 1.00 80.62 300 LEU A N 1
ATOM 2379 C CA . LEU A 1 300 ? 19.983 2.965 -26.239 1.00 80.62 300 LEU A CA 1
ATOM 2380 C C . LEU A 1 300 ? 21.035 1.851 -26.369 1.00 80.62 300 LEU A C 1
ATOM 2382 O O . LEU A 1 300 ? 22.238 2.136 -26.324 1.00 80.62 300 LEU A O 1
ATOM 2386 N N . PRO A 1 301 ? 20.612 0.588 -26.556 1.00 76.19 301 PRO A N 1
ATOM 2387 C CA . PRO A 1 301 ? 21.532 -0.491 -26.867 1.00 76.19 301 PRO A CA 1
ATOM 2388 C C . PRO A 1 301 ? 22.370 -0.200 -28.107 1.00 76.19 301 PRO A C 1
ATOM 2390 O O . PRO A 1 301 ? 21.884 0.319 -29.109 1.00 76.19 301 PRO A O 1
ATOM 2393 N N . LYS A 1 302 ? 23.649 -0.583 -28.055 1.00 67.06 302 LYS A N 1
ATOM 2394 C CA . LYS A 1 302 ? 24.576 -0.370 -29.170 1.00 67.06 302 LYS A CA 1
ATOM 2395 C C . LYS A 1 302 ? 24.236 -1.220 -30.402 1.00 67.06 302 LYS A C 1
ATOM 2397 O O . LYS A 1 302 ? 24.587 -0.826 -31.507 1.00 67.06 302 LYS A O 1
ATOM 2402 N N . LEU A 1 303 ? 23.621 -2.379 -30.205 1.00 64.56 303 LEU A N 1
ATOM 2403 C CA . LEU A 1 303 ? 23.264 -3.327 -31.253 1.00 64.56 303 LEU A CA 1
ATOM 2404 C C . LEU A 1 303 ? 21.891 -3.884 -30.899 1.00 64.56 303 LEU A C 1
ATOM 2406 O O . LEU A 1 303 ? 21.764 -4.653 -29.951 1.00 64.56 303 LEU A O 1
ATOM 2410 N N . HIS A 1 304 ? 20.867 -3.457 -31.624 1.00 68.62 304 HIS A N 1
ATOM 2411 C CA . HIS A 1 304 ? 19.537 -4.033 -31.522 1.00 68.62 304 HIS A CA 1
ATOM 2412 C C . HIS A 1 304 ? 18.888 -3.952 -32.900 1.00 68.62 304 HIS A C 1
ATOM 2414 O O . HIS A 1 304 ? 18.837 -2.879 -33.488 1.00 68.62 304 HIS A O 1
ATOM 2420 N N . HIS A 1 305 ? 18.405 -5.078 -33.417 1.00 69.00 305 HIS A N 1
ATOM 2421 C CA . HIS A 1 305 ? 17.927 -5.191 -34.800 1.00 69.00 305 HIS A CA 1
ATOM 2422 C C . HIS A 1 305 ? 16.726 -4.280 -35.141 1.00 69.00 305 HIS A C 1
ATOM 2424 O O . HIS A 1 305 ? 16.536 -3.934 -36.299 1.00 69.00 305 HIS A O 1
ATOM 2430 N N . LEU A 1 306 ? 15.938 -3.855 -34.140 1.00 71.62 306 LEU A N 1
ATOM 2431 C CA . LEU A 1 306 ? 14.861 -2.859 -34.315 1.00 71.62 306 LEU A CA 1
ATOM 2432 C C . LEU A 1 306 ? 15.344 -1.399 -34.296 1.00 71.62 306 LEU A C 1
ATOM 2434 O O . LEU A 1 306 ? 14.534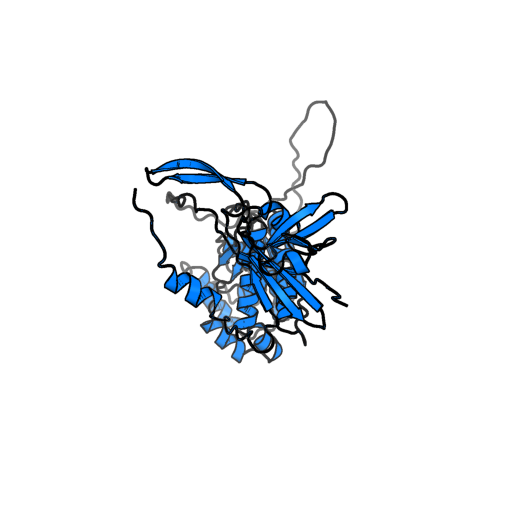 -0.489 -34.455 1.00 71.62 306 LEU A O 1
ATOM 2438 N N . LEU A 1 307 ? 16.628 -1.147 -34.033 1.00 71.81 307 LEU A N 1
ATOM 2439 C CA . LEU A 1 307 ? 17.194 0.197 -34.063 1.00 71.81 307 LEU A CA 1
ATOM 2440 C C . LEU A 1 307 ? 17.838 0.436 -35.428 1.00 71.81 307 LEU A C 1
ATOM 2442 O O . LEU A 1 307 ? 18.657 -0.358 -35.884 1.00 71.81 307 LEU A O 1
ATOM 2446 N N . HIS A 1 308 ? 17.525 1.574 -36.047 1.00 66.38 308 HIS A N 1
ATOM 2447 C CA . HIS A 1 308 ? 18.308 2.085 -37.174 1.00 66.38 308 HIS A CA 1
ATOM 2448 C C . HIS A 1 308 ? 19.778 2.308 -36.765 1.00 66.38 308 HIS A C 1
ATOM 2450 O O . HIS A 1 308 ? 20.085 2.384 -35.570 1.00 66.38 308 HIS A O 1
ATOM 2456 N N . SER A 1 309 ? 20.684 2.436 -37.747 1.00 65.19 309 SER A N 1
ATOM 2457 C CA . SER A 1 309 ? 22.105 2.753 -37.516 1.00 65.19 309 SER A CA 1
ATOM 2458 C C . SER A 1 309 ? 22.269 3.847 -36.453 1.00 65.19 309 SER A C 1
ATOM 2460 O O . SER A 1 309 ? 21.529 4.830 -36.462 1.00 65.19 309 SER A O 1
ATOM 2462 N N . LYS A 1 310 ? 23.253 3.714 -35.549 1.00 58.03 310 LYS A N 1
ATOM 2463 C CA . LYS A 1 310 ? 23.514 4.700 -34.479 1.00 58.03 310 LYS A CA 1
ATOM 2464 C C . LYS A 1 310 ? 23.656 6.134 -34.992 1.00 58.03 310 LYS A C 1
ATOM 2466 O O . LYS A 1 310 ? 23.332 7.058 -34.254 1.00 58.03 310 LYS A O 1
ATOM 2471 N N . SER A 1 311 ? 24.111 6.304 -36.236 1.00 56.56 311 SER A N 1
ATOM 2472 C CA . SER A 1 311 ? 24.218 7.603 -36.908 1.00 56.56 311 SER A CA 1
ATOM 2473 C C . SER A 1 311 ? 22.871 8.321 -37.082 1.00 56.56 311 SER A C 1
ATOM 2475 O O . SER A 1 311 ? 22.853 9.532 -37.264 1.00 56.56 311 SER A O 1
ATOM 2477 N N . ALA A 1 312 ? 21.740 7.615 -36.969 1.00 59.03 312 ALA A N 1
ATOM 2478 C CA . ALA A 1 312 ? 20.396 8.190 -37.033 1.00 59.03 312 ALA A CA 1
ATOM 2479 C C . ALA A 1 312 ? 19.978 8.937 -35.747 1.00 59.03 312 ALA A C 1
ATOM 2481 O O . ALA A 1 312 ? 18.948 9.626 -35.729 1.00 59.03 312 ALA A O 1
ATOM 2482 N N . TYR A 1 313 ? 20.747 8.814 -34.657 1.00 66.88 313 TYR A N 1
ATOM 2483 C CA . TYR A 1 313 ? 20.421 9.435 -33.373 1.00 66.88 313 TYR A CA 1
ATOM 2484 C C . TYR A 1 313 ? 21.358 10.612 -33.070 1.00 66.88 313 TYR A C 1
ATOM 2486 O O . TYR A 1 313 ? 22.571 10.499 -33.222 1.00 66.88 313 TYR A O 1
ATOM 2494 N N . PRO A 1 314 ? 20.813 11.754 -32.622 1.00 64.44 314 PRO A N 1
ATOM 2495 C CA . PRO A 1 314 ? 21.576 12.980 -32.478 1.00 64.44 314 PRO A CA 1
ATOM 2496 C C . PRO A 1 314 ? 22.481 12.892 -31.245 1.00 64.44 314 PRO A C 1
ATOM 2498 O O . PRO A 1 314 ? 22.017 12.621 -30.130 1.00 64.44 314 PRO A O 1
ATOM 2501 N N . ILE A 1 315 ? 23.770 13.141 -31.459 1.00 66.62 315 ILE A N 1
ATOM 2502 C CA . ILE A 1 315 ? 24.788 13.251 -30.412 1.00 66.62 315 ILE A CA 1
ATOM 2503 C C . ILE A 1 315 ? 24.534 14.551 -29.624 1.00 66.62 315 ILE A C 1
ATOM 2505 O O . ILE A 1 315 ? 24.087 15.545 -30.192 1.00 66.62 315 ILE A O 1
ATOM 2509 N N . GLY A 1 316 ? 24.740 14.533 -28.303 1.00 70.88 316 GLY A N 1
ATOM 2510 C CA . GLY A 1 316 ? 24.566 15.711 -27.437 1.00 70.88 316 GLY A CA 1
ATOM 2511 C C . GLY A 1 316 ? 23.133 16.000 -26.963 1.00 70.88 316 GLY A C 1
ATOM 2512 O O . GLY A 1 316 ? 22.928 16.933 -26.195 1.00 70.88 316 GLY A O 1
ATOM 2513 N N . LYS A 1 317 ? 22.128 15.203 -27.360 1.00 78.00 317 LYS A N 1
ATOM 2514 C CA . LYS A 1 317 ? 20.757 15.318 -26.821 1.00 78.00 317 LYS A CA 1
ATOM 2515 C C . LYS A 1 317 ? 20.520 14.383 -25.635 1.00 78.00 317 LYS A C 1
ATOM 2517 O O . LYS A 1 317 ? 21.071 13.285 -25.579 1.00 78.00 317 LYS A O 1
ATOM 2522 N N . HIS A 1 318 ? 19.627 14.793 -24.729 1.00 82.75 318 HIS A N 1
ATOM 2523 C CA . HIS A 1 318 ? 19.198 13.978 -23.590 1.00 82.75 318 HIS A CA 1
ATOM 2524 C C . HIS A 1 318 ? 18.643 12.615 -24.043 1.00 82.75 318 HIS A C 1
ATOM 2526 O O . HIS A 1 318 ? 17.955 12.523 -25.066 1.00 82.75 318 HIS A O 1
ATOM 2532 N N . VAL A 1 319 ? 18.884 11.562 -23.253 1.00 83.56 319 VAL A N 1
ATOM 2533 C CA . VAL A 1 319 ? 18.531 10.167 -23.589 1.00 83.56 319 VAL A CA 1
ATOM 2534 C C . VAL A 1 319 ? 17.056 9.986 -23.963 1.00 83.56 319 VAL A C 1
ATOM 2536 O O . VAL A 1 319 ? 16.727 9.222 -24.866 1.00 83.56 319 VAL A O 1
ATOM 2539 N N . TRP A 1 320 ? 16.150 10.743 -23.344 1.00 84.75 320 TRP A N 1
ATOM 2540 C CA . TRP A 1 320 ? 14.717 10.692 -23.653 1.00 84.75 320 TRP A CA 1
ATOM 2541 C C . TRP A 1 320 ? 14.372 11.186 -25.061 1.00 84.75 320 TRP A C 1
ATOM 2543 O O . TRP A 1 320 ? 13.403 10.714 -25.649 1.00 84.75 320 TRP A O 1
ATOM 2553 N N . SER A 1 321 ? 15.172 12.082 -25.648 1.00 84.50 321 SER A N 1
ATOM 2554 C CA . SER A 1 321 ? 14.998 12.487 -27.049 1.00 84.50 321 SER A CA 1
ATOM 2555 C C . SER A 1 321 ? 15.262 11.313 -27.995 1.00 84.50 321 SER A C 1
ATOM 2557 O O . SER A 1 321 ? 14.533 11.112 -28.967 1.00 84.50 321 SER A O 1
ATOM 2559 N N . GLN A 1 322 ? 16.266 10.495 -27.670 1.00 85.19 322 GLN A N 1
ATOM 2560 C CA . GLN A 1 322 ? 16.594 9.290 -28.427 1.00 85.19 322 GLN A CA 1
ATOM 2561 C C . GLN A 1 322 ? 15.476 8.248 -28.285 1.00 85.19 322 GLN A C 1
ATOM 2563 O O . GLN A 1 322 ? 14.958 7.769 -29.294 1.00 85.19 322 GLN A O 1
ATOM 2568 N N . TRP A 1 323 ? 15.015 7.983 -27.056 1.00 87.31 323 TRP A N 1
ATOM 2569 C CA . TRP A 1 323 ? 13.883 7.081 -26.808 1.00 87.31 323 TRP A CA 1
ATOM 2570 C C . TRP A 1 323 ? 12.581 7.542 -27.455 1.00 87.31 323 TRP A C 1
ATOM 2572 O O . TRP A 1 323 ? 11.836 6.705 -27.947 1.00 87.31 323 TRP A O 1
ATOM 2582 N N . SER A 1 324 ? 12.328 8.850 -27.535 1.00 87.50 324 SER A N 1
ATOM 2583 C CA . SER A 1 324 ? 11.166 9.403 -28.241 1.00 87.50 324 SER A CA 1
ATOM 2584 C C . SER A 1 324 ? 11.181 9.093 -29.739 1.00 87.50 324 SER A C 1
ATOM 2586 O O . SER A 1 324 ? 10.131 8.887 -30.345 1.00 87.50 324 SER A O 1
ATOM 2588 N N . ARG A 1 325 ? 12.355 9.071 -30.379 1.00 84.69 325 ARG A N 1
ATOM 2589 C CA . ARG A 1 325 ? 12.465 8.688 -31.797 1.00 84.69 325 ARG A CA 1
ATOM 2590 C C . ARG A 1 325 ? 12.257 7.190 -31.972 1.00 84.69 325 ARG A C 1
ATOM 2592 O O . ARG A 1 325 ? 11.455 6.788 -32.808 1.00 84.69 325 ARG A O 1
ATOM 2599 N N . VAL A 1 326 ? 12.915 6.393 -31.132 1.00 84.94 326 VAL A N 1
ATOM 2600 C CA . VAL A 1 326 ? 12.791 4.931 -31.155 1.00 84.94 326 VAL A CA 1
ATOM 2601 C C . VAL A 1 326 ? 11.361 4.486 -30.874 1.00 84.94 326 VAL A C 1
ATOM 2603 O O . VAL A 1 326 ? 10.845 3.624 -31.571 1.00 84.94 326 VAL A O 1
ATOM 2606 N N . SER A 1 327 ? 10.675 5.092 -29.904 1.00 86.38 327 SER A N 1
ATOM 2607 C CA . SER A 1 327 ? 9.299 4.715 -29.572 1.00 86.38 327 SER A CA 1
ATOM 2608 C C . SER A 1 327 ? 8.335 4.924 -30.741 1.00 86.38 327 SER A C 1
ATOM 2610 O O . SER A 1 327 ? 7.397 4.144 -30.894 1.00 86.38 327 SER A O 1
ATOM 2612 N N . ARG A 1 328 ? 8.583 5.928 -31.595 1.00 84.94 328 ARG A N 1
ATOM 2613 C CA . ARG A 1 328 ? 7.836 6.123 -32.844 1.00 84.94 328 ARG A CA 1
ATOM 2614 C C . ARG A 1 328 ? 8.186 5.064 -33.889 1.00 84.94 328 ARG A C 1
ATOM 2616 O O . ARG A 1 328 ? 7.269 4.552 -34.519 1.00 84.94 328 ARG A O 1
ATOM 2623 N N . SER A 1 329 ? 9.466 4.715 -34.053 1.00 82.88 329 SER A N 1
ATOM 2624 C CA . SER A 1 329 ? 9.899 3.751 -35.078 1.00 82.88 329 SER A CA 1
ATOM 2625 C C . SER A 1 329 ? 9.461 2.317 -34.779 1.00 82.88 329 SER A C 1
ATOM 2627 O O . SER A 1 329 ? 9.160 1.566 -35.697 1.00 82.88 329 SER A O 1
ATOM 2629 N N . VAL A 1 330 ? 9.391 1.932 -33.501 1.00 84.12 330 VAL A N 1
ATOM 2630 C CA . VAL A 1 330 ? 8.987 0.575 -33.091 1.00 84.12 330 VAL A CA 1
ATOM 2631 C C . VAL A 1 330 ? 7.490 0.451 -32.784 1.00 84.12 330 VAL A C 1
ATOM 2633 O O . VAL A 1 330 ? 7.027 -0.618 -32.365 1.00 84.12 330 VAL A O 1
ATOM 2636 N N . LYS A 1 331 ? 6.709 1.521 -32.990 1.00 82.94 331 LYS A N 1
ATOM 2637 C CA . LYS A 1 331 ? 5.259 1.528 -32.762 1.00 82.94 331 LYS A CA 1
ATOM 2638 C C . LYS A 1 331 ? 4.588 0.453 -33.626 1.00 82.94 331 LYS A C 1
ATOM 2640 O O . LYS A 1 331 ? 4.843 0.358 -34.817 1.00 82.94 331 LYS A O 1
ATOM 2645 N N . GLY A 1 332 ? 3.736 -0.369 -33.012 1.00 80.88 332 GLY A N 1
ATOM 2646 C CA . GLY A 1 332 ? 3.044 -1.472 -33.696 1.00 80.88 332 GLY A CA 1
ATOM 2647 C C . GLY A 1 332 ? 3.860 -2.763 -33.841 1.00 80.88 332 GLY A C 1
ATOM 2648 O O . GLY A 1 332 ? 3.335 -3.757 -34.332 1.00 80.88 332 GLY A O 1
ATOM 2649 N N . THR A 1 333 ? 5.114 -2.799 -33.375 1.00 84.56 333 THR A N 1
ATOM 2650 C CA . THR A 1 333 ? 5.921 -4.027 -33.417 1.00 84.56 333 THR A CA 1
ATOM 2651 C C . THR A 1 333 ? 5.340 -5.081 -32.459 1.00 84.56 333 THR A C 1
ATOM 2653 O O . THR A 1 333 ? 5.147 -4.776 -31.277 1.00 84.56 333 THR A O 1
ATOM 2656 N N . PRO A 1 334 ? 5.090 -6.327 -32.911 1.00 84.38 334 PRO A N 1
ATOM 2657 C CA . PRO A 1 334 ? 4.619 -7.403 -32.041 1.00 84.38 334 PRO A CA 1
ATOM 2658 C C . PRO A 1 334 ? 5.609 -7.717 -30.914 1.00 84.38 334 PRO A C 1
ATOM 2660 O O . PRO A 1 334 ? 6.817 -7.781 -31.141 1.00 84.38 334 PRO A O 1
ATOM 2663 N N . ARG A 1 335 ? 5.098 -7.992 -29.704 1.00 81.69 335 ARG A N 1
ATOM 2664 C CA . ARG A 1 335 ? 5.929 -8.231 -28.506 1.00 81.69 335 ARG A CA 1
ATOM 2665 C C . ARG A 1 335 ? 6.956 -9.357 -28.677 1.00 81.69 335 ARG A C 1
ATOM 2667 O O . ARG A 1 335 ? 8.066 -9.231 -28.178 1.00 81.69 335 ARG A O 1
ATOM 2674 N N . HIS A 1 336 ? 6.625 -10.418 -29.417 1.00 80.69 336 HIS A N 1
ATOM 2675 C CA . HIS A 1 336 ? 7.538 -11.548 -29.630 1.00 80.69 336 HIS A CA 1
ATOM 2676 C C . HIS A 1 336 ? 8.832 -11.145 -30.361 1.00 80.69 336 HIS A C 1
ATOM 2678 O O . HIS A 1 336 ? 9.881 -11.715 -30.075 1.00 80.69 336 HIS A O 1
ATOM 2684 N N . LYS A 1 337 ? 8.800 -10.119 -31.231 1.00 82.81 337 LYS A N 1
ATOM 2685 C CA . LYS A 1 337 ? 9.995 -9.648 -31.956 1.00 82.81 337 LYS A CA 1
ATOM 2686 C C . LYS A 1 337 ? 11.057 -9.046 -31.031 1.00 82.81 337 LYS A C 1
ATOM 2688 O O . LYS A 1 337 ? 12.240 -9.090 -31.347 1.00 82.81 337 LYS A O 1
ATOM 2693 N N . TYR A 1 338 ? 10.640 -8.515 -29.883 1.00 80.69 338 TYR A N 1
ATOM 2694 C CA . TYR A 1 338 ? 11.542 -8.015 -28.842 1.00 80.69 338 TYR A CA 1
ATOM 2695 C C . TYR A 1 338 ? 12.178 -9.139 -28.013 1.00 80.69 338 TYR A C 1
ATOM 2697 O O . TYR A 1 338 ? 13.132 -8.899 -27.285 1.00 80.69 338 TYR A O 1
ATOM 2705 N N . PHE A 1 339 ? 11.640 -10.361 -28.087 1.00 73.94 339 PHE A N 1
ATOM 2706 C CA . PHE A 1 339 ? 12.161 -11.515 -27.356 1.00 73.94 339 PHE A CA 1
ATOM 2707 C C . PHE A 1 339 ? 13.144 -12.323 -28.207 1.00 73.94 339 PHE A C 1
ATOM 2709 O O . PHE A 1 339 ? 14.205 -12.725 -27.732 1.00 73.94 339 PHE A O 1
ATOM 2716 N N . THR A 1 340 ? 12.828 -12.501 -29.494 1.00 66.38 340 THR A N 1
ATOM 2717 C CA . THR A 1 340 ? 13.666 -13.217 -30.474 1.00 66.38 340 THR A CA 1
ATOM 2718 C C . THR A 1 340 ? 14.967 -12.487 -30.810 1.00 66.38 340 THR A C 1
ATOM 2720 O O . THR A 1 340 ? 15.857 -13.036 -31.456 1.00 66.38 340 THR A O 1
ATOM 2723 N N . SER A 1 341 ? 15.094 -11.238 -30.375 1.00 56.12 341 SER A N 1
ATOM 2724 C CA . SER A 1 341 ? 16.233 -10.377 -30.630 1.00 56.12 341 SER A CA 1
ATOM 2725 C C . SER A 1 341 ? 17.392 -10.667 -29.692 1.00 56.12 341 SER A C 1
ATOM 2727 O O . SER A 1 341 ? 17.617 -9.947 -28.722 1.00 56.12 341 SER A O 1
ATOM 2729 N N . ARG A 1 342 ? 18.155 -11.720 -29.981 1.00 51.09 342 ARG A N 1
ATOM 2730 C CA . ARG A 1 342 ? 19.404 -11.955 -29.255 1.00 51.09 342 ARG A CA 1
ATOM 2731 C C . ARG A 1 342 ? 20.349 -10.774 -29.485 1.00 51.09 342 ARG A C 1
ATOM 2733 O O . ARG A 1 342 ? 20.575 -10.356 -30.622 1.00 51.09 342 ARG A O 1
ATOM 2740 N N . PHE A 1 343 ? 20.930 -10.241 -28.411 1.00 49.91 343 PHE A N 1
ATOM 2741 C CA . PHE A 1 343 ? 22.122 -9.412 -28.541 1.00 49.91 343 PHE A CA 1
ATOM 2742 C C . PHE A 1 343 ? 23.190 -10.272 -29.225 1.00 49.91 343 PHE A C 1
ATOM 2744 O O . PHE A 1 343 ? 23.556 -11.324 -28.704 1.00 49.91 343 PHE A O 1
ATOM 2751 N N . ASN A 1 344 ? 23.668 -9.864 -30.403 1.00 39.44 344 ASN A N 1
ATOM 2752 C CA . ASN A 1 344 ? 24.750 -10.546 -31.119 1.00 39.44 344 ASN A CA 1
ATOM 2753 C C . ASN A 1 344 ? 26.074 -10.394 -30.345 1.00 39.44 344 ASN A C 1
ATOM 2755 O O . ASN A 1 344 ? 26.924 -9.590 -30.718 1.00 39.44 344 ASN A O 1
ATOM 2759 N N . ARG A 1 345 ? 26.213 -11.101 -29.219 1.00 40.06 345 ARG A N 1
ATOM 2760 C CA . ARG A 1 345 ? 27.458 -11.498 -28.546 1.00 40.06 345 ARG A CA 1
ATOM 2761 C C . ARG A 1 345 ? 27.110 -12.313 -27.301 1.00 40.06 345 ARG A C 1
ATOM 2763 O O . ARG A 1 345 ? 26.840 -11.755 -26.243 1.00 40.06 345 ARG A O 1
ATOM 2770 N N . ALA A 1 346 ? 27.217 -13.633 -27.407 1.00 37.41 346 ALA A N 1
ATOM 2771 C CA . ALA A 1 346 ? 27.643 -14.421 -26.261 1.00 37.41 346 ALA A CA 1
ATOM 2772 C C . ALA A 1 346 ? 29.134 -14.106 -26.055 1.00 37.41 346 ALA A C 1
ATOM 2774 O O . ALA A 1 346 ? 29.976 -14.555 -26.831 1.00 37.41 346 ALA A O 1
ATOM 2775 N N . ARG A 1 347 ? 29.481 -13.265 -25.076 1.00 36.50 347 ARG A N 1
ATOM 2776 C CA . ARG A 1 347 ? 30.858 -13.263 -24.569 1.00 36.50 347 ARG A CA 1
ATOM 2777 C C . ARG A 1 347 ? 30.966 -14.471 -23.643 1.00 36.50 347 ARG A C 1
ATOM 2779 O O . ARG A 1 347 ? 30.264 -14.515 -22.640 1.00 36.50 347 ARG A O 1
ATOM 2786 N N . LYS A 1 348 ? 31.827 -15.438 -23.978 1.00 33.12 348 LYS A N 1
ATOM 2787 C CA . LYS A 1 348 ? 32.336 -16.388 -22.980 1.00 33.12 348 LYS A CA 1
ATOM 2788 C C . LYS A 1 348 ? 33.033 -15.551 -21.910 1.00 33.12 348 LYS A C 1
ATOM 2790 O O . LYS A 1 348 ? 34.034 -14.904 -22.206 1.00 33.12 348 LYS A O 1
ATOM 2795 N N . VAL A 1 349 ? 32.466 -15.513 -20.713 1.00 36.41 349 VAL A N 1
ATOM 2796 C CA . VAL A 1 349 ? 33.155 -14.984 -19.539 1.00 36.41 349 VAL A CA 1
ATOM 2797 C C . VAL A 1 349 ? 34.138 -16.072 -19.121 1.00 36.41 349 VAL A C 1
ATOM 2799 O O . VAL A 1 349 ? 33.727 -17.141 -18.684 1.00 36.41 349 VAL A O 1
ATOM 2802 N N . THR A 1 350 ? 35.430 -15.854 -19.345 1.00 31.77 350 THR A N 1
ATOM 2803 C CA . THR A 1 350 ? 36.473 -16.611 -18.646 1.00 31.77 350 THR A CA 1
ATOM 2804 C C . THR A 1 350 ? 36.577 -16.023 -17.242 1.00 31.77 350 THR A C 1
ATOM 2806 O O . THR A 1 350 ? 36.880 -14.831 -17.142 1.00 31.77 350 THR A O 1
ATOM 2809 N N . PRO A 1 351 ? 36.305 -16.788 -16.172 1.00 30.50 351 PRO A N 1
ATOM 2810 C CA . PRO A 1 351 ? 36.449 -16.276 -14.819 1.00 30.50 351 PRO A CA 1
ATOM 2811 C C . PRO A 1 351 ? 37.940 -16.052 -14.561 1.00 30.50 351 PRO A C 1
ATOM 2813 O O . PRO A 1 351 ? 38.726 -16.998 -14.524 1.00 30.50 351 PRO A O 1
ATOM 2816 N N . PHE A 1 352 ? 38.351 -14.792 -14.444 1.00 30.53 352 PHE A N 1
ATOM 2817 C CA . PHE A 1 352 ? 39.701 -14.455 -14.016 1.00 30.53 352 PHE A CA 1
ATOM 2818 C C . PHE A 1 352 ? 39.749 -14.624 -12.497 1.00 30.53 352 PHE A C 1
ATOM 2820 O O . PHE A 1 352 ? 39.334 -13.749 -11.743 1.00 30.53 352 PHE A O 1
ATOM 2827 N N . CYS A 1 353 ? 40.180 -15.803 -12.056 1.00 32.97 353 CYS A N 1
ATOM 2828 C CA . CYS A 1 353 ? 40.422 -16.099 -10.653 1.00 32.97 353 CYS A CA 1
ATOM 2829 C C . CYS A 1 353 ? 41.867 -15.703 -10.328 1.00 32.97 353 CYS A C 1
ATOM 2831 O O . CYS A 1 353 ? 42.802 -16.412 -10.691 1.00 32.97 353 CYS A O 1
ATOM 2833 N N . GLN A 1 354 ? 42.060 -14.579 -9.642 1.00 30.97 354 GLN A N 1
ATOM 2834 C CA . GLN A 1 354 ? 43.236 -14.399 -8.795 1.00 30.97 354 GLN A CA 1
ATOM 2835 C C . GLN A 1 354 ? 42.748 -14.237 -7.359 1.00 30.97 354 GLN A C 1
ATOM 2837 O O . GLN A 1 354 ? 42.202 -13.204 -6.980 1.00 30.97 354 GLN A O 1
ATOM 2842 N N . LEU A 1 355 ? 42.912 -15.311 -6.584 1.00 30.81 355 LEU A N 1
ATOM 2843 C CA . LEU A 1 355 ? 42.829 -15.281 -5.132 1.00 30.81 355 LEU A CA 1
ATOM 2844 C C . LEU A 1 355 ? 44.098 -14.621 -4.592 1.00 30.81 355 LEU A C 1
ATOM 2846 O O . LEU A 1 355 ? 45.189 -15.153 -4.780 1.00 30.81 355 LEU A O 1
ATOM 2850 N N . THR A 1 356 ? 43.947 -13.558 -3.812 1.00 33.44 356 THR A N 1
ATOM 2851 C CA . THR A 1 356 ? 44.883 -13.293 -2.719 1.00 33.44 356 THR A CA 1
ATOM 2852 C C . THR A 1 356 ? 44.116 -12.849 -1.488 1.00 33.44 356 THR A C 1
ATOM 2854 O O . THR A 1 356 ? 43.717 -11.693 -1.385 1.00 33.44 356 THR A O 1
ATOM 2857 N N . CYS A 1 357 ? 43.979 -13.761 -0.532 1.00 28.23 357 CYS A N 1
ATOM 2858 C CA . CYS A 1 357 ? 44.067 -13.433 0.885 1.00 28.23 357 CYS A CA 1
ATOM 2859 C C . CYS A 1 357 ? 44.373 -14.709 1.681 1.00 28.23 357 CYS A C 1
ATOM 2861 O O . CYS A 1 357 ? 43.593 -15.656 1.719 1.00 28.23 357 CYS A O 1
ATOM 2863 N N . PHE A 1 358 ? 45.558 -14.721 2.288 1.00 35.22 358 PHE A N 1
ATOM 2864 C CA . PHE A 1 358 ? 45.918 -15.627 3.373 1.00 35.22 358 PHE A CA 1
ATOM 2865 C C . PHE A 1 358 ? 45.060 -15.313 4.605 1.00 35.22 358 PHE A C 1
ATOM 2867 O O . PHE A 1 358 ? 44.823 -14.141 4.896 1.00 35.22 358 PHE A O 1
ATOM 2874 N N . VAL A 1 359 ? 44.679 -16.339 5.371 1.00 30.50 359 VAL A N 1
ATOM 2875 C CA . VAL A 1 359 ? 44.215 -16.184 6.757 1.00 30.50 359 VAL A CA 1
ATOM 2876 C C . VAL A 1 359 ? 44.938 -17.209 7.629 1.00 30.50 359 VAL A C 1
ATOM 2878 O O . VAL A 1 359 ? 44.956 -18.401 7.324 1.00 30.50 359 VAL A O 1
ATOM 2881 N N . GLY A 1 360 ? 45.578 -16.703 8.686 1.00 36.56 360 GLY A N 1
ATOM 2882 C CA . GLY A 1 360 ? 46.211 -17.488 9.738 1.00 36.56 360 GLY A CA 1
ATOM 2883 C C . GLY A 1 360 ? 45.202 -18.313 10.536 1.00 36.56 360 GLY A C 1
ATOM 2884 O O . GLY A 1 360 ? 44.011 -18.021 10.586 1.00 36.56 360 GLY A O 1
ATOM 2885 N N . GLN A 1 361 ? 45.717 -19.380 11.132 1.00 42.03 361 GLN A N 1
ATOM 2886 C CA . GLN A 1 361 ? 44.983 -20.433 11.821 1.00 42.03 361 GLN A CA 1
ATOM 2887 C C . GLN A 1 361 ? 44.094 -19.891 12.949 1.00 42.03 361 GLN A C 1
ATOM 2889 O O . GLN A 1 361 ? 44.617 -19.387 13.928 1.00 42.03 361 GLN A O 1
ATOM 2894 N N . HIS A 1 362 ? 42.774 -20.025 12.810 1.00 36.62 362 HIS A N 1
ATOM 2895 C CA . HIS A 1 362 ? 41.839 -20.551 13.816 1.00 36.62 362 HIS A CA 1
ATOM 2896 C C . HIS A 1 362 ? 40.474 -20.712 13.129 1.00 36.62 362 HIS A C 1
ATOM 2898 O O . HIS A 1 362 ? 39.821 -19.745 12.748 1.00 36.62 362 HIS A O 1
ATOM 2904 N N . GLY A 1 363 ? 40.101 -21.965 12.866 1.00 46.44 363 GLY A N 1
ATOM 2905 C CA . GLY A 1 363 ? 38.948 -22.312 12.045 1.00 46.44 363 GLY A CA 1
ATOM 2906 C C . GLY A 1 363 ? 37.610 -22.135 12.757 1.00 46.44 363 GLY A C 1
ATOM 2907 O O . GLY A 1 363 ? 37.398 -22.714 13.815 1.00 46.44 363 GLY A O 1
ATOM 2908 N N . GLN A 1 364 ? 36.688 -21.430 12.099 1.00 33.75 364 GLN A N 1
ATOM 2909 C CA . GLN A 1 364 ? 35.310 -21.882 11.882 1.00 33.75 364 GLN A CA 1
ATOM 2910 C C . GLN A 1 364 ? 34.660 -21.084 10.735 1.00 33.75 364 GLN A C 1
ATOM 2912 O O . GLN A 1 364 ? 34.775 -19.864 10.653 1.00 33.75 364 GLN A O 1
ATOM 2917 N N . LEU A 1 365 ? 34.031 -21.822 9.816 1.00 34.34 365 LEU A N 1
ATOM 2918 C CA . LEU A 1 365 ? 33.420 -21.392 8.553 1.00 34.34 365 LEU A CA 1
ATOM 2919 C C . LEU A 1 365 ? 31.941 -21.020 8.738 1.00 34.34 365 LEU A C 1
ATOM 2921 O O . LEU A 1 365 ? 31.190 -21.850 9.243 1.00 34.34 365 LEU A O 1
ATOM 2925 N N . VAL A 1 366 ? 31.499 -19.879 8.190 1.00 30.19 366 VAL A N 1
ATOM 2926 C CA . VAL A 1 366 ? 30.129 -19.699 7.661 1.00 30.19 366 VAL A CA 1
ATOM 2927 C C . VAL A 1 366 ? 30.196 -18.827 6.392 1.00 30.19 366 VAL A C 1
ATOM 2929 O O . VAL A 1 366 ? 30.884 -17.811 6.360 1.00 30.19 366 VAL A O 1
ATOM 2932 N N . ASN A 1 367 ? 29.531 -19.287 5.328 1.00 32.16 367 ASN A N 1
ATOM 2933 C CA . ASN A 1 367 ? 29.690 -18.910 3.914 1.00 32.16 367 ASN A CA 1
ATOM 2934 C C . ASN A 1 367 ? 29.683 -17.395 3.581 1.00 32.16 367 ASN A C 1
ATOM 2936 O O . ASN A 1 367 ? 28.719 -16.707 3.923 1.00 32.16 367 ASN A O 1
ATOM 2940 N N . PRO A 1 368 ? 30.652 -16.887 2.788 1.00 29.33 368 PRO A N 1
ATOM 2941 C CA . PRO A 1 368 ? 30.565 -15.565 2.177 1.00 29.33 368 PRO A CA 1
ATOM 2942 C C . PRO A 1 368 ? 29.622 -15.583 0.963 1.00 29.33 368 PRO A C 1
ATOM 2944 O O . PRO A 1 368 ? 29.788 -16.364 0.026 1.00 29.33 368 PRO A O 1
ATOM 2947 N N . ILE A 1 369 ? 28.634 -14.689 0.970 1.00 27.53 369 ILE A N 1
ATOM 2948 C CA . ILE A 1 369 ? 27.793 -14.372 -0.190 1.00 27.53 369 ILE A CA 1
ATOM 2949 C C . ILE A 1 369 ? 28.696 -13.719 -1.248 1.00 27.53 369 ILE A C 1
ATOM 2951 O O . ILE A 1 369 ? 29.163 -12.595 -1.070 1.00 27.53 369 ILE A O 1
ATOM 2955 N N . GLN A 1 370 ? 28.966 -14.436 -2.341 1.00 23.27 370 GLN A N 1
ATOM 2956 C CA . GLN A 1 370 ? 29.675 -13.916 -3.510 1.00 23.27 370 GLN A CA 1
ATOM 2957 C C . GLN A 1 370 ? 28.797 -12.878 -4.225 1.00 23.27 370 GLN A C 1
ATOM 2959 O O . GLN A 1 370 ? 27.824 -13.218 -4.894 1.00 23.27 370 GLN A O 1
ATOM 2964 N N . LEU A 1 371 ? 29.147 -11.601 -4.078 1.00 25.78 371 LEU A N 1
ATOM 2965 C CA . LEU A 1 371 ? 28.654 -10.517 -4.925 1.00 25.78 371 LEU A CA 1
ATOM 2966 C C . LEU A 1 371 ? 29.562 -10.418 -6.157 1.00 25.78 371 LEU A C 1
ATOM 2968 O O . LEU A 1 371 ? 30.690 -9.936 -6.059 1.00 25.78 371 LEU A O 1
ATOM 2972 N N . GLU A 1 372 ? 29.080 -10.868 -7.316 1.00 25.89 372 GLU A N 1
ATOM 2973 C CA . GLU A 1 372 ? 29.735 -10.593 -8.598 1.00 25.89 372 GLU A CA 1
ATOM 2974 C C . GLU A 1 372 ? 29.350 -9.190 -9.096 1.00 25.89 372 GLU A C 1
ATOM 2976 O O . GLU A 1 372 ? 28.211 -8.924 -9.481 1.00 25.89 372 GLU A O 1
ATOM 2981 N N . LEU A 1 373 ? 30.324 -8.279 -9.072 1.00 25.95 373 LEU A N 1
ATOM 2982 C CA . LEU A 1 373 ? 30.260 -6.948 -9.676 1.00 25.95 373 LEU A CA 1
ATOM 2983 C C . LEU A 1 373 ? 30.486 -7.062 -11.195 1.00 25.95 373 LEU A C 1
ATOM 2985 O O . LEU A 1 373 ? 31.512 -7.590 -11.623 1.00 25.95 373 LEU A O 1
ATOM 2989 N N . PHE A 1 374 ? 29.603 -6.485 -12.014 1.00 25.12 374 PHE A N 1
ATOM 2990 C CA . PHE A 1 374 ? 29.842 -6.281 -13.451 1.00 25.12 374 PHE A CA 1
ATOM 2991 C C . PHE A 1 374 ? 29.966 -4.781 -13.777 1.00 25.12 374 PHE A C 1
ATOM 2993 O O . PHE A 1 374 ? 29.232 -3.948 -13.246 1.00 25.12 374 PHE A O 1
ATOM 3000 N N . GLU A 1 375 ? 30.910 -4.418 -14.655 1.00 25.80 375 GLU A N 1
ATOM 3001 C CA . GLU A 1 375 ? 31.305 -3.026 -14.917 1.00 25.80 375 GLU A CA 1
ATOM 3002 C C . GLU A 1 375 ? 30.226 -2.133 -15.578 1.00 25.80 375 GLU A C 1
ATOM 3004 O O . GLU A 1 375 ? 29.874 -2.271 -16.750 1.00 25.80 375 GLU A O 1
ATOM 3009 N N . VAL A 1 376 ? 29.778 -1.154 -14.784 1.00 29.06 376 VAL A N 1
ATOM 3010 C CA . VAL A 1 376 ? 29.753 0.313 -14.994 1.00 29.06 376 VAL A CA 1
ATOM 3011 C C . VAL A 1 376 ? 29.173 0.888 -16.302 1.00 29.06 376 VAL A C 1
ATOM 3013 O O . VAL A 1 376 ? 29.796 0.952 -17.363 1.00 29.06 376 VAL A O 1
ATOM 3016 N N . GLY A 1 377 ? 28.010 1.533 -16.153 1.00 27.72 377 GLY A N 1
ATOM 3017 C CA . GLY A 1 377 ? 27.607 2.675 -16.974 1.00 27.72 377 GLY A CA 1
ATOM 3018 C C . GLY A 1 377 ? 28.286 3.960 -16.482 1.00 27.72 377 GLY A C 1
ATOM 3019 O O . GLY A 1 377 ? 28.250 4.260 -15.295 1.00 27.72 377 GLY A O 1
ATOM 3020 N N . ALA A 1 378 ? 28.904 4.709 -17.398 1.00 25.86 378 ALA A N 1
ATOM 3021 C CA . ALA A 1 378 ? 29.667 5.927 -17.114 1.00 25.86 378 ALA A CA 1
ATOM 3022 C C . ALA A 1 378 ? 28.955 6.919 -16.167 1.00 25.86 378 ALA A C 1
ATOM 3024 O O . ALA A 1 378 ? 27.830 7.352 -16.438 1.00 25.86 378 ALA A O 1
ATOM 3025 N N . ILE A 1 379 ? 29.676 7.300 -15.112 1.00 24.64 379 ILE A N 1
ATOM 3026 C CA . ILE A 1 379 ? 29.360 8.346 -14.132 1.00 24.64 379 ILE A CA 1
ATOM 3027 C C . ILE A 1 379 ? 29.326 9.709 -14.850 1.00 24.64 379 ILE A C 1
ATOM 3029 O O . ILE A 1 379 ? 30.259 10.010 -15.596 1.00 24.64 379 ILE A O 1
ATOM 3033 N N . PRO A 1 380 ? 28.307 10.567 -14.657 1.00 28.19 380 PRO A N 1
ATOM 3034 C CA . PRO A 1 380 ? 28.460 11.984 -14.945 1.00 28.19 380 PRO A CA 1
ATOM 3035 C C . PRO A 1 380 ? 29.317 12.601 -13.834 1.00 28.19 380 PRO A C 1
ATOM 3037 O O . PRO A 1 380 ? 28.845 12.830 -12.724 1.00 28.19 380 PRO A O 1
ATOM 3040 N N . THR A 1 381 ? 30.596 12.827 -14.120 1.00 29.77 381 THR A N 1
ATOM 3041 C CA . THR A 1 381 ? 31.471 13.672 -13.304 1.00 29.77 381 THR A CA 1
ATOM 3042 C C . THR A 1 381 ? 31.054 15.126 -13.506 1.00 29.77 381 THR A C 1
ATOM 3044 O O . THR A 1 381 ? 31.417 15.749 -14.502 1.00 29.77 381 THR A O 1
ATOM 3047 N N . GLY A 1 382 ? 30.251 15.646 -12.584 1.00 27.88 382 GLY A N 1
ATOM 3048 C CA . GLY A 1 382 ? 30.021 17.075 -12.406 1.00 27.88 382 GLY A CA 1
ATOM 3049 C C . GLY A 1 382 ? 30.243 17.397 -10.935 1.00 27.88 382 GLY A C 1
ATOM 3050 O O . GLY A 1 382 ? 29.547 16.846 -10.086 1.00 27.88 382 GLY A O 1
ATOM 3051 N N . ASN A 1 383 ? 31.238 18.236 -10.645 1.00 29.47 383 ASN A N 1
ATOM 3052 C CA . ASN A 1 383 ? 31.575 18.740 -9.310 1.00 29.47 383 ASN A CA 1
ATOM 3053 C C . ASN A 1 383 ? 30.544 19.772 -8.819 1.00 29.47 383 ASN A C 1
ATOM 3055 O O . ASN A 1 383 ? 30.912 20.868 -8.409 1.00 29.47 383 ASN A O 1
ATOM 3059 N N . ASP A 1 384 ? 29.260 19.427 -8.837 1.00 26.02 384 ASP A N 1
ATOM 3060 C CA . ASP A 1 384 ? 28.237 20.254 -8.212 1.00 26.02 384 ASP A CA 1
ATOM 3061 C C . ASP A 1 384 ? 27.919 19.646 -6.849 1.00 26.02 384 ASP A C 1
ATOM 3063 O O . ASP A 1 384 ? 27.255 18.614 -6.727 1.00 26.02 384 ASP A O 1
ATOM 3067 N N . THR A 1 385 ? 28.442 20.278 -5.803 1.00 23.38 385 THR A N 1
ATOM 3068 C CA . THR A 1 385 ? 28.051 20.063 -4.413 1.00 23.38 385 THR A CA 1
ATOM 3069 C C . THR A 1 385 ? 26.537 20.238 -4.299 1.00 23.38 385 THR A C 1
ATOM 3071 O O . THR A 1 385 ? 26.016 21.347 -4.206 1.00 23.38 385 THR A O 1
ATOM 3074 N N . VAL A 1 386 ? 25.794 19.129 -4.320 1.00 23.23 386 VAL A N 1
ATOM 3075 C CA . VAL A 1 386 ? 24.360 19.149 -4.035 1.00 23.23 386 VAL A CA 1
ATOM 3076 C C . VAL A 1 386 ? 24.192 19.220 -2.524 1.00 23.23 386 VAL A C 1
ATOM 3078 O O . VAL A 1 386 ? 24.193 18.205 -1.828 1.00 23.23 386 VAL A O 1
ATOM 3081 N N . THR A 1 387 ? 24.016 20.432 -2.009 1.00 22.20 387 THR A N 1
ATOM 3082 C CA . THR A 1 387 ? 23.528 20.663 -0.649 1.00 22.20 387 THR A CA 1
ATOM 3083 C C . THR A 1 387 ? 22.078 20.179 -0.582 1.00 22.20 387 THR A C 1
ATOM 3085 O O . THR A 1 387 ? 21.145 20.883 -0.969 1.00 22.20 387 THR A O 1
ATOM 3088 N N . VAL A 1 388 ? 21.861 18.935 -0.150 1.00 24.34 388 VAL A N 1
ATOM 3089 C CA . VAL A 1 388 ? 20.508 18.418 0.077 1.00 24.34 388 VAL A CA 1
ATOM 3090 C C . VAL A 1 388 ? 20.034 18.939 1.427 1.00 24.34 388 VAL A C 1
ATOM 3092 O O . VAL A 1 388 ? 20.466 18.467 2.476 1.00 24.34 388 VAL A O 1
ATOM 3095 N N . ALA A 1 389 ? 19.124 19.910 1.402 1.00 22.08 389 ALA A N 1
ATOM 3096 C CA . ALA A 1 389 ? 18.352 20.279 2.576 1.00 22.08 389 ALA A CA 1
ATOM 3097 C C . ALA A 1 389 ? 17.557 19.050 3.048 1.00 22.08 389 ALA A C 1
ATOM 3099 O O . ALA A 1 389 ? 16.559 18.660 2.436 1.00 22.08 389 ALA A O 1
ATOM 3100 N N . VAL A 1 390 ? 18.013 18.419 4.130 1.00 23.08 390 VAL A N 1
ATOM 3101 C CA . VAL A 1 390 ? 17.236 17.415 4.857 1.00 23.08 390 VAL A CA 1
ATOM 3102 C C . VAL A 1 390 ? 16.002 18.137 5.391 1.00 23.08 390 VAL A C 1
ATOM 3104 O O . VAL A 1 390 ? 16.111 19.052 6.209 1.00 23.08 390 VAL A O 1
ATOM 3107 N N . SER A 1 391 ? 14.816 17.793 4.878 1.00 24.55 391 SER A N 1
ATOM 3108 C CA . SER A 1 391 ? 13.579 18.385 5.382 1.00 24.55 391 SER A CA 1
ATOM 3109 C C . SER A 1 391 ? 13.467 18.062 6.868 1.00 24.55 391 SER A C 1
ATOM 3111 O O . SER A 1 391 ? 13.518 16.887 7.233 1.00 24.55 391 SER A O 1
ATOM 3113 N N . ARG A 1 392 ? 13.312 19.098 7.701 1.00 24.77 392 ARG A N 1
ATOM 3114 C CA . ARG A 1 392 ? 13.077 18.972 9.144 1.00 24.77 392 ARG A CA 1
ATOM 3115 C C . ARG A 1 392 ? 12.042 17.877 9.418 1.00 24.77 392 ARG A C 1
ATOM 3117 O O . ARG A 1 392 ? 11.022 17.829 8.728 1.00 24.77 392 ARG A O 1
ATOM 3124 N N . SER A 1 393 ? 12.354 17.032 10.406 1.00 29.03 393 SER A N 1
ATOM 3125 C CA . SER A 1 393 ? 11.500 16.010 11.025 1.00 29.03 393 SER A CA 1
ATOM 3126 C C . SER A 1 393 ? 10.010 16.234 10.734 1.00 29.03 393 SER A C 1
ATOM 3128 O O . SER A 1 393 ? 9.394 17.195 11.206 1.00 29.03 393 SER A O 1
ATOM 3130 N N . ARG A 1 394 ? 9.437 15.378 9.879 1.00 35.59 394 ARG A N 1
ATOM 3131 C CA . ARG A 1 394 ? 7.991 15.359 9.647 1.00 35.59 394 ARG A CA 1
ATOM 3132 C C . ARG A 1 394 ? 7.356 14.673 10.849 1.00 35.59 394 ARG A C 1
ATOM 3134 O O . ARG A 1 394 ? 7.664 13.517 11.112 1.00 35.59 394 ARG A O 1
ATOM 3141 N N . LYS A 1 395 ? 6.451 15.379 11.535 1.00 30.47 395 LYS A N 1
ATOM 3142 C CA . LYS A 1 395 ? 5.577 14.806 12.569 1.00 30.47 395 LYS A CA 1
ATOM 3143 C C . LYS A 1 395 ? 4.972 13.472 12.084 1.00 30.47 395 LYS A C 1
ATOM 3145 O O . LYS A 1 395 ? 4.629 13.388 10.897 1.00 30.47 395 LYS A O 1
ATOM 3150 N N . PRO A 1 396 ? 4.801 12.474 12.970 1.00 33.59 396 PRO A N 1
ATOM 3151 C CA . PRO A 1 396 ? 4.194 11.196 12.612 1.00 33.59 396 PRO A CA 1
ATOM 3152 C C . PRO A 1 396 ? 2.826 11.424 11.957 1.00 33.59 396 PRO A C 1
ATOM 3154 O O . PRO A 1 396 ? 2.007 12.217 12.431 1.00 33.59 396 PRO A O 1
ATOM 3157 N N . ARG A 1 397 ? 2.599 10.770 10.813 1.00 36.53 397 ARG A N 1
ATOM 3158 C CA . ARG A 1 397 ? 1.322 10.829 10.093 1.00 36.53 397 ARG A CA 1
ATOM 3159 C C . ARG A 1 397 ? 0.319 9.932 10.814 1.00 36.53 397 ARG A C 1
ATOM 3161 O O . ARG A 1 397 ? 0.463 8.717 10.774 1.00 36.53 397 ARG A O 1
ATOM 3168 N N . LYS A 1 398 ? -0.703 10.529 11.427 1.00 34.38 398 LYS A N 1
ATOM 3169 C CA . LYS A 1 398 ? -1.872 9.802 11.936 1.00 34.38 398 LYS A CA 1
ATOM 3170 C C . LYS A 1 398 ? -2.804 9.449 10.778 1.00 34.38 398 LYS A C 1
ATOM 3172 O O . LYS A 1 398 ? -3.073 10.302 9.929 1.00 34.38 398 LYS A O 1
ATOM 3177 N N . ARG A 1 399 ? -3.284 8.206 10.732 1.00 36.62 399 ARG A N 1
ATOM 3178 C CA . ARG A 1 399 ? -4.324 7.751 9.800 1.00 36.62 399 ARG A CA 1
ATOM 3179 C C . ARG A 1 399 ? -5.340 6.934 10.590 1.00 36.62 399 ARG A C 1
ATOM 3181 O O . ARG A 1 399 ? -4.941 6.037 11.326 1.00 36.62 399 ARG A O 1
ATOM 3188 N N . SER A 1 400 ? -6.623 7.221 10.402 1.00 31.66 400 SER A N 1
ATOM 3189 C CA . SER A 1 400 ? -7.700 6.393 10.937 1.00 31.66 400 SER A CA 1
ATOM 3190 C C . SER A 1 400 ? -7.810 5.106 10.112 1.00 31.66 400 SER A C 1
ATOM 3192 O O . SER A 1 400 ? -7.860 5.151 8.878 1.00 31.66 400 SER A O 1
ATOM 3194 N N . GLN A 1 401 ? -7.812 3.948 10.774 1.00 35.12 401 GLN A N 1
ATOM 3195 C CA . GLN A 1 401 ? -8.214 2.680 10.160 1.00 35.12 401 GLN A CA 1
ATOM 3196 C C . GLN A 1 401 ? -9.498 2.202 10.829 1.00 35.12 401 GLN A C 1
ATOM 3198 O O . GLN A 1 401 ? -9.590 2.152 12.053 1.00 35.12 401 GLN A O 1
ATOM 3203 N N . SER A 1 402 ? -10.493 1.852 10.018 1.00 29.16 402 SER A N 1
ATOM 3204 C CA . SER A 1 402 ? -11.714 1.207 10.486 1.00 29.16 402 SER A CA 1
ATOM 3205 C C . SER A 1 402 ? -11.536 -0.310 10.438 1.00 29.16 402 SER A C 1
ATOM 3207 O O . SER A 1 402 ? -11.395 -0.897 9.362 1.00 29.16 402 SER A O 1
ATOM 3209 N N . THR A 1 403 ? -11.539 -0.966 11.596 1.00 28.94 403 THR A N 1
ATOM 3210 C CA . THR A 1 403 ? -11.546 -2.430 11.699 1.00 28.94 403 THR A CA 1
ATOM 3211 C C . THR A 1 403 ? -12.976 -2.890 11.986 1.00 28.94 403 THR A C 1
ATOM 3213 O O . THR A 1 403 ? -13.743 -2.242 12.695 1.00 28.94 403 THR A O 1
ATOM 3216 N N . HIS A 1 404 ? -13.403 -3.964 11.327 1.00 29.86 404 HIS A N 1
ATOM 3217 C CA . HIS A 1 404 ? -14.791 -4.427 11.358 1.00 29.86 404 HIS A CA 1
ATOM 3218 C C . HIS A 1 404 ? -14.803 -5.853 11.898 1.00 29.86 404 HIS A C 1
ATOM 3220 O O . HIS A 1 404 ? -13.993 -6.671 11.460 1.00 29.86 404 HIS A O 1
ATOM 3226 N N . MET A 1 405 ? -15.720 -6.156 12.816 1.00 29.14 405 MET A N 1
ATOM 3227 C CA . MET A 1 405 ? -15.917 -7.506 13.326 1.00 29.14 405 MET A CA 1
ATOM 3228 C C . MET A 1 405 ? -17.399 -7.858 13.394 1.00 29.14 405 MET A C 1
ATOM 3230 O O . MET A 1 405 ? -18.263 -7.020 13.649 1.00 29.14 405 MET A O 1
ATOM 3234 N N . GLN A 1 406 ? -17.666 -9.133 13.136 1.00 28.31 406 GLN A N 1
ATOM 3235 C CA . GLN A 1 406 ? -18.950 -9.764 13.359 1.00 28.31 406 GLN A CA 1
ATOM 3236 C C . GLN A 1 406 ? -19.109 -10.105 14.825 1.00 28.31 406 GLN A C 1
ATOM 3238 O O . GLN A 1 406 ? -18.303 -10.846 15.379 1.00 28.31 406 GLN A O 1
ATOM 3243 N N . ILE A 1 407 ? -20.162 -9.571 15.427 1.00 31.94 407 ILE A N 1
ATOM 3244 C CA . ILE A 1 407 ? -20.714 -10.142 16.641 1.00 31.94 407 ILE A CA 1
ATOM 3245 C C . ILE A 1 407 ? -22.031 -10.802 16.212 1.00 31.94 407 ILE A C 1
ATOM 3247 O O . ILE A 1 407 ? -22.750 -10.290 15.354 1.00 31.94 407 ILE A O 1
ATOM 3251 N N . SER A 1 408 ? -22.301 -11.995 16.731 1.00 24.42 408 SER A N 1
ATOM 3252 C CA . SER A 1 408 ? -23.646 -12.556 16.722 1.00 24.42 408 SER A CA 1
ATOM 3253 C C . SER A 1 408 ? -24.163 -12.489 18.148 1.00 24.42 408 SER A C 1
ATOM 3255 O O . SER A 1 408 ? -23.791 -13.313 18.973 1.00 24.42 408 SER A O 1
ATOM 3257 N N . LEU A 1 409 ? -24.952 -11.457 18.453 1.00 28.19 409 LEU A N 1
ATOM 3258 C CA . LEU A 1 409 ? -25.728 -11.402 19.690 1.00 28.19 409 LEU A CA 1
ATOM 3259 C C . LEU A 1 409 ? -27.113 -11.963 19.388 1.00 28.19 409 LEU A C 1
ATOM 3261 O O . LEU A 1 409 ? -27.914 -11.298 18.729 1.00 28.19 409 LEU A O 1
ATOM 3265 N N . ASP A 1 410 ? -27.356 -13.189 19.842 1.00 22.22 410 ASP A N 1
ATOM 3266 C CA . ASP A 1 410 ? -28.702 -13.739 19.955 1.00 22.22 410 ASP A CA 1
ATOM 3267 C C . ASP A 1 410 ? -29.323 -13.114 21.214 1.00 22.22 410 ASP A C 1
ATOM 3269 O O . ASP A 1 410 ? -28.910 -13.409 22.334 1.00 22.22 410 ASP A O 1
ATOM 3273 N N . PHE A 1 411 ? -30.247 -12.169 21.031 1.00 25.33 411 PHE A N 1
ATOM 3274 C CA . PHE A 1 411 ? -31.026 -11.559 22.118 1.00 25.33 411 PHE A CA 1
ATOM 3275 C C . PHE A 1 411 ? -32.398 -12.239 22.235 1.00 25.33 411 PHE A C 1
ATOM 3277 O O . PHE A 1 411 ? -33.423 -11.554 22.272 1.00 25.33 411 PHE A O 1
ATOM 3284 N N . ASN A 1 412 ? -32.414 -13.574 22.229 1.00 25.42 412 ASN A N 1
ATOM 3285 C CA . ASN A 1 412 ? -33.606 -14.354 22.565 1.00 25.42 412 ASN A CA 1
ATOM 3286 C C . ASN A 1 412 ? -33.622 -14.702 24.049 1.00 25.42 412 ASN A C 1
ATOM 3288 O O . ASN A 1 412 ? -32.602 -15.245 24.531 1.00 25.42 412 ASN A O 1
#

Sequence (412 aa):
MYTSTLPQSQLAHLKATKPKYALPDIANSFVLVGSKDESSGNQLAQFDYIENPDSFVLSIRTPYALEERLGGDYIRIDGLNFKHGFHEIVESISERCYQVKTKDGTEKWAIGYNAVTLRFYWQDNCWYVAATTDINLPEITSEYLSGYVGIDLNADSIGWAVCDTQGNLLEYGDYKLDLHSKTSNQRAAIFSDAATFIALKAKQYNFPVASEKLDFSEKKKQIKEKGKKSARMLSSFAYSQWHEALDSACSKYGIYHKKVNPAFSSTIAMLKFMSMYGMNSASAAAFVIARHGRRFSERLPKLHHLLHSKSAYPIGKHVWSQWSRVSRSVKGTPRHKYFTSRFNRARKVTPFCQLTCFVGQHGQLVNPIQLELFEVGAIPTGNDTVTVAVSRSRKPRKRSQSTHMQISLDFN

pLDDT: mean 73.38, std 22.83, range [22.08, 98.31]

Radius of gyration: 30.46 Å; chains: 1; bounding box: 90×54×84 Å

Foldseek 3Di:
DDDPPPDVVVVVVVVVDPDPDPPPPDPQKDKQWFDFADQLQGPQKHWDADPVVGWIKIWGADDPVCCVVQVHRTDIDIGHHFPPCSVVSVQQNDKDWDWDQDPVRDTDIDITGWHWMWMWGDDPNFIWIWIKTKDQFDAQQQDLQFFEWFWFDFLFWIKIWTAGNQLDTDDIDIGGHPPPPDDPVRLLVSLLVVLLVSLVVCLVRSHAYFYADDDLVVLVVVLVVDDPSRVVCSPPVNVVSNVVSNVVNCRNNSHHYHHFHLQLLQVLLLQPPCQVPVDDSRNSSRSSRRCRSNVDADAHDCDWPLDDHPVVADPPDGRSVVSVVSCVSCPPPDSVSSNPTDDPDPDPDDPPDDDDDDDDDDDDDDDDDDDDDDDDDDDPDDPDPPPDDPPPDDDGDIDMDIRIDDDGDPPD

Secondary structure (DSSP, 8-state):
-------HHHHHHHHHS-------TT--EEEE---TTSGGG-SSEEEEEETTTTEEEEEEEPPGGGHHHHTSSEEEEEEE--SSSHHHHHHHHS-EEEEEE-TTS-EEEEEE---EEEEEEEETTEEEEEEEEEEEPPP--S-TTS-EEEEEE-SSEEEEEEE-TTS-EEEEEEEE---TT--HHHHHHHHHHHHHHHHHHHHHHT--EEEEPP-HHHHHHHHHHS-HHHHHHTSHHHHHHHHHHHHHHHHHTT--EEEE--TTHHHHIIIIIIHHHT--HHHHHHHHHHHHHTT---PPPSS-TTS--GGGS-TTS-HHHHHHHHHHHTTT--GGGGTS---S----------------S---------------PPP------------------EEEEEEEE-------